Protein AF-0000000084378109 (afdb_homodimer)

Structure (mmCIF, N/CA/C/O backbone):
data_AF-0000000084378109-model_v1
#
loop_
_entity.id
_entity.type
_entity.pdbx_description
1 polymer 'HTH tetR-type domain-containing protein'
#
loop_
_atom_site.group_PDB
_atom_site.id
_atom_site.type_symbol
_atom_site.label_atom_id
_atom_site.label_alt_id
_atom_site.label_comp_id
_atom_site.label_asym_id
_atom_site.label_entity_id
_atom_site.label_seq_id
_atom_site.pdbx_PDB_ins_code
_atom_site.Cartn_x
_atom_site.Cartn_y
_atom_site.Cartn_z
_atom_site.occupancy
_atom_site.B_iso_or_equiv
_atom_site.auth_seq_id
_atom_site.auth_comp_id
_atom_site.auth_asym_id
_atom_site.auth_atom_id
_atom_site.pdbx_PDB_model_num
ATOM 1 N N . MET A 1 1 ? 48.031 8.062 12.242 1 33.53 1 MET A N 1
ATOM 2 C CA . MET A 1 1 ? 46.812 7.297 12.156 1 33.53 1 MET A CA 1
ATOM 3 C C . MET A 1 1 ? 45.594 8.227 12.078 1 33.53 1 MET A C 1
ATOM 5 O O . MET A 1 1 ? 45.094 8.688 13.109 1 33.53 1 MET A O 1
ATOM 9 N N . LEU A 1 2 ? 45.562 9.367 11.266 1 36.84 2 LEU A N 1
ATOM 10 C CA . LEU A 1 2 ? 44.844 10.625 11.242 1 36.84 2 LEU A CA 1
ATOM 11 C C . LEU A 1 2 ? 43.344 10.367 11.219 1 36.84 2 LEU A C 1
ATOM 13 O O . LEU A 1 2 ? 42.844 9.539 10.445 1 36.84 2 LEU A O 1
ATOM 17 N N . GLU A 1 3 ? 42.656 10.336 12.406 1 36 3 GLU A N 1
ATOM 18 C CA . GLU A 1 3 ? 41.188 10.273 12.602 1 36 3 GLU A CA 1
ATOM 19 C C . GLU A 1 3 ? 40.469 11.109 11.555 1 36 3 GLU A C 1
ATOM 21 O O . GLU A 1 3 ? 40.75 12.297 11.398 1 36 3 GLU A O 1
ATOM 26 N N . GLU A 1 4 ? 40.406 10.734 10.297 1 43.66 4 GLU A N 1
ATOM 27 C CA . GLU A 1 4 ? 39.656 11.492 9.312 1 43.66 4 GLU A CA 1
ATOM 28 C C . GLU A 1 4 ? 38.5 12.242 9.961 1 43.66 4 GLU A C 1
ATOM 30 O O . GLU A 1 4 ? 37.625 11.633 10.586 1 43.66 4 GLU A O 1
ATOM 35 N N . SER A 1 5 ? 38.656 13.328 10.617 1 43.03 5 SER A N 1
ATOM 36 C CA . SER A 1 5 ? 37.781 14.289 11.281 1 43.03 5 SER A CA 1
ATOM 37 C C . SER A 1 5 ? 36.406 14.328 10.633 1 43.03 5 SER A C 1
ATOM 39 O O . SER A 1 5 ? 36.312 14.5 9.414 1 43.03 5 SER A O 1
ATOM 41 N N . ALA A 1 6 ? 35.531 13.586 11.008 1 45.69 6 ALA A N 1
ATOM 42 C CA . ALA A 1 6 ? 34.125 13.703 10.609 1 45.69 6 ALA A CA 1
ATOM 43 C C . ALA A 1 6 ? 33.75 15.164 10.367 1 45.69 6 ALA A C 1
ATOM 45 O O . ALA A 1 6 ? 33.688 15.961 11.297 1 45.69 6 ALA A O 1
ATOM 46 N N . ARG A 1 7 ? 34.188 15.984 9.406 1 50.44 7 ARG A N 1
ATOM 47 C CA . ARG A 1 7 ? 33.656 17.328 9.18 1 50.44 7 ARG A CA 1
ATOM 48 C C . ARG A 1 7 ? 32.188 17.422 9.555 1 50.44 7 ARG A C 1
ATOM 50 O O . ARG A 1 7 ? 31.406 16.531 9.234 1 50.44 7 ARG A O 1
ATOM 57 N N . PRO A 1 8 ? 31.797 18.25 10.531 1 51.84 8 PRO A N 1
ATOM 58 C CA . PRO A 1 8 ? 30.406 18.422 10.977 1 51.84 8 PRO A CA 1
ATOM 59 C C . PRO A 1 8 ? 29.406 18.422 9.82 1 51.84 8 PRO A C 1
ATOM 61 O O . PRO A 1 8 ? 29.719 18.906 8.734 1 51.84 8 PRO A O 1
ATOM 64 N N . ALA A 1 9 ? 28.531 17.484 9.789 1 63.22 9 ALA A N 1
ATOM 65 C CA . ALA A 1 9 ? 27.5 17.516 8.75 1 63.22 9 ALA A CA 1
ATOM 66 C C . ALA A 1 9 ? 27.031 18.938 8.484 1 63.22 9 ALA A C 1
ATOM 68 O O . ALA A 1 9 ? 26.766 19.703 9.422 1 63.22 9 ALA A O 1
ATOM 69 N N . ASN A 1 10 ? 27.281 19.531 7.344 1 86.75 10 ASN A N 1
ATOM 70 C CA . ASN A 1 10 ? 26.781 20.859 7.016 1 86.75 10 ASN A CA 1
ATOM 71 C C . ASN A 1 10 ? 25.281 21 7.316 1 86.75 10 ASN A C 1
ATOM 73 O O . ASN A 1 10 ? 24.625 20 7.648 1 86.75 10 ASN A O 1
ATOM 77 N N . VAL A 1 11 ? 24.797 22.141 7.559 1 92.75 11 VAL A N 1
ATOM 78 C CA . VAL A 1 11 ? 23.438 22.516 7.953 1 92.75 11 VAL A CA 1
ATOM 79 C C . VAL A 1 11 ? 22.438 21.734 7.102 1 92.75 11 VAL A C 1
ATOM 81 O O . VAL A 1 11 ? 21.453 21.203 7.621 1 92.75 11 VAL A O 1
ATOM 84 N N . ARG A 1 12 ? 22.75 21.594 5.906 1 94.5 12 ARG A N 1
ATOM 85 C CA . ARG A 1 12 ? 21.844 20.891 4.992 1 94.5 12 ARG A CA 1
ATOM 86 C C . ARG A 1 12 ? 21.719 19.422 5.383 1 94.5 12 ARG A C 1
ATOM 88 O O . ARG A 1 12 ? 20.625 18.875 5.398 1 94.5 12 ARG A O 1
ATOM 95 N N . THR A 1 13 ? 22.812 18.812 5.703 1 94.81 13 THR A N 1
ATOM 96 C CA . THR A 1 13 ? 22.828 17.406 6.07 1 94.81 13 THR A CA 1
ATOM 97 C C . THR A 1 13 ? 22.094 17.172 7.387 1 94.81 13 THR A C 1
ATOM 99 O O . THR A 1 13 ? 21.344 16.203 7.527 1 94.81 13 THR A O 1
ATOM 102 N N . ARG A 1 14 ? 22.219 18.047 8.312 1 95.06 14 ARG A N 1
ATOM 103 C CA . ARG A 1 14 ? 21.547 17.938 9.602 1 95.06 14 ARG A CA 1
ATOM 104 C C . ARG A 1 14 ? 20.031 18.031 9.438 1 95.06 14 ARG A C 1
ATOM 106 O O . ARG A 1 14 ? 19.297 17.266 10.055 1 95.06 14 ARG A O 1
ATOM 113 N N . ILE A 1 15 ? 19.656 18.906 8.586 1 96.44 15 ILE A N 1
ATOM 114 C CA . ILE A 1 15 ? 18.234 19.078 8.32 1 96.44 15 ILE A CA 1
ATOM 115 C C . ILE A 1 15 ? 17.688 17.828 7.652 1 96.44 15 ILE A C 1
ATOM 117 O O . ILE A 1 15 ? 16.625 17.312 8.039 1 96.44 15 ILE A O 1
ATOM 121 N N . LEU A 1 16 ? 18.453 17.344 6.723 1 96.19 16 LEU A N 1
ATOM 122 C CA . LEU A 1 16 ? 18.016 16.156 6.004 1 96.19 16 LEU A CA 1
ATOM 123 C C . LEU A 1 16 ? 17.953 14.953 6.93 1 96.19 16 LEU A C 1
ATOM 125 O O . LEU A 1 16 ? 17.031 14.148 6.855 1 96.19 16 LEU A O 1
ATOM 129 N N . GLN A 1 17 ? 18.844 14.805 7.812 1 95.56 17 GLN A N 1
ATOM 130 C CA . GLN A 1 17 ? 18.875 13.695 8.75 1 95.56 17 GLN A CA 1
ATOM 131 C C . GLN A 1 17 ? 17.688 13.758 9.711 1 95.56 17 GLN A C 1
ATOM 133 O O . GLN A 1 17 ? 17.062 12.742 10.016 1 95.56 17 GLN A O 1
ATOM 138 N N . ALA A 1 18 ? 17.422 14.953 10.172 1 96.5 18 ALA A N 1
ATOM 139 C CA . ALA A 1 18 ? 16.25 15.156 11.039 1 96.5 18 ALA A CA 1
ATOM 140 C C . ALA A 1 18 ? 14.961 14.82 10.312 1 96.5 18 ALA A C 1
ATOM 142 O O . ALA A 1 18 ? 14.102 14.117 10.852 1 96.5 18 ALA A O 1
ATOM 143 N N . ALA A 1 19 ? 14.883 15.312 9.094 1 96.38 19 ALA A N 1
ATOM 144 C CA . ALA A 1 19 ? 13.711 15.023 8.266 1 96.38 19 ALA A CA 1
ATOM 145 C C . ALA A 1 19 ? 13.586 13.531 8 1 96.38 19 ALA A C 1
ATOM 147 O O . ALA A 1 19 ? 12.484 12.977 8.062 1 96.38 19 ALA A O 1
ATOM 148 N N . TYR A 1 20 ? 14.688 12.945 7.73 1 94.75 20 TYR A N 1
ATOM 149 C CA . TYR A 1 20 ? 14.695 11.516 7.449 1 94.75 20 TYR A CA 1
ATOM 150 C C . TYR A 1 20 ? 14.117 10.719 8.617 1 94.75 20 TYR A C 1
ATOM 152 O O . TYR A 1 20 ? 13.25 9.867 8.422 1 94.75 20 TYR A O 1
ATOM 160 N N . LYS A 1 21 ? 14.562 11.031 9.758 1 93.81 21 LYS A N 1
ATOM 161 C CA . LYS A 1 21 ? 14.078 10.367 10.961 1 93.81 21 LYS A CA 1
ATOM 162 C C . LYS A 1 21 ? 12.578 10.594 11.148 1 93.81 21 LYS A C 1
ATOM 164 O O . LYS A 1 21 ? 11.82 9.633 11.312 1 93.81 21 LYS A O 1
ATOM 169 N N . LEU A 1 22 ? 12.18 11.812 11.047 1 94.75 22 LEU A N 1
ATOM 170 C CA . LEU A 1 22 ? 10.789 12.18 11.32 1 94.75 22 LEU A CA 1
ATOM 171 C C . LEU A 1 22 ? 9.867 11.641 10.234 1 94.75 22 LEU A C 1
ATOM 173 O O . LEU A 1 22 ? 8.812 11.078 10.539 1 94.75 22 LEU A O 1
ATOM 177 N N . PHE A 1 23 ? 10.289 11.773 8.953 1 94.5 23 PHE A N 1
ATOM 178 C CA . PHE A 1 23 ? 9.484 11.289 7.836 1 94.5 23 PHE A CA 1
ATOM 179 C C . PHE A 1 23 ? 9.352 9.773 7.883 1 94.5 23 PHE A C 1
ATOM 181 O O . PHE A 1 23 ? 8.289 9.227 7.57 1 94.5 23 PHE A O 1
ATOM 188 N N . SER A 1 24 ? 10.352 9.109 8.281 1 90.38 24 SER A N 1
ATOM 189 C CA . SER A 1 24 ? 10.352 7.652 8.344 1 90.38 24 SER A CA 1
ATOM 190 C C . SER A 1 24 ? 9.422 7.152 9.445 1 90.38 24 SER A C 1
ATOM 192 O O . SER A 1 24 ? 8.727 6.148 9.273 1 90.38 24 SER A O 1
ATOM 194 N N . GLU A 1 25 ? 9.32 7.871 10.5 1 87.44 25 GLU A N 1
ATOM 195 C CA . GLU A 1 25 ? 8.586 7.422 11.68 1 87.44 25 GLU A CA 1
ATOM 196 C C . GLU A 1 25 ? 7.113 7.816 11.594 1 87.44 25 GLU A C 1
ATOM 198 O O . GLU A 1 25 ? 6.234 7.043 11.984 1 87.44 25 GLU A O 1
ATOM 203 N N . SER A 1 26 ? 6.887 9.023 11.008 1 87.5 26 SER A N 1
ATOM 204 C CA . SER A 1 26 ? 5.539 9.57 11.156 1 87.5 26 SER A CA 1
ATOM 205 C C . SER A 1 26 ? 4.895 9.828 9.797 1 87.5 26 SER A C 1
ATOM 207 O O . SER A 1 26 ? 3.688 10.055 9.711 1 87.5 26 SER A O 1
ATOM 209 N N . GLY A 1 27 ? 5.715 9.719 8.766 1 88.38 27 GLY A N 1
ATOM 210 C CA . GLY A 1 27 ? 5.195 10.078 7.453 1 88.38 27 GLY A CA 1
ATOM 211 C C . GLY A 1 27 ? 5.402 11.539 7.102 1 88.38 27 GLY A C 1
ATOM 212 O O . GLY A 1 27 ? 5.418 12.398 7.984 1 88.38 27 GLY A O 1
ATOM 213 N N . VAL A 1 28 ? 5.484 11.859 5.848 1 91.44 28 VAL A N 1
ATOM 214 C CA . VAL A 1 28 ? 5.781 13.203 5.359 1 91.44 28 VAL A CA 1
ATOM 215 C C . VAL A 1 28 ? 4.613 14.141 5.676 1 91.44 28 VAL A C 1
ATOM 217 O O . VAL A 1 28 ? 4.82 15.273 6.105 1 91.44 28 VAL A O 1
ATOM 220 N N . GLY A 1 29 ? 3.445 13.672 5.477 1 87.12 29 GLY A N 1
ATOM 221 C CA . GLY A 1 29 ? 2.264 14.492 5.68 1 87.12 29 GLY A CA 1
ATOM 222 C C . GLY A 1 29 ? 2.088 14.938 7.121 1 87.12 29 GLY A C 1
ATOM 223 O O . GLY A 1 29 ? 1.718 16.078 7.383 1 87.12 29 GLY A O 1
ATOM 224 N N . ALA A 1 30 ? 2.398 14.133 8.039 1 86.06 30 ALA A N 1
ATOM 225 C CA . ALA A 1 30 ? 2.141 14.367 9.453 1 86.06 30 ALA A CA 1
ATOM 226 C C . ALA A 1 30 ? 3.215 15.258 10.07 1 86.06 30 ALA A C 1
ATOM 228 O O . ALA A 1 30 ? 3.016 15.836 11.141 1 86.06 30 ALA A O 1
ATOM 229 N N . VAL A 1 31 ? 4.352 15.328 9.445 1 92.88 31 VAL A N 1
ATOM 230 C CA . VAL A 1 31 ? 5.477 16.078 10 1 92.88 31 VAL A CA 1
ATOM 231 C C . VAL A 1 31 ? 5.43 17.516 9.523 1 92.88 31 VAL A C 1
ATOM 233 O O . VAL A 1 31 ? 5.324 17.781 8.32 1 92.88 31 VAL A O 1
ATOM 236 N N . GLY A 1 32 ? 5.469 18.453 10.461 1 93.19 32 GLY A N 1
ATOM 237 C CA . GLY A 1 32 ? 5.512 19.859 10.125 1 93.19 32 GLY A CA 1
ATOM 238 C C . GLY A 1 32 ? 6.918 20.438 10.148 1 93.19 32 GLY A C 1
ATOM 239 O O . GLY A 1 32 ? 7.848 19.797 10.648 1 93.19 32 GLY A O 1
ATOM 240 N N . VAL A 1 33 ? 7.004 21.594 9.625 1 94.94 33 VAL A N 1
ATOM 241 C CA . VAL A 1 33 ? 8.289 22.281 9.531 1 94.94 33 VAL A CA 1
ATOM 242 C C . VAL A 1 33 ? 8.852 22.531 10.922 1 94.94 33 VAL A C 1
ATOM 244 O O . VAL A 1 33 ? 10.055 22.391 11.156 1 94.94 33 VAL A O 1
ATOM 247 N N . ASP A 1 34 ? 8.039 22.859 11.844 1 95.94 34 ASP A N 1
ATOM 248 C CA . ASP A 1 34 ? 8.484 23.156 13.203 1 95.94 34 ASP A CA 1
ATOM 249 C C . ASP A 1 34 ? 9.141 21.938 13.844 1 95.94 34 ASP A C 1
ATOM 251 O O . ASP A 1 34 ? 10.148 22.062 14.539 1 95.94 34 ASP A O 1
ATOM 255 N N . ALA A 1 35 ? 8.609 20.797 13.625 1 96.38 35 ALA A N 1
ATOM 256 C CA . ALA A 1 35 ? 9.18 19.578 14.164 1 96.38 35 ALA A CA 1
ATOM 257 C C . ALA A 1 35 ? 10.57 19.312 13.594 1 96.38 35 ALA A C 1
ATOM 259 O O . ALA A 1 35 ? 11.469 18.875 14.312 1 96.38 35 ALA A O 1
ATOM 260 N N . ILE A 1 36 ? 10.727 19.562 12.32 1 97.06 36 ILE A N 1
ATOM 261 C CA . ILE A 1 36 ? 12.008 19.344 11.648 1 97.06 36 ILE A CA 1
ATOM 262 C C . ILE A 1 36 ? 13.047 20.312 12.211 1 97.06 36 ILE A C 1
ATOM 264 O O . ILE A 1 36 ? 14.188 19.922 12.484 1 97.06 36 ILE A O 1
ATOM 268 N N . VAL A 1 37 ? 12.625 21.531 12.391 1 96.31 37 VAL A N 1
ATOM 269 C CA . VAL A 1 37 ? 13.5 22.547 12.945 1 96.31 37 VAL A CA 1
ATOM 270 C C . VAL A 1 37 ? 13.938 22.156 14.352 1 96.31 37 VAL A C 1
ATOM 272 O O . VAL A 1 37 ? 15.125 22.188 14.672 1 96.31 37 VAL A O 1
ATOM 275 N N . CYS A 1 38 ? 13.047 21.719 15.117 1 97 38 CYS A N 1
ATOM 276 C CA . CYS A 1 38 ? 13.328 21.312 16.484 1 97 38 CYS A CA 1
ATOM 277 C C . CYS A 1 38 ? 14.289 20.125 16.516 1 97 38 CYS A C 1
ATOM 279 O O . CYS A 1 38 ? 15.289 20.141 17.234 1 97 38 CYS A O 1
ATOM 281 N N . GLU A 1 39 ? 14.055 19.156 15.734 1 96.44 39 GLU A N 1
ATOM 282 C CA . GLU A 1 39 ? 14.859 17.938 15.695 1 96.44 39 GLU A CA 1
ATOM 283 C C . GLU A 1 39 ? 16.25 18.219 15.148 1 96.44 39 GLU A C 1
ATOM 285 O O . GLU A 1 39 ? 17.234 17.625 15.609 1 96.44 39 GLU A O 1
ATOM 290 N N . SER A 1 40 ? 16.344 19.078 14.211 1 96.12 40 SER A N 1
ATOM 291 C CA . SER A 1 40 ? 17.609 19.344 13.539 1 96.12 40 SER A CA 1
ATOM 292 C C . SER A 1 40 ? 18.5 20.25 14.375 1 96.12 40 SER A C 1
ATOM 294 O O . SER A 1 40 ? 19.719 20.297 14.18 1 96.12 40 SER A O 1
ATOM 296 N N . GLY A 1 41 ? 17.875 21.047 15.156 1 95.94 41 GLY A N 1
ATOM 297 C CA . GLY A 1 41 ? 18.609 22.062 15.914 1 95.94 41 GLY A CA 1
ATOM 298 C C . GLY A 1 41 ? 19.016 23.25 15.078 1 95.94 41 GLY A C 1
ATOM 299 O O . GLY A 1 41 ? 19.875 24.047 15.492 1 95.94 41 GLY A O 1
ATOM 300 N N . CYS A 1 42 ? 18.5 23.344 13.953 1 93.94 42 CYS A N 1
ATOM 301 C CA . CYS A 1 42 ? 18.812 24.438 13.055 1 93.94 42 CYS A CA 1
ATOM 302 C C . CYS A 1 42 ? 17.719 25.5 13.086 1 93.94 42 CYS A C 1
ATOM 304 O O . CYS A 1 42 ? 16.594 25.219 13.5 1 93.94 42 CYS A O 1
ATOM 306 N N . ALA A 1 43 ? 18.109 26.703 12.633 1 93.06 43 ALA A N 1
ATOM 307 C CA . ALA A 1 43 ? 17.125 27.781 12.523 1 93.06 43 ALA A CA 1
ATOM 308 C C . ALA A 1 43 ? 16.156 27.516 11.367 1 93.06 43 ALA A C 1
ATOM 310 O O . ALA A 1 43 ? 16.531 26.875 10.383 1 93.06 43 ALA A O 1
ATOM 311 N N . LYS A 1 44 ? 14.922 28.031 11.539 1 94.19 44 LYS A N 1
ATOM 312 C CA . LYS A 1 44 ? 13.922 27.922 10.484 1 94.19 44 LYS A CA 1
ATOM 313 C C . LYS A 1 44 ? 14.43 28.531 9.18 1 94.19 44 LYS A C 1
ATOM 315 O O . LYS A 1 44 ? 14.188 28 8.102 1 94.19 44 LYS A O 1
ATOM 320 N N . SER A 1 45 ? 15.18 29.609 9.312 1 94.19 45 SER A N 1
ATOM 321 C CA . SER A 1 45 ? 15.758 30.266 8.148 1 94.19 45 SER A CA 1
ATOM 322 C C . SER A 1 45 ? 16.75 29.375 7.438 1 94.19 45 SER A C 1
ATOM 324 O O . SER A 1 45 ? 16.844 29.375 6.207 1 94.19 45 SER A O 1
ATOM 326 N N . SER A 1 46 ? 17.438 28.609 8.188 1 93.62 46 SER A N 1
ATOM 327 C CA . SER A 1 46 ? 18.422 27.688 7.621 1 93.62 46 SER A CA 1
ATOM 328 C C . SER A 1 46 ? 17.734 26.609 6.789 1 93.62 46 SER A C 1
ATOM 330 O O . SER A 1 46 ? 18.234 26.203 5.738 1 93.62 46 SER A O 1
ATOM 332 N N . LEU A 1 47 ? 16.594 26.109 7.254 1 93.94 47 LEU A N 1
ATOM 333 C CA . LEU A 1 47 ? 15.828 25.125 6.5 1 93.94 47 LEU A CA 1
ATOM 334 C C . LEU A 1 47 ? 15.453 25.656 5.121 1 93.94 47 LEU A C 1
ATOM 336 O O . LEU A 1 47 ? 15.695 25 4.109 1 93.94 47 LEU A O 1
ATOM 340 N N . TYR A 1 48 ? 15.023 26.922 5.102 1 93.44 48 TYR A N 1
ATOM 341 C CA . TYR A 1 48 ? 14.5 27.484 3.859 1 93.44 48 TYR A CA 1
ATOM 342 C C . TYR A 1 48 ? 15.633 28 2.984 1 93.44 48 TYR A C 1
ATOM 344 O O . TYR A 1 48 ? 15.453 28.234 1.786 1 93.44 48 TYR A O 1
ATOM 352 N N . ASN A 1 49 ? 16.781 28.219 3.572 1 95 49 ASN A N 1
ATOM 353 C CA . ASN A 1 49 ? 17.984 28.516 2.789 1 95 49 ASN A CA 1
ATOM 354 C C . ASN A 1 49 ? 18.5 27.281 2.055 1 95 49 ASN A C 1
ATOM 356 O O . ASN A 1 49 ? 19.141 27.391 1.008 1 95 49 ASN A O 1
ATOM 360 N N . ASN A 1 50 ? 18.172 26.172 2.578 1 95.88 50 ASN A N 1
ATOM 361 C CA . ASN A 1 50 ? 18.719 24.922 2.037 1 95.88 50 ASN A CA 1
ATOM 362 C C . ASN A 1 50 ? 17.672 24.172 1.219 1 95.88 50 ASN A C 1
ATOM 364 O O . ASN A 1 50 ? 18.016 23.438 0.29 1 95.88 50 ASN A O 1
ATOM 368 N N . PHE A 1 51 ? 16.391 24.344 1.597 1 96.88 51 PHE A N 1
ATOM 369 C CA . PHE A 1 51 ? 15.281 23.703 0.896 1 96.88 51 PHE A CA 1
ATOM 370 C C . PHE A 1 51 ? 14.164 24.703 0.639 1 96.88 51 PHE A C 1
ATOM 372 O O . PHE A 1 51 ? 13.719 25.406 1.557 1 96.88 51 PHE A O 1
ATOM 379 N N . GLU A 1 52 ? 13.672 24.656 -0.564 1 95 52 GLU A N 1
ATOM 380 C CA . GLU A 1 52 ? 12.695 25.641 -0.997 1 95 52 GLU A CA 1
ATOM 381 C C . GLU A 1 52 ? 11.352 25.438 -0.298 1 95 52 GLU A C 1
ATOM 383 O O . GLU A 1 52 ? 10.594 26.391 -0.106 1 95 52 GLU A O 1
ATOM 388 N N . SER A 1 53 ? 11.102 24.203 -0.011 1 94.75 53 SER A N 1
ATOM 389 C CA . SER A 1 53 ? 9.828 23.844 0.602 1 94.75 53 SER A CA 1
ATOM 390 C C . SER A 1 53 ? 9.922 22.5 1.319 1 94.75 53 SER A C 1
ATOM 392 O O . SER A 1 53 ? 10.914 21.781 1.176 1 94.75 53 SER A O 1
ATOM 394 N N . LYS A 1 54 ? 8.961 22.188 2.066 1 94 54 LYS A N 1
ATOM 395 C CA . LYS A 1 54 ? 8.891 20.859 2.676 1 94 54 LYS A CA 1
ATOM 396 C C . LYS A 1 54 ? 8.859 19.766 1.613 1 94 54 LYS A C 1
ATOM 398 O O . LYS A 1 54 ? 9.422 18.688 1.809 1 94 54 LYS A O 1
ATOM 403 N N . GLU A 1 55 ? 8.203 20.062 0.521 1 94.88 55 GLU A N 1
ATOM 404 C CA . GLU A 1 55 ? 8.148 19.109 -0.578 1 94.88 55 GLU A CA 1
ATOM 405 C C . GLU A 1 55 ? 9.539 18.844 -1.145 1 94.88 55 GLU A C 1
ATOM 407 O O . GLU A 1 55 ? 9.883 17.688 -1.426 1 94.88 55 GLU A O 1
ATOM 412 N N . ASP A 1 56 ? 10.227 19.875 -1.267 1 96.75 56 ASP A N 1
ATOM 413 C CA . ASP A 1 56 ? 11.602 19.719 -1.724 1 96.75 56 ASP A CA 1
ATOM 414 C C . ASP A 1 56 ? 12.398 18.844 -0.759 1 96.75 56 ASP A C 1
ATOM 416 O O . ASP A 1 56 ? 13.203 18.016 -1.188 1 96.75 56 ASP A O 1
ATOM 420 N N . LEU A 1 57 ? 12.195 19.078 0.465 1 97 57 LEU A N 1
ATOM 421 C CA . LEU A 1 57 ? 12.844 18.281 1.496 1 97 57 LEU A CA 1
ATOM 422 C C . LEU A 1 57 ? 12.391 16.828 1.427 1 97 57 LEU A C 1
ATOM 424 O O . LEU A 1 57 ? 13.203 15.914 1.575 1 97 57 LEU A O 1
ATOM 428 N N . ALA A 1 58 ? 11.164 16.609 1.153 1 97.56 58 ALA A N 1
ATOM 429 C CA . ALA A 1 58 ? 10.625 15.258 1.006 1 97.56 58 ALA A CA 1
ATOM 430 C C . ALA A 1 58 ? 11.25 14.539 -0.19 1 97.56 58 ALA A C 1
ATOM 432 O O . ALA A 1 58 ? 11.539 13.344 -0.124 1 97.56 58 ALA A O 1
ATOM 433 N N . ILE A 1 59 ? 11.43 15.273 -1.25 1 98 59 ILE A N 1
ATOM 434 C CA . ILE A 1 59 ? 12.047 14.695 -2.441 1 98 59 ILE A CA 1
ATOM 435 C C . ILE A 1 59 ? 13.492 14.297 -2.135 1 98 59 ILE A C 1
ATOM 437 O O . ILE A 1 59 ? 13.938 13.219 -2.529 1 98 59 ILE A O 1
ATOM 441 N N . ALA A 1 60 ? 14.148 15.117 -1.394 1 97.38 60 ALA A N 1
ATOM 442 C CA . ALA A 1 60 ? 15.516 14.805 -0.976 1 97.38 60 ALA A CA 1
ATOM 443 C C . ALA A 1 60 ? 15.539 13.586 -0.06 1 97.38 60 ALA A C 1
ATOM 445 O O . ALA A 1 60 ? 16.438 12.734 -0.169 1 97.38 60 ALA A O 1
ATOM 446 N N . PHE A 1 61 ? 14.625 13.523 0.814 1 97 61 PHE A N 1
ATOM 447 C CA . PHE A 1 61 ? 14.445 12.375 1.694 1 97 61 PHE A CA 1
ATOM 448 C C . PHE A 1 61 ? 14.273 11.094 0.886 1 97 61 PHE A C 1
ATOM 450 O O . PHE A 1 61 ? 14.938 10.094 1.162 1 97 61 PHE A O 1
ATOM 457 N N . LEU A 1 62 ? 13.477 11.055 -0.139 1 97 62 LEU A N 1
ATOM 458 C CA . LEU A 1 62 ? 13.227 9.883 -0.967 1 97 62 LEU A CA 1
ATOM 459 C C . LEU A 1 62 ? 14.492 9.469 -1.716 1 97 62 LEU A C 1
ATOM 461 O O . LEU A 1 62 ? 14.766 8.273 -1.87 1 97 62 LEU A O 1
ATOM 465 N N . LYS A 1 63 ? 15.195 10.477 -2.176 1 95.88 63 LYS A N 1
ATOM 466 C CA . LYS A 1 63 ? 16.453 10.188 -2.861 1 95.88 63 LYS A CA 1
ATOM 467 C C . LYS A 1 63 ? 17.438 9.484 -1.934 1 95.88 63 LYS A C 1
ATOM 469 O O . LYS A 1 63 ? 18.094 8.508 -2.33 1 95.88 63 LYS A O 1
ATOM 474 N N . GLU A 1 64 ? 17.5 9.953 -0.718 1 93.06 64 GLU A N 1
ATOM 475 C CA . GLU A 1 64 ? 18.359 9.32 0.268 1 93.06 64 GLU A CA 1
ATOM 476 C C . GLU A 1 64 ? 17.906 7.902 0.588 1 93.06 64 GLU A C 1
ATOM 478 O O . GLU A 1 64 ? 18.719 6.992 0.726 1 93.06 64 GLU A O 1
ATOM 483 N N . ARG A 1 65 ? 16.656 7.762 0.697 1 91.25 65 ARG A N 1
ATOM 484 C CA . ARG A 1 65 ? 16.062 6.453 0.973 1 91.25 65 ARG A CA 1
ATOM 485 C C . ARG A 1 65 ? 16.438 5.453 -0.119 1 91.25 65 ARG A C 1
ATOM 487 O O . ARG A 1 65 ? 16.781 4.309 0.173 1 91.25 65 ARG A O 1
ATOM 494 N N . GLU A 1 66 ? 16.312 5.852 -1.327 1 91 66 GLU A N 1
ATOM 495 C CA . GLU A 1 66 ? 16.672 4.98 -2.441 1 91 66 GLU A CA 1
ATOM 496 C C . GLU A 1 66 ? 18.141 4.57 -2.375 1 91 66 GLU A C 1
ATOM 498 O O . GLU A 1 66 ? 18.469 3.406 -2.602 1 91 66 GLU A O 1
ATOM 503 N N . ALA A 1 67 ? 18.969 5.508 -2.088 1 87 67 ALA A N 1
ATOM 504 C CA . ALA A 1 67 ? 20.406 5.234 -2.006 1 87 67 ALA A CA 1
ATOM 505 C C . ALA A 1 67 ? 20.703 4.215 -0.912 1 87 67 ALA A C 1
ATOM 507 O O . ALA A 1 67 ? 21.484 3.283 -1.122 1 87 67 ALA A O 1
ATOM 508 N N . LEU A 1 68 ? 20.062 4.352 0.2 1 81.44 68 LEU A N 1
ATOM 509 C CA . LEU A 1 68 ? 20.281 3.453 1.329 1 81.44 68 LEU A CA 1
ATOM 510 C C . LEU A 1 68 ? 19.734 2.062 1.035 1 81.44 68 LEU A C 1
ATOM 512 O O . LEU A 1 68 ? 20.375 1.057 1.346 1 81.44 68 LEU A O 1
ATOM 516 N N . TRP A 1 69 ? 18.578 2.096 0.472 1 76.06 69 TRP A N 1
ATOM 517 C CA . TRP A 1 69 ? 17.938 0.826 0.123 1 76.06 69 TRP A CA 1
ATOM 518 C C . TRP A 1 69 ? 18.734 0.103 -0.959 1 76.06 69 TRP A C 1
ATOM 520 O O . TRP A 1 69 ? 19 -1.099 -0.852 1 76.06 69 TRP A O 1
ATOM 530 N N . THR A 1 70 ? 18.953 0.833 -2.016 1 68.5 70 THR A N 1
ATOM 531 C CA . THR A 1 70 ? 19.703 0.251 -3.115 1 68.5 70 THR A CA 1
ATOM 532 C C . THR A 1 70 ? 21.047 -0.292 -2.619 1 68.5 70 THR A C 1
ATOM 534 O O . THR A 1 70 ? 21.406 -1.43 -2.92 1 68.5 70 THR A O 1
ATOM 537 N N . ARG A 1 71 ? 21.719 0.478 -1.896 1 66.56 71 ARG A N 1
ATOM 538 C CA . ARG A 1 71 ? 23.031 0.074 -1.389 1 66.56 71 ARG A CA 1
ATOM 539 C C . ARG A 1 71 ? 22.906 -1.102 -0.425 1 66.56 71 ARG A C 1
ATOM 541 O O . ARG A 1 71 ? 23.625 -2.092 -0.549 1 66.56 71 ARG A O 1
ATOM 548 N N . ASN A 1 72 ? 22.031 -0.987 0.51 1 65.44 72 ASN A N 1
ATOM 549 C CA . ASN A 1 72 ? 21.938 -1.99 1.565 1 65.44 72 ASN A CA 1
ATOM 550 C C . ASN A 1 72 ? 21.188 -3.229 1.094 1 65.44 72 ASN A C 1
ATOM 552 O O . ASN A 1 72 ? 21.594 -4.355 1.375 1 65.44 72 ASN A O 1
ATOM 556 N N . TRP A 1 73 ? 20.109 -3.01 0.469 1 64.56 73 TRP A N 1
ATOM 557 C CA . TRP A 1 73 ? 19.219 -4.109 0.106 1 64.56 73 TRP A CA 1
ATOM 558 C C . TRP A 1 73 ? 19.781 -4.902 -1.067 1 64.56 73 TRP A C 1
ATOM 560 O O . TRP A 1 73 ? 19.953 -6.121 -0.979 1 64.56 73 TRP A O 1
ATOM 570 N N . LEU A 1 74 ? 20.062 -4.27 -2.121 1 61.34 74 LEU A N 1
ATOM 571 C CA . LEU A 1 74 ? 20.484 -4.961 -3.334 1 61.34 74 LEU A CA 1
ATOM 572 C C . LEU A 1 74 ? 21.922 -5.465 -3.201 1 61.34 74 LEU A C 1
ATOM 574 O O . LEU A 1 74 ? 22.188 -6.648 -3.398 1 61.34 74 LEU A O 1
ATOM 578 N N . GLU A 1 75 ? 22.75 -4.594 -2.857 1 59.44 75 GLU A N 1
ATOM 579 C CA . GLU A 1 75 ? 24.172 -4.945 -2.953 1 59.44 75 GLU A CA 1
ATOM 580 C C . GLU A 1 75 ? 24.594 -5.809 -1.772 1 59.44 75 GLU A C 1
ATOM 582 O O . GLU A 1 75 ? 25.297 -6.812 -1.954 1 59.44 75 GLU A O 1
ATOM 587 N N . ALA A 1 76 ? 24.016 -5.457 -0.708 1 62.31 76 ALA A N 1
ATOM 588 C CA . ALA A 1 76 ? 24.594 -6.117 0.465 1 62.31 76 ALA A CA 1
ATOM 589 C C . ALA A 1 76 ? 23.875 -7.43 0.756 1 62.31 76 ALA A C 1
ATOM 591 O O . ALA A 1 76 ? 24.453 -8.352 1.323 1 62.31 76 ALA A O 1
ATOM 592 N N . ASN A 1 77 ? 22.703 -7.566 0.225 1 68.56 77 ASN A N 1
ATOM 593 C CA . ASN A 1 77 ? 21.969 -8.75 0.651 1 68.56 77 ASN A CA 1
ATOM 594 C C . ASN A 1 77 ? 21.672 -9.68 -0.523 1 68.56 77 ASN A C 1
ATOM 596 O O . ASN A 1 77 ? 22.047 -10.852 -0.506 1 68.56 77 ASN A O 1
ATOM 600 N N . ILE A 1 78 ? 21.312 -9.148 -1.584 1 70.12 78 ILE A N 1
ATOM 601 C CA . ILE A 1 78 ? 20.828 -9.984 -2.676 1 70.12 78 ILE A CA 1
ATOM 602 C C . ILE A 1 78 ? 22.016 -10.523 -3.475 1 70.12 78 ILE A C 1
ATOM 604 O O . ILE A 1 78 ? 22.109 -11.727 -3.719 1 70.12 78 ILE A O 1
ATOM 608 N N . ARG A 1 79 ? 22.953 -9.695 -3.699 1 69.31 79 ARG A N 1
ATOM 609 C CA . ARG A 1 79 ? 24.078 -10.109 -4.527 1 69.31 79 ARG A CA 1
ATOM 610 C C . ARG A 1 79 ? 25.016 -11.031 -3.756 1 69.31 79 ARG A C 1
ATOM 612 O O . ARG A 1 79 ? 25.625 -11.938 -4.336 1 69.31 79 ARG A O 1
ATOM 619 N N . ARG A 1 80 ? 24.984 -10.875 -2.537 1 67.5 80 ARG A N 1
ATOM 620 C CA . ARG A 1 80 ? 25.891 -11.672 -1.719 1 67.5 80 ARG A CA 1
ATOM 621 C C . ARG A 1 80 ? 25.359 -13.086 -1.518 1 67.5 80 ARG A C 1
ATOM 623 O O . ARG A 1 80 ? 26.141 -14.039 -1.43 1 67.5 80 ARG A O 1
ATOM 630 N N . ASN A 1 81 ? 24.141 -13.164 -1.617 1 67.5 81 ASN A N 1
ATOM 631 C CA . ASN A 1 81 ? 23.562 -14.422 -1.149 1 67.5 81 ASN A CA 1
ATOM 632 C C . ASN A 1 81 ? 23.031 -15.258 -2.307 1 67.5 81 ASN A C 1
ATOM 634 O O . ASN A 1 81 ? 22.547 -16.375 -2.1 1 67.5 81 ASN A O 1
ATOM 638 N N . ALA A 1 82 ? 23.141 -14.68 -3.482 1 74.69 82 ALA A N 1
ATOM 639 C CA . ALA A 1 82 ? 22.484 -15.383 -4.582 1 74.69 82 ALA A CA 1
ATOM 640 C C . ALA A 1 82 ? 23.375 -15.414 -5.82 1 74.69 82 ALA A C 1
ATOM 642 O O . ALA A 1 82 ? 23.844 -14.375 -6.281 1 74.69 82 ALA A O 1
ATOM 643 N N . ALA A 1 83 ? 23.547 -16.609 -6.355 1 83.38 83 ALA A N 1
ATOM 644 C CA . ALA A 1 83 ? 24.5 -16.812 -7.445 1 83.38 83 ALA A CA 1
ATOM 645 C C . ALA A 1 83 ? 23.844 -16.562 -8.797 1 83.38 83 ALA A C 1
ATOM 647 O O . ALA A 1 83 ? 24.438 -15.961 -9.688 1 83.38 83 ALA A O 1
ATOM 648 N N . THR A 1 84 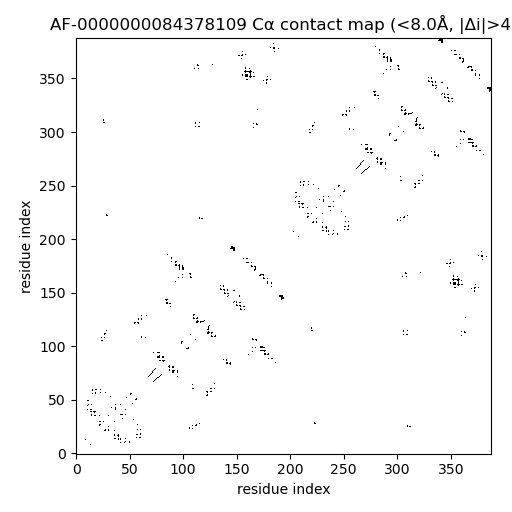? 22.625 -17.016 -8.898 1 92.56 84 THR A N 1
ATOM 649 C CA . THR A 1 84 ? 21.922 -16.844 -10.172 1 92.56 84 THR A CA 1
ATOM 650 C C . THR A 1 84 ? 20.875 -15.742 -10.07 1 92.56 84 THR A C 1
ATOM 652 O O . THR A 1 84 ? 20.531 -15.305 -8.977 1 92.56 84 THR A O 1
ATOM 655 N N . SER A 1 85 ? 20.438 -15.312 -11.203 1 94.38 85 SER A N 1
ATOM 656 C CA . SER A 1 85 ? 19.375 -14.32 -11.242 1 94.38 85 SER A CA 1
ATOM 657 C C . SER A 1 85 ? 18.109 -14.844 -10.578 1 94.38 85 SER A C 1
ATOM 659 O O . SER A 1 85 ? 17.406 -14.094 -9.898 1 94.38 85 SER A O 1
ATOM 661 N N . GLU A 1 86 ? 17.875 -16.109 -10.688 1 95.56 86 GLU A N 1
ATOM 662 C CA . GLU A 1 86 ? 16.719 -16.734 -10.047 1 95.56 86 GLU A CA 1
ATOM 663 C C . GLU A 1 86 ? 16.859 -16.719 -8.523 1 95.56 86 GLU A C 1
ATOM 665 O O . GLU A 1 86 ? 15.914 -16.391 -7.809 1 95.56 86 GLU A O 1
ATOM 670 N N . ASP A 1 87 ? 18.047 -17.016 -8.078 1 94.5 87 ASP A N 1
ATOM 671 C CA . ASP A 1 87 ? 18.328 -17 -6.648 1 94.5 87 ASP A CA 1
ATOM 672 C C . ASP A 1 87 ? 18.172 -15.586 -6.082 1 94.5 87 ASP A C 1
ATOM 674 O O . ASP A 1 87 ? 17.688 -15.414 -4.961 1 94.5 87 ASP A O 1
ATOM 678 N N . ARG A 1 88 ? 18.578 -14.664 -6.84 1 93.56 88 ARG A N 1
ATOM 679 C CA . ARG A 1 88 ? 18.484 -13.273 -6.398 1 93.56 88 ARG A CA 1
ATOM 680 C C . ARG A 1 88 ? 17.031 -12.828 -6.289 1 93.56 88 ARG A C 1
ATOM 682 O O . ARG A 1 88 ? 16.672 -12.102 -5.363 1 93.56 88 ARG A O 1
ATOM 689 N N . LEU A 1 89 ? 16.219 -13.258 -7.219 1 95.69 89 LEU A N 1
ATOM 690 C CA . LEU A 1 89 ? 14.797 -12.953 -7.164 1 95.69 89 LEU A CA 1
ATOM 691 C C . LEU A 1 89 ? 14.172 -13.492 -5.883 1 95.69 89 LEU A C 1
ATOM 693 O O . LEU A 1 89 ? 13.484 -12.758 -5.164 1 95.69 89 LEU A O 1
ATOM 697 N N . ILE A 1 90 ? 14.523 -14.703 -5.547 1 96.06 90 ILE A N 1
ATOM 698 C CA . ILE A 1 90 ? 13.945 -15.344 -4.371 1 96.06 90 ILE A CA 1
ATOM 699 C C . ILE A 1 90 ? 14.523 -14.711 -3.105 1 96.06 90 ILE A C 1
ATOM 701 O O . ILE A 1 90 ? 13.797 -14.508 -2.127 1 96.06 90 ILE A O 1
ATOM 705 N N . ALA A 1 91 ? 15.773 -14.336 -3.113 1 93.81 91 ALA A N 1
ATOM 706 C CA . ALA A 1 91 ? 16.469 -13.781 -1.957 1 93.81 91 ALA A CA 1
ATOM 707 C C . ALA A 1 91 ? 15.828 -12.461 -1.52 1 93.81 91 ALA A C 1
ATOM 709 O O . ALA A 1 91 ? 15.961 -12.055 -0.363 1 93.81 91 ALA A O 1
ATOM 710 N N . MET A 1 92 ? 15.156 -11.773 -2.42 1 93.38 92 MET A N 1
ATOM 711 C CA . MET A 1 92 ? 14.445 -10.547 -2.074 1 93.38 92 MET A CA 1
ATOM 712 C C . MET A 1 92 ? 13.484 -10.789 -0.917 1 93.38 92 MET A C 1
ATOM 714 O O . MET A 1 92 ? 13.367 -9.953 -0.019 1 93.38 92 MET A O 1
ATOM 718 N N . PHE A 1 93 ? 12.859 -11.906 -0.902 1 95.62 93 PHE A N 1
ATOM 719 C CA . PHE A 1 93 ? 11.852 -12.188 0.116 1 95.62 93 PHE A CA 1
ATOM 720 C C . PHE A 1 93 ? 12.508 -12.586 1.431 1 95.62 93 PHE A C 1
ATOM 722 O O . PHE A 1 93 ? 11.938 -12.391 2.504 1 95.62 93 PHE A O 1
ATOM 729 N N . ASP A 1 94 ? 13.711 -13.141 1.364 1 93.75 94 ASP A N 1
ATOM 730 C CA . ASP A 1 94 ? 14.469 -13.398 2.586 1 93.75 94 ASP A CA 1
ATOM 731 C C . ASP A 1 94 ? 14.875 -12.086 3.268 1 93.75 94 ASP A C 1
ATOM 733 O O . ASP A 1 94 ? 14.805 -11.977 4.492 1 93.75 94 ASP A O 1
ATOM 737 N N . VAL A 1 95 ? 15.273 -11.195 2.441 1 91.5 95 VAL A N 1
ATOM 738 C CA . VAL A 1 95 ? 15.641 -9.883 2.949 1 91.5 95 VAL A CA 1
ATOM 739 C C . VAL A 1 95 ? 14.414 -9.203 3.564 1 91.5 95 VAL A C 1
ATOM 741 O O . VAL A 1 95 ? 14.5 -8.609 4.645 1 91.5 95 VAL A O 1
ATOM 744 N N . LEU A 1 96 ? 13.312 -9.312 2.928 1 94.31 96 LEU A N 1
ATOM 745 C CA . LEU A 1 96 ? 12.07 -8.742 3.447 1 94.31 96 LEU A CA 1
ATOM 746 C C . LEU A 1 96 ? 11.703 -9.383 4.781 1 94.31 96 LEU A C 1
ATOM 748 O O . LEU A 1 96 ? 11.273 -8.695 5.707 1 94.31 96 LEU A O 1
ATOM 752 N N . ASP A 1 97 ? 11.852 -10.68 4.832 1 95.75 97 ASP A N 1
ATOM 753 C CA . ASP A 1 97 ? 11.516 -11.391 6.062 1 95.75 97 ASP A CA 1
ATOM 754 C C . ASP A 1 97 ? 12.328 -10.859 7.242 1 95.75 97 ASP A C 1
ATOM 756 O O . ASP A 1 97 ? 11.773 -10.578 8.305 1 95.75 97 ASP A O 1
ATOM 760 N N . THR A 1 98 ? 13.594 -10.688 7.02 1 92.69 98 THR A N 1
ATOM 761 C CA . THR A 1 98 ? 14.469 -10.141 8.047 1 92.69 98 THR A CA 1
ATOM 762 C C . THR A 1 98 ? 14.055 -8.719 8.406 1 92.69 98 THR A C 1
ATOM 764 O O . THR A 1 98 ? 14 -8.359 9.578 1 92.69 98 THR A O 1
ATOM 767 N N . TRP A 1 99 ? 13.742 -7.941 7.43 1 91.19 99 TRP A N 1
ATOM 768 C CA . TRP A 1 99 ? 13.352 -6.551 7.617 1 91.19 99 TRP A CA 1
ATOM 769 C C . TRP A 1 99 ? 12.031 -6.453 8.383 1 91.19 99 TRP A C 1
ATOM 771 O O . TRP A 1 99 ? 11.906 -5.648 9.305 1 91.19 99 TRP A O 1
ATOM 781 N N . PHE A 1 100 ? 11.078 -7.301 8.031 1 95.69 100 PHE A N 1
ATOM 782 C CA . PHE A 1 100 ? 9.758 -7.25 8.656 1 95.69 100 PHE A CA 1
ATOM 78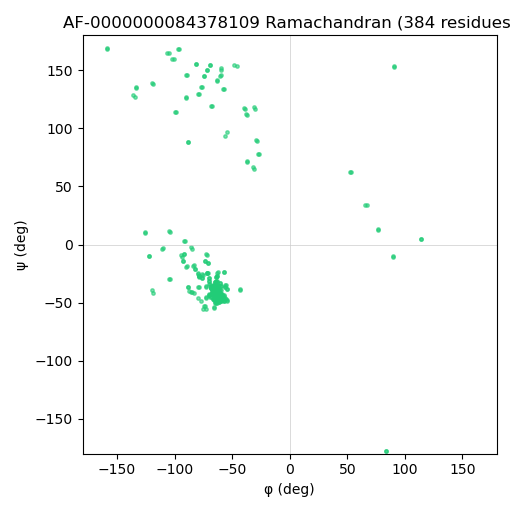3 C C . PHE A 1 100 ? 9.852 -7.578 10.141 1 95.69 100 PHE A C 1
ATOM 785 O O . PHE A 1 100 ? 9.039 -7.102 10.938 1 95.69 100 PHE A O 1
ATOM 792 N N . ARG A 1 101 ? 10.773 -8.305 10.508 1 95.56 101 ARG A N 1
ATOM 793 C CA . ARG A 1 101 ? 10.922 -8.758 11.883 1 95.56 101 ARG A CA 1
ATOM 794 C C . ARG A 1 101 ? 11.797 -7.805 12.688 1 95.56 101 ARG A C 1
ATOM 796 O O . ARG A 1 101 ? 11.891 -7.918 13.906 1 95.56 101 ARG A O 1
ATOM 803 N N . SER A 1 102 ? 12.383 -6.879 12.055 1 92.06 102 SER A N 1
ATOM 804 C CA . SER A 1 102 ? 13.273 -5.93 12.711 1 92.06 102 SER A CA 1
ATOM 805 C C . SER A 1 102 ? 12.492 -4.812 13.398 1 92.06 102 SER A C 1
ATOM 807 O O . SER A 1 102 ? 11.398 -4.449 12.953 1 92.06 102 SER A O 1
ATOM 809 N N . ALA A 1 103 ? 13.039 -4.191 14.398 1 88.06 103 ALA A N 1
ATOM 810 C CA . ALA A 1 103 ? 12.445 -3.055 15.094 1 88.06 103 ALA A CA 1
ATOM 811 C C . ALA A 1 103 ? 12.461 -1.803 14.227 1 88.06 103 ALA A C 1
ATOM 813 O O . ALA A 1 103 ? 11.758 -0.831 14.508 1 88.06 103 ALA A O 1
ATOM 814 N N . SER A 1 104 ? 13.25 -1.837 13.188 1 83.75 104 SER A N 1
ATOM 815 C CA . SER A 1 104 ? 13.438 -0.67 12.336 1 83.75 104 SER A CA 1
ATOM 816 C C . SER A 1 104 ? 12.43 -0.657 11.188 1 83.75 104 SER A C 1
ATOM 818 O O . SER A 1 104 ? 12.461 0.234 10.336 1 83.75 104 SER A O 1
ATOM 820 N N . PHE A 1 105 ? 11.523 -1.672 11.219 1 90.06 105 PHE A N 1
ATOM 821 C CA . PHE A 1 105 ? 10.547 -1.699 10.141 1 90.06 105 PHE A CA 1
ATOM 822 C C . PHE A 1 105 ? 9.578 -0.527 10.258 1 90.06 105 PHE A C 1
ATOM 824 O O . PHE A 1 105 ? 8.844 -0.416 11.242 1 90.06 105 PHE A O 1
ATOM 831 N N . GLU A 1 106 ? 9.586 0.296 9.219 1 87.56 106 GLU A N 1
ATOM 832 C CA . GLU A 1 106 ? 8.719 1.471 9.227 1 87.56 106 GLU A CA 1
ATOM 833 C C . GLU A 1 106 ? 7.828 1.509 7.984 1 87.56 106 GLU A C 1
ATOM 835 O O . GLU A 1 106 ? 7.176 2.52 7.715 1 87.56 106 GLU A O 1
ATOM 840 N N . GLY A 1 107 ? 7.812 0.4 7.207 1 91.19 107 GLY A N 1
ATOM 841 C CA . GLY A 1 107 ? 7.078 0.42 5.957 1 91.19 107 GLY A CA 1
ATOM 842 C C . GLY A 1 107 ? 7.871 1.014 4.805 1 91.19 107 GLY A C 1
ATOM 843 O O . GLY A 1 107 ? 9.039 1.359 4.969 1 91.19 107 GLY A O 1
ATOM 844 N N . CYS A 1 108 ? 7.254 1.097 3.691 1 93 108 CYS A N 1
ATOM 845 C CA . CYS A 1 108 ? 7.93 1.607 2.504 1 93 108 CYS A CA 1
ATOM 846 C C . CYS A 1 108 ? 7.578 3.07 2.264 1 93 108 CYS A C 1
ATOM 848 O O . CYS A 1 108 ? 6.453 3.387 1.863 1 93 108 CYS A O 1
ATOM 850 N N . SER A 1 109 ? 8.547 3.955 2.379 1 93.88 109 SER A N 1
ATOM 851 C CA . SER A 1 109 ? 8.32 5.391 2.254 1 93.88 109 SER A CA 1
ATOM 852 C C . SER A 1 109 ? 7.859 5.758 0.847 1 93.88 109 SER A C 1
ATOM 854 O O . SER A 1 109 ? 7.098 6.707 0.665 1 93.88 109 SER A O 1
ATOM 856 N N . PHE A 1 110 ? 8.312 5.031 -0.163 1 96.06 110 PHE A N 1
ATOM 857 C CA . PHE A 1 110 ? 7.906 5.328 -1.53 1 96.06 110 PHE A CA 1
ATOM 858 C C . PHE A 1 110 ? 6.414 5.086 -1.713 1 96.06 110 PHE A C 1
ATOM 860 O O . PHE A 1 110 ? 5.711 5.914 -2.297 1 96.06 110 PHE A O 1
ATOM 867 N N . ILE A 1 111 ? 5.914 3.953 -1.156 1 96.69 111 ILE A N 1
ATOM 868 C CA . ILE A 1 111 ? 4.488 3.645 -1.213 1 96.69 111 ILE A CA 1
ATOM 869 C C . ILE A 1 111 ? 3.705 4.68 -0.41 1 96.69 111 ILE A C 1
ATOM 871 O O . ILE A 1 111 ? 2.73 5.25 -0.905 1 96.69 111 ILE A O 1
ATOM 875 N N . ASN A 1 112 ? 4.168 4.957 0.827 1 94.62 112 ASN A N 1
ATOM 876 C CA . ASN A 1 112 ? 3.465 5.863 1.73 1 94.62 112 ASN A CA 1
ATOM 877 C C . ASN A 1 112 ? 3.324 7.258 1.132 1 94.62 112 ASN A C 1
ATOM 879 O O . ASN A 1 112 ? 2.23 7.824 1.112 1 94.62 112 ASN A O 1
ATOM 883 N N . VAL A 1 113 ? 4.445 7.777 0.633 1 94.88 113 VAL A N 1
ATOM 884 C CA . VAL A 1 113 ? 4.445 9.125 0.077 1 94.88 113 VAL A CA 1
ATOM 885 C C . VAL A 1 113 ? 3.58 9.172 -1.181 1 94.88 113 VAL A C 1
ATOM 887 O O . VAL A 1 113 ? 2.797 10.102 -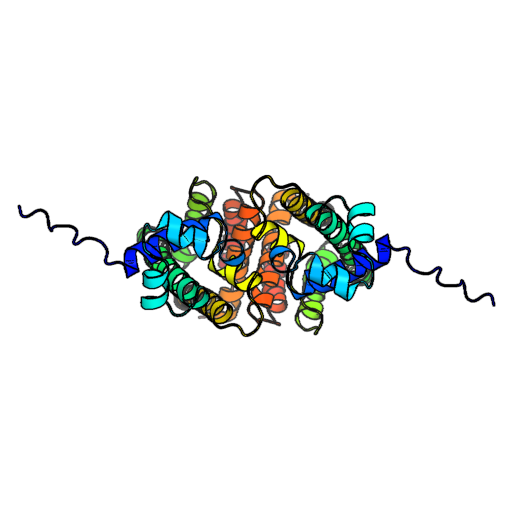1.372 1 94.88 113 VAL A O 1
ATOM 890 N N . MET A 1 114 ? 3.703 8.156 -2.018 1 95.31 114 MET A N 1
ATOM 891 C CA . MET A 1 114 ? 2.906 8.109 -3.242 1 95.31 114 MET A CA 1
ATOM 892 C C . MET A 1 114 ? 1.416 8.141 -2.924 1 95.31 114 MET A C 1
ATOM 894 O O . MET A 1 114 ? 0.663 8.914 -3.516 1 95.31 114 MET A O 1
ATOM 898 N N . LEU A 1 115 ? 0.982 7.391 -1.954 1 93.62 115 LEU A N 1
ATOM 899 C CA . LEU A 1 115 ? -0.436 7.23 -1.653 1 93.62 115 LEU A CA 1
ATOM 900 C C . LEU A 1 115 ? -0.981 8.469 -0.941 1 93.62 115 LEU A C 1
ATOM 902 O O . LEU A 1 115 ? -2.158 8.805 -1.086 1 93.62 115 LEU A O 1
ATOM 906 N N . GLU A 1 116 ? -0.195 9.172 -0.214 1 91.12 116 GLU A N 1
ATOM 907 C CA . GLU A 1 116 ? -0.701 10.297 0.565 1 91.12 116 GLU A CA 1
ATOM 908 C C . GLU A 1 116 ? -0.587 11.602 -0.215 1 91.12 116 GLU A C 1
ATOM 910 O O . GLU A 1 116 ? -1.143 12.625 0.191 1 91.12 116 GLU A O 1
ATOM 915 N N . SER A 1 117 ? 0.183 11.594 -1.314 1 92.5 117 SER A N 1
ATOM 916 C CA . SER A 1 117 ? 0.465 12.82 -2.043 1 92.5 117 SER A CA 1
ATOM 917 C C . SER A 1 117 ? -0.582 13.078 -3.123 1 92.5 117 SER A C 1
ATOM 919 O O . SER A 1 117 ? -1.074 12.141 -3.752 1 92.5 117 SER A O 1
ATOM 921 N N . PRO A 1 118 ? -0.873 14.398 -3.35 1 89.5 118 PRO A N 1
ATOM 922 C CA . PRO A 1 118 ? -1.818 14.719 -4.422 1 89.5 118 PRO A CA 1
ATOM 923 C C . PRO A 1 118 ? -1.344 14.234 -5.789 1 89.5 118 PRO A C 1
ATOM 925 O O . PRO A 1 118 ? -0.145 14.266 -6.078 1 89.5 118 PRO A O 1
ATOM 928 N N . LYS A 1 119 ? -2.348 13.828 -6.574 1 89 119 LYS A N 1
ATOM 929 C CA . LYS A 1 119 ? -2.031 13.453 -7.949 1 89 119 LYS A CA 1
ATOM 930 C C . LYS A 1 119 ? -1.355 14.602 -8.695 1 89 119 LYS A C 1
ATOM 932 O O . LYS A 1 119 ? -1.768 15.758 -8.57 1 89 119 LYS A O 1
ATOM 937 N N . GLY A 1 120 ? -0.283 14.266 -9.391 1 91.5 120 GLY A N 1
ATOM 938 C CA . GLY A 1 120 ? 0.393 15.266 -10.203 1 91.5 120 GLY A CA 1
ATOM 939 C C . GLY A 1 120 ? 1.476 16.016 -9.445 1 91.5 120 GLY A C 1
ATOM 940 O O . GLY A 1 120 ? 2.25 16.766 -10.047 1 91.5 120 GLY A O 1
ATOM 941 N N . SER A 1 121 ? 1.57 15.859 -8.117 1 94.56 121 SER A N 1
ATOM 942 C CA . SER A 1 121 ? 2.59 16.562 -7.344 1 94.56 121 SER A CA 1
ATOM 943 C C . SER A 1 121 ? 3.984 16.031 -7.656 1 94.56 121 SER A C 1
ATOM 945 O O . SER A 1 121 ? 4.137 14.867 -8.062 1 94.56 121 SER A O 1
ATOM 947 N N . ALA A 1 122 ? 4.934 16.922 -7.438 1 96.81 122 ALA A N 1
ATOM 948 C CA . ALA A 1 122 ? 6.324 16.547 -7.699 1 96.81 122 ALA A CA 1
ATOM 949 C C . ALA A 1 122 ? 6.785 15.445 -6.754 1 96.81 122 ALA A C 1
ATOM 951 O O . ALA A 1 122 ? 7.539 14.555 -7.152 1 96.81 122 ALA A O 1
ATOM 952 N N . VAL A 1 123 ? 6.371 15.492 -5.543 1 96.81 123 VAL A N 1
ATOM 953 C CA . VAL A 1 123 ? 6.793 14.508 -4.555 1 96.81 123 VAL A CA 1
ATOM 954 C C . VAL A 1 123 ? 6.188 13.148 -4.898 1 96.81 123 VAL A C 1
ATOM 956 O O . VAL A 1 123 ? 6.848 12.117 -4.754 1 96.81 123 VAL A O 1
ATOM 959 N N . ARG A 1 124 ? 4.98 13.078 -5.371 1 96.31 124 ARG A N 1
ATOM 960 C CA . ARG A 1 124 ? 4.375 11.836 -5.832 1 96.31 124 ARG A CA 1
ATOM 961 C C . ARG A 1 124 ? 5.141 11.258 -7.02 1 96.31 124 ARG A C 1
ATOM 963 O O . ARG A 1 124 ? 5.402 10.055 -7.074 1 96.31 124 ARG A O 1
ATOM 970 N N . GLN A 1 125 ? 5.457 12.125 -7.902 1 97.44 125 GLN A N 1
ATOM 971 C CA . GLN A 1 125 ? 6.207 11.688 -9.078 1 97.44 125 GLN A CA 1
ATOM 972 C C . GLN A 1 125 ? 7.566 11.125 -8.68 1 97.44 125 GLN A C 1
ATOM 974 O O . GLN A 1 125 ? 8.008 10.109 -9.227 1 97.44 125 GLN A O 1
ATOM 979 N N . ALA A 1 126 ? 8.18 11.773 -7.746 1 97.38 126 ALA A N 1
ATOM 980 C CA . ALA A 1 126 ? 9.469 11.273 -7.258 1 97.38 126 ALA A CA 1
ATOM 981 C C . ALA A 1 126 ? 9.32 9.883 -6.652 1 97.38 126 ALA A C 1
ATOM 983 O O . ALA A 1 126 ? 10.102 8.977 -6.961 1 97.38 126 ALA A O 1
ATOM 984 N N . ALA A 1 127 ? 8.359 9.711 -5.816 1 97.19 127 ALA A N 1
ATOM 985 C CA . ALA A 1 127 ? 8.109 8.414 -5.199 1 97.19 127 ALA A CA 1
ATOM 986 C C . ALA A 1 127 ? 7.832 7.344 -6.258 1 97.19 127 ALA A C 1
ATOM 988 O O . ALA A 1 127 ? 8.398 6.25 -6.207 1 97.19 127 ALA A O 1
ATOM 989 N N . THR A 1 128 ? 7 7.68 -7.246 1 97.56 128 THR A N 1
ATOM 990 C CA . THR A 1 128 ? 6.637 6.758 -8.32 1 97.56 128 THR A CA 1
ATOM 991 C C . THR A 1 128 ? 7.859 6.383 -9.148 1 97.56 128 THR A C 1
ATOM 993 O O . THR A 1 128 ? 8.016 5.227 -9.547 1 97.56 128 THR A O 1
ATOM 996 N N . ASN A 1 129 ? 8.703 7.352 -9.375 1 96.81 129 ASN A N 1
ATOM 997 C CA . ASN A 1 129 ? 9.93 7.09 -10.133 1 96.81 129 ASN A CA 1
ATOM 998 C C . ASN A 1 129 ? 10.836 6.102 -9.406 1 96.81 129 ASN A C 1
ATOM 1000 O O . ASN A 1 129 ? 11.43 5.223 -10.031 1 96.81 129 ASN A O 1
ATOM 1004 N N . HIS A 1 130 ? 10.914 6.246 -8.117 1 95.56 130 HIS A N 1
ATOM 1005 C CA . HIS A 1 130 ? 11.75 5.328 -7.348 1 95.56 130 HIS A CA 1
ATOM 1006 C C . HIS A 1 130 ? 11.164 3.922 -7.34 1 95.56 130 HIS A C 1
ATOM 1008 O O . HIS A 1 130 ? 11.898 2.938 -7.41 1 95.56 130 HIS A O 1
ATOM 1014 N N . LEU A 1 131 ? 9.891 3.793 -7.289 1 96.31 131 LEU A N 1
ATOM 1015 C CA . LEU A 1 131 ? 9.227 2.494 -7.398 1 96.31 131 LEU A CA 1
ATOM 1016 C C . LEU A 1 131 ? 9.461 1.879 -8.773 1 96.31 131 LEU A C 1
ATOM 1018 O O . LEU A 1 131 ? 9.711 0.677 -8.883 1 96.31 131 LEU A O 1
ATOM 1022 N N . ALA A 1 132 ? 9.43 2.74 -9.781 1 96.12 132 ALA A N 1
ATOM 1023 C CA . ALA A 1 132 ? 9.688 2.281 -11.148 1 96.12 132 ALA A CA 1
ATOM 1024 C C . ALA A 1 132 ? 11.117 1.772 -11.297 1 96.12 132 ALA A C 1
ATOM 1026 O O . ALA A 1 132 ? 11.359 0.785 -11.992 1 96.12 132 ALA A O 1
ATOM 1027 N N . ASN A 1 133 ? 12.016 2.436 -10.633 1 93.69 133 ASN A N 1
ATOM 1028 C CA . ASN A 1 133 ? 13.406 1.993 -10.656 1 93.69 133 ASN A CA 1
ATOM 1029 C C . ASN A 1 133 ? 13.562 0.614 -10.023 1 93.69 133 ASN A C 1
ATOM 1031 O O . ASN A 1 133 ? 14.305 -0.228 -10.539 1 93.69 133 ASN A O 1
ATOM 1035 N N . ALA A 1 134 ? 12.898 0.414 -8.922 1 92.94 134 ALA A N 1
ATOM 1036 C CA . ALA A 1 134 ? 12.93 -0.892 -8.266 1 92.94 134 ALA A CA 1
ATOM 1037 C C . ALA A 1 134 ? 12.359 -1.977 -9.172 1 92.94 134 ALA A C 1
ATOM 1039 O O . ALA A 1 134 ? 12.93 -3.066 -9.281 1 92.94 134 ALA A O 1
ATOM 1040 N N . ARG A 1 135 ? 11.312 -1.68 -9.852 1 95.5 135 ARG A N 1
ATOM 1041 C CA . ARG A 1 135 ? 10.688 -2.635 -10.758 1 95.5 135 ARG A CA 1
ATOM 1042 C C . ARG A 1 135 ? 11.609 -2.955 -11.93 1 95.5 135 ARG A C 1
ATOM 1044 O O . ARG A 1 135 ? 11.641 -4.09 -12.406 1 95.5 135 ARG A O 1
ATOM 1051 N N . GLN A 1 136 ? 12.305 -1.945 -12.383 1 94.56 136 GLN A N 1
ATOM 1052 C CA . GLN A 1 136 ? 13.234 -2.15 -13.484 1 94.56 136 GLN A CA 1
ATOM 1053 C C . GLN A 1 136 ? 14.359 -3.102 -13.086 1 94.56 136 GLN A C 1
ATOM 1055 O O . GLN A 1 136 ? 14.828 -3.893 -13.906 1 94.56 136 GLN A O 1
ATOM 1060 N N . MET A 1 137 ? 14.758 -3.031 -11.883 1 91.5 137 MET A N 1
ATOM 1061 C CA . MET A 1 137 ? 15.773 -3.963 -11.391 1 91.5 137 MET A CA 1
ATOM 1062 C C . MET A 1 137 ? 15.25 -5.395 -11.422 1 91.5 137 MET A C 1
ATOM 1064 O O . MET A 1 137 ? 15.984 -6.316 -11.805 1 91.5 137 MET A O 1
ATOM 1068 N N . ILE A 1 138 ? 14.078 -5.574 -11.062 1 95.25 138 ILE A N 1
ATOM 1069 C CA . ILE A 1 138 ? 13.445 -6.891 -11.109 1 95.25 138 ILE A CA 1
ATOM 1070 C C . ILE A 1 138 ? 13.352 -7.363 -12.555 1 95.25 138 ILE A C 1
ATOM 1072 O O . ILE A 1 138 ? 13.641 -8.523 -12.859 1 95.25 138 ILE A O 1
ATOM 1076 N N . ALA A 1 139 ? 12.961 -6.469 -13.43 1 97.19 139 ALA A N 1
ATOM 1077 C CA . ALA A 1 139 ? 12.852 -6.805 -14.852 1 97.19 139 ALA A CA 1
ATOM 1078 C C . ALA A 1 139 ? 14.195 -7.246 -15.414 1 97.19 139 ALA A C 1
ATOM 1080 O O . ALA A 1 139 ? 14.266 -8.172 -16.219 1 97.19 139 ALA A O 1
ATOM 1081 N N . ASP A 1 140 ? 15.219 -6.594 -14.984 1 94.88 140 ASP A N 1
ATOM 1082 C CA . ASP A 1 140 ? 16.562 -6.949 -15.438 1 94.88 140 ASP A CA 1
ATOM 1083 C C . ASP A 1 140 ? 16.938 -8.359 -14.984 1 94.88 140 ASP A C 1
ATOM 1085 O O . ASP A 1 140 ? 17.516 -9.125 -15.758 1 94.88 140 ASP A O 1
ATOM 1089 N N . LEU A 1 141 ? 16.641 -8.68 -13.75 1 94.31 141 LEU A N 1
ATOM 1090 C CA . LEU A 1 141 ? 16.891 -10.031 -13.258 1 94.31 141 LEU A CA 1
ATOM 1091 C C . LEU A 1 141 ? 16.047 -11.047 -14.023 1 94.31 141 LEU A C 1
ATOM 1093 O O . LEU A 1 141 ? 16.531 -12.141 -14.336 1 94.31 141 LEU A O 1
ATOM 1097 N N . ALA A 1 142 ? 14.82 -10.688 -14.344 1 97.75 142 ALA A N 1
ATOM 1098 C CA . ALA A 1 142 ? 13.938 -11.57 -15.109 1 97.75 142 ALA A CA 1
ATOM 1099 C C . ALA A 1 142 ? 14.5 -11.828 -16.5 1 97.75 142 ALA A C 1
ATOM 1101 O O . ALA A 1 142 ? 14.453 -12.961 -17 1 97.75 142 ALA A O 1
ATOM 1102 N N . ARG A 1 143 ? 15.016 -10.773 -17.109 1 97.62 143 ARG A N 1
ATOM 1103 C CA . ARG A 1 143 ? 15.641 -10.914 -18.422 1 97.62 143 ARG A CA 1
ATOM 1104 C C . ARG A 1 143 ? 16.859 -11.828 -18.359 1 97.62 143 ARG A C 1
ATOM 1106 O O . ARG A 1 143 ? 17.031 -12.695 -19.219 1 97.62 143 ARG A O 1
ATOM 1113 N N . GLN A 1 144 ? 17.656 -11.672 -17.375 1 95.44 144 GLN A N 1
ATOM 1114 C CA . GLN A 1 144 ? 18.844 -12.508 -17.172 1 95.44 144 GLN A CA 1
ATOM 1115 C C . GLN A 1 144 ? 18.453 -13.961 -16.938 1 95.44 144 GLN A C 1
ATOM 1117 O O . GLN A 1 144 ? 19.172 -14.875 -17.359 1 95.44 144 GLN A O 1
ATOM 1122 N N . ALA A 1 145 ? 17.328 -14.125 -16.328 1 96.44 145 ALA A N 1
ATOM 1123 C CA . ALA A 1 145 ? 16.844 -15.477 -16.047 1 96.44 145 ALA A CA 1
ATOM 1124 C C . ALA A 1 145 ? 16.078 -16.031 -17.234 1 96.44 145 ALA A C 1
ATOM 1126 O O . ALA A 1 145 ? 15.516 -17.141 -17.156 1 96.44 145 ALA A O 1
ATOM 1127 N N . ARG A 1 146 ? 15.906 -15.266 -18.297 1 97.56 146 ARG A N 1
ATOM 1128 C CA . ARG A 1 146 ? 15.281 -15.641 -19.562 1 97.56 146 ARG A CA 1
ATOM 1129 C C . ARG A 1 146 ? 13.805 -15.945 -19.375 1 97.56 146 ARG A C 1
ATOM 1131 O O . ARG A 1 146 ? 13.266 -16.875 -20 1 97.56 146 ARG A O 1
ATOM 1138 N N . LEU A 1 147 ? 13.227 -15.227 -18.484 1 98.25 147 LEU A N 1
ATOM 1139 C CA . LEU A 1 147 ? 11.789 -15.359 -18.297 1 98.25 147 LEU A CA 1
ATOM 1140 C C . LEU A 1 147 ? 11.023 -14.641 -19.406 1 98.25 147 LEU A C 1
ATOM 1142 O O . LEU A 1 147 ? 11.406 -13.547 -19.812 1 98.25 147 LEU A O 1
ATOM 1146 N N . VAL A 1 148 ? 10.008 -15.297 -19.922 1 98.12 148 VAL A N 1
ATOM 1147 C CA . VAL A 1 148 ? 9.195 -14.695 -20.969 1 98.12 148 VAL A CA 1
ATOM 1148 C C . VAL A 1 148 ? 8.492 -13.453 -20.422 1 98.12 148 VAL A C 1
ATOM 1150 O O . VAL A 1 148 ? 8 -13.461 -19.297 1 98.12 148 VAL A O 1
ATOM 1153 N N . ASP A 1 149 ? 8.375 -12.438 -21.156 1 97.88 149 ASP A N 1
ATOM 1154 C CA . ASP A 1 149 ? 7.699 -11.195 -20.797 1 97.88 149 ASP A CA 1
ATOM 1155 C C . ASP A 1 149 ? 8.219 -10.641 -19.484 1 97.88 149 ASP A C 1
ATOM 1157 O O . ASP A 1 149 ? 7.461 -10.5 -18.516 1 97.88 149 ASP A O 1
ATOM 1161 N N . PRO A 1 150 ? 9.523 -10.305 -19.453 1 98.12 150 PRO A N 1
ATOM 1162 C CA . PRO A 1 150 ? 10.141 -9.852 -18.203 1 98.12 150 PRO A CA 1
ATOM 1163 C C . PRO A 1 150 ? 9.43 -8.633 -17.609 1 98.12 150 PRO A C 1
ATOM 1165 O O . PRO A 1 150 ? 9.422 -8.461 -16.391 1 98.12 150 PRO A O 1
ATOM 1168 N N . ASP A 1 151 ? 8.727 -7.863 -18.422 1 97.88 151 ASP A N 1
ATOM 1169 C CA . ASP A 1 151 ? 8.008 -6.703 -17.906 1 97.88 151 ASP A CA 1
ATOM 1170 C C . ASP A 1 151 ? 6.777 -7.129 -17.109 1 97.88 151 ASP A C 1
ATOM 1172 O O . ASP A 1 151 ? 6.535 -6.629 -16.016 1 97.88 151 ASP A O 1
ATOM 1176 N N . SER A 1 152 ? 6.051 -8.047 -17.656 1 98.06 152 SER A N 1
ATOM 1177 C CA . SER A 1 152 ? 4.898 -8.57 -16.938 1 98.06 152 SER A CA 1
ATOM 1178 C C . SER A 1 152 ? 5.328 -9.305 -15.664 1 98.06 152 SER A C 1
ATOM 1180 O O . SER A 1 152 ? 4.711 -9.141 -14.609 1 98.06 152 SER A O 1
ATOM 1182 N N . PHE A 1 153 ? 6.391 -10.008 -15.812 1 98.62 153 PHE A N 1
ATOM 1183 C CA . PHE A 1 153 ? 6.922 -10.703 -14.641 1 98.62 153 PHE A CA 1
ATOM 1184 C C . PHE A 1 153 ? 7.281 -9.711 -13.539 1 98.62 153 PHE A C 1
ATOM 1186 O O . PHE A 1 153 ? 6.934 -9.914 -12.375 1 98.62 153 PHE A O 1
ATOM 1193 N N . SER A 1 154 ? 7.98 -8.641 -13.93 1 98.44 154 SER A N 1
ATOM 1194 C CA . SER A 1 154 ? 8.445 -7.668 -12.945 1 98.44 154 SER A CA 1
ATOM 1195 C C . SER A 1 154 ? 7.27 -6.961 -12.281 1 98.44 154 SER A C 1
ATOM 1197 O O . SER A 1 154 ? 7.34 -6.609 -11.102 1 98.44 154 SER A O 1
ATOM 1199 N N . GLN A 1 155 ? 6.137 -6.75 -13.023 1 98.56 155 GLN A N 1
ATOM 1200 C CA . GLN A 1 155 ? 4.934 -6.176 -12.43 1 98.56 155 GLN A CA 1
ATOM 1201 C C . GLN A 1 155 ? 4.367 -7.082 -11.344 1 98.56 155 GLN A C 1
ATOM 1203 O O . GLN A 1 155 ? 4.105 -6.633 -10.227 1 98.56 155 GLN A O 1
ATOM 1208 N N . VAL A 1 156 ? 4.281 -8.312 -11.648 1 98.75 156 VAL A N 1
ATOM 1209 C CA . VAL A 1 156 ? 3.711 -9.297 -10.727 1 98.75 156 VAL A CA 1
ATOM 1210 C C . VAL A 1 156 ? 4.609 -9.43 -9.5 1 98.75 156 VAL A C 1
ATOM 1212 O O . VAL A 1 156 ? 4.129 -9.406 -8.367 1 98.75 156 VAL A O 1
ATOM 1215 N N . TRP A 1 157 ? 5.898 -9.57 -9.758 1 98.69 157 TRP A N 1
ATOM 1216 C CA . TRP A 1 157 ? 6.867 -9.742 -8.68 1 98.69 157 TRP A CA 1
ATOM 1217 C C . TRP A 1 157 ? 6.852 -8.539 -7.734 1 98.69 157 TRP A C 1
ATOM 1219 O O . TRP A 1 157 ? 6.859 -8.711 -6.512 1 98.69 157 TRP A O 1
ATOM 1229 N N . HIS A 1 158 ? 6.848 -7.402 -8.305 1 98.06 158 HIS A N 1
ATOM 1230 C CA . HIS A 1 158 ? 6.812 -6.18 -7.508 1 98.06 158 HIS A CA 1
ATOM 1231 C C . HIS A 1 158 ? 5.5 -6.059 -6.742 1 98.06 158 H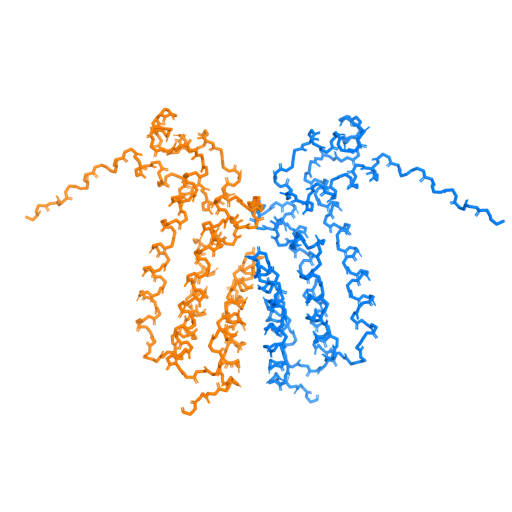IS A C 1
ATOM 1233 O O . HIS A 1 158 ? 5.477 -5.555 -5.617 1 98.06 158 HIS A O 1
ATOM 1239 N N . MET A 1 159 ? 4.348 -6.516 -7.32 1 98.62 159 MET A N 1
ATOM 1240 C CA . MET A 1 159 ? 3.074 -6.523 -6.609 1 98.62 159 MET A CA 1
ATOM 1241 C C . MET A 1 159 ? 3.152 -7.395 -5.363 1 98.62 159 MET A C 1
ATOM 1243 O O . MET A 1 159 ? 2.631 -7.027 -4.309 1 98.62 159 MET A O 1
ATOM 1247 N N . LEU A 1 160 ? 3.771 -8.5 -5.527 1 98.56 160 LEU A N 1
ATOM 1248 C CA . LEU A 1 160 ? 3.928 -9.391 -4.387 1 98.56 160 LEU A CA 1
ATOM 1249 C C . LEU A 1 160 ? 4.773 -8.742 -3.295 1 98.56 160 LEU A C 1
ATOM 1251 O O . LEU A 1 160 ? 4.438 -8.828 -2.109 1 98.56 160 LEU A O 1
ATOM 1255 N N . ILE A 1 161 ? 5.812 -8.07 -3.709 1 97.56 161 ILE A N 1
ATOM 1256 C CA . ILE A 1 161 ? 6.672 -7.367 -2.768 1 97.56 161 ILE A CA 1
ATOM 1257 C C . ILE A 1 161 ? 5.883 -6.254 -2.082 1 97.56 161 ILE A C 1
ATOM 1259 O O . ILE A 1 161 ? 5.848 -6.18 -0.851 1 97.56 161 ILE A O 1
ATOM 1263 N N . LYS A 1 162 ? 5.203 -5.43 -2.861 1 98.12 162 LYS A N 1
ATOM 1264 C CA . LYS A 1 162 ? 4.414 -4.332 -2.303 1 98.12 162 LYS A CA 1
ATOM 1265 C C . LYS A 1 162 ? 3.334 -4.859 -1.361 1 98.12 162 LYS A C 1
ATOM 1267 O O . LYS A 1 162 ? 3.148 -4.328 -0.264 1 98.12 162 LYS A O 1
ATOM 1272 N N . GLY A 1 163 ? 2.668 -5.906 -1.833 1 98.69 163 GLY A N 1
ATOM 1273 C CA . GLY A 1 163 ? 1.634 -6.488 -0.994 1 98.69 163 GLY A CA 1
ATOM 1274 C C . GLY A 1 163 ? 2.168 -7.043 0.313 1 98.69 163 GLY A C 1
ATOM 1275 O O . GLY A 1 163 ? 1.51 -6.938 1.352 1 98.69 163 GLY A O 1
ATOM 1276 N N . SER A 1 164 ? 3.318 -7.652 0.279 1 98.56 164 SER A N 1
ATOM 1277 C CA . SER A 1 164 ? 3.904 -8.188 1.502 1 98.56 164 SER A CA 1
ATOM 1278 C C . SER A 1 164 ? 4.32 -7.074 2.453 1 98.56 164 SER A C 1
ATOM 1280 O O . SER A 1 164 ? 4.207 -7.215 3.672 1 98.56 164 SER A O 1
ATOM 1282 N N . ILE A 1 165 ? 4.793 -5.969 1.938 1 97.5 165 ILE A N 1
ATOM 1283 C CA . ILE A 1 165 ? 5.168 -4.824 2.756 1 97.5 165 ILE A CA 1
ATOM 1284 C C . ILE A 1 165 ? 3.93 -4.246 3.439 1 97.5 165 ILE A C 1
ATOM 1286 O O . ILE A 1 165 ? 3.947 -3.975 4.641 1 97.5 165 ILE A O 1
ATOM 1290 N N . VAL A 1 166 ? 2.867 -4.09 2.676 1 98.19 166 VAL A N 1
ATOM 1291 C CA . VAL A 1 166 ? 1.619 -3.584 3.236 1 98.19 166 VAL A CA 1
ATOM 1292 C C . VAL A 1 166 ? 1.103 -4.547 4.301 1 98.19 166 VAL A C 1
ATOM 1294 O O . VAL A 1 166 ? 0.659 -4.121 5.371 1 98.19 166 VAL A O 1
ATOM 1297 N N . SER A 1 167 ? 1.188 -5.855 4.02 1 98.44 167 SER A N 1
ATOM 1298 C CA . SER A 1 167 ? 0.759 -6.859 4.988 1 98.44 167 SER A CA 1
ATOM 1299 C C . SER A 1 167 ? 1.584 -6.781 6.27 1 98.44 167 SER A C 1
ATOM 1301 O O . SER A 1 167 ? 1.045 -6.918 7.371 1 98.44 167 SER A O 1
ATOM 1303 N N . ALA A 1 168 ? 2.852 -6.578 6.121 1 97.5 168 ALA A N 1
ATOM 1304 C CA . ALA A 1 168 ? 3.699 -6.398 7.297 1 97.5 168 ALA A CA 1
ATOM 1305 C C . ALA A 1 168 ? 3.275 -5.168 8.094 1 97.5 168 ALA A C 1
ATOM 1307 O O . ALA A 1 168 ? 3.326 -5.176 9.328 1 97.5 168 ALA A O 1
ATOM 1308 N N . GLY A 1 169 ? 2.855 -4.168 7.414 1 95.88 169 GLY A N 1
ATOM 1309 C CA . GLY A 1 169 ? 2.352 -2.967 8.062 1 95.88 169 GLY A CA 1
ATOM 1310 C C . GLY A 1 169 ? 1.101 -3.215 8.883 1 95.88 169 GLY A C 1
ATOM 1311 O O . GLY A 1 169 ? 0.813 -2.473 9.828 1 95.88 169 GLY A O 1
ATOM 1312 N N . GLU A 1 170 ? 0.333 -4.238 8.492 1 96.69 170 GLU A N 1
ATOM 1313 C CA . GLU A 1 170 ? -0.85 -4.633 9.25 1 96.69 170 GLU A CA 1
ATOM 1314 C C . GLU A 1 170 ? -0.465 -5.344 10.547 1 96.69 170 GLU A C 1
ATOM 1316 O O . GLU A 1 170 ? -1.318 -5.602 11.398 1 96.69 170 GLU A O 1
ATOM 1321 N N . GLY A 1 171 ? 0.772 -5.734 10.625 1 95.31 171 GLY A N 1
ATOM 1322 C CA . GLY A 1 171 ? 1.239 -6.477 11.789 1 95.31 171 GLY A CA 1
ATOM 1323 C C . GLY A 1 171 ? 1.638 -7.902 11.461 1 95.31 171 GLY A C 1
ATOM 1324 O O . GLY A 1 171 ? 1.936 -8.695 12.359 1 95.31 171 GLY A O 1
ATOM 1325 N N . ASN A 1 172 ? 1.612 -8.258 10.195 1 97.38 172 ASN A N 1
ATOM 1326 C CA . ASN A 1 172 ? 1.997 -9.602 9.773 1 97.38 172 ASN A CA 1
ATOM 1327 C C . ASN A 1 172 ? 3.496 -9.695 9.5 1 97.38 172 ASN A C 1
ATOM 1329 O O . ASN A 1 172 ? 3.928 -9.625 8.352 1 97.38 172 ASN A O 1
ATOM 1333 N N . SER A 1 173 ? 4.277 -9.992 10.516 1 97.19 173 SER A N 1
ATOM 1334 C CA . SER A 1 173 ? 5.73 -10.016 10.391 1 97.19 173 SER A CA 1
ATOM 1335 C C . SER A 1 173 ? 6.199 -11.219 9.578 1 97.19 173 SER A C 1
ATOM 1337 O O . SER A 1 173 ? 7.359 -11.289 9.172 1 97.19 173 SER A O 1
ATOM 1339 N N . SER A 1 174 ? 5.266 -12.164 9.273 1 97.81 174 SER A N 1
ATOM 1340 C CA . SER A 1 174 ? 5.633 -13.359 8.516 1 97.81 174 SER A CA 1
ATOM 1341 C C . SER A 1 174 ? 5.164 -13.258 7.066 1 97.81 174 SER A C 1
ATOM 1343 O O . SER A 1 174 ? 5.176 -14.25 6.332 1 97.81 174 SER A O 1
ATOM 1345 N N . ALA A 1 175 ? 4.734 -12.086 6.668 1 98.5 175 ALA A N 1
ATOM 1346 C CA . ALA A 1 175 ? 4.172 -11.891 5.336 1 98.5 175 ALA A CA 1
ATOM 1347 C C . ALA A 1 175 ? 5.145 -12.352 4.254 1 98.5 175 ALA A C 1
ATOM 1349 O O . ALA A 1 175 ? 4.734 -12.906 3.234 1 98.5 175 ALA A O 1
ATOM 1350 N N . ALA A 1 176 ? 6.438 -12.156 4.512 1 98.12 176 ALA A N 1
ATOM 1351 C CA . ALA A 1 176 ? 7.441 -12.461 3.496 1 98.12 176 ALA A CA 1
ATOM 1352 C C . ALA A 1 176 ? 7.586 -13.969 3.311 1 98.12 176 ALA A C 1
ATOM 1354 O O . ALA A 1 176 ? 7.996 -14.438 2.244 1 98.12 176 ALA A O 1
ATOM 1355 N N . VAL A 1 177 ? 7.238 -14.758 4.32 1 98.5 177 VAL A N 1
ATOM 1356 C CA . VAL A 1 177 ? 7.297 -16.203 4.219 1 98.5 177 VAL A CA 1
ATOM 1357 C C . VAL A 1 177 ? 6.262 -16.703 3.213 1 98.5 177 VAL A C 1
ATOM 1359 O O . VAL A 1 177 ? 6.582 -17.484 2.309 1 98.5 177 VAL A O 1
ATOM 1362 N N . ASP A 1 178 ? 5.047 -16.203 3.316 1 98.62 178 ASP A N 1
ATOM 1363 C CA . ASP A 1 178 ? 3.986 -16.547 2.375 1 98.62 178 ASP A CA 1
ATOM 1364 C C . ASP A 1 178 ? 4.289 -16.016 0.979 1 98.62 178 ASP A C 1
ATOM 1366 O O . ASP A 1 178 ? 4.047 -16.688 -0.02 1 98.62 178 ASP A O 1
ATOM 1370 N N . ALA A 1 179 ? 4.809 -14.797 0.933 1 98.69 179 ALA A N 1
ATOM 1371 C CA . ALA A 1 179 ? 5.164 -14.219 -0.359 1 98.69 179 ALA A CA 1
ATOM 1372 C C . ALA A 1 179 ? 6.238 -15.047 -1.055 1 98.69 179 ALA A C 1
ATOM 1374 O O . ALA A 1 179 ? 6.195 -15.242 -2.273 1 98.69 179 ALA A O 1
ATOM 1375 N N . ARG A 1 180 ? 7.199 -15.5 -0.265 1 98.25 1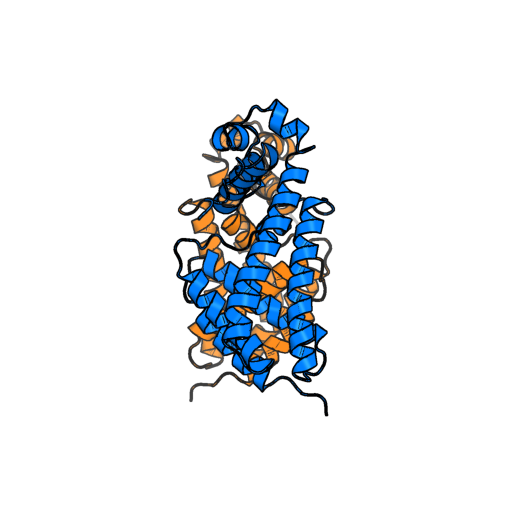80 ARG A N 1
ATOM 1376 C CA . ARG A 1 180 ? 8.266 -16.328 -0.821 1 98.25 180 ARG A CA 1
ATOM 1377 C C . ARG A 1 180 ? 7.711 -17.609 -1.415 1 98.25 180 ARG A C 1
ATOM 1379 O O . ARG A 1 180 ? 8.164 -18.062 -2.471 1 98.25 180 ARG A O 1
ATOM 1386 N N . ARG A 1 181 ? 6.809 -18.203 -0.706 1 97.81 181 ARG A N 1
ATOM 1387 C CA . ARG A 1 181 ? 6.164 -19.406 -1.208 1 97.81 181 ARG A CA 1
ATOM 1388 C C . ARG A 1 181 ? 5.504 -19.156 -2.559 1 97.81 181 ARG A C 1
ATOM 1390 O O . ARG A 1 181 ? 5.703 -19.922 -3.506 1 97.81 181 ARG A O 1
ATOM 1397 N N . ALA A 1 182 ? 4.754 -18.125 -2.678 1 98.5 182 ALA A N 1
ATOM 1398 C CA . ALA A 1 182 ? 4.09 -17.75 -3.924 1 98.5 182 ALA A CA 1
ATOM 1399 C C . ALA A 1 182 ? 5.109 -17.422 -5.012 1 98.5 182 ALA A C 1
ATOM 1401 O O . ALA A 1 182 ? 4.945 -17.828 -6.164 1 98.5 182 ALA A O 1
ATOM 1402 N N . ALA A 1 183 ? 6.137 -16.688 -4.609 1 98.56 183 ALA A N 1
ATOM 1403 C CA . ALA A 1 183 ? 7.188 -16.297 -5.547 1 98.56 183 ALA A CA 1
ATOM 1404 C C . ALA A 1 183 ? 7.859 -17.531 -6.148 1 98.56 183 ALA A C 1
ATOM 1406 O O . ALA A 1 183 ? 8.125 -17.578 -7.352 1 98.56 183 ALA A O 1
ATOM 1407 N N . THR A 1 184 ? 8.117 -18.484 -5.336 1 98.31 184 THR A N 1
ATOM 1408 C CA . THR A 1 184 ? 8.734 -19.719 -5.801 1 98.31 184 THR A CA 1
ATOM 1409 C C . THR A 1 184 ? 7.848 -20.422 -6.82 1 98.31 184 THR A C 1
ATOM 1411 O O . THR A 1 184 ? 8.328 -20.875 -7.863 1 98.31 184 THR A O 1
ATOM 1414 N N . MET A 1 185 ? 6.535 -20.469 -6.57 1 98.06 185 MET A N 1
ATOM 1415 C CA . MET A 1 185 ? 5.594 -21.078 -7.5 1 98.06 185 MET A CA 1
ATOM 1416 C C . MET A 1 185 ? 5.555 -20.312 -8.82 1 98.06 185 MET A C 1
ATOM 1418 O O . MET A 1 185 ? 5.566 -20.922 -9.891 1 98.06 185 MET A O 1
ATOM 1422 N N . LEU A 1 186 ? 5.582 -19.031 -8.75 1 98.5 186 LEU A N 1
ATOM 1423 C CA . LEU A 1 186 ? 5.508 -18.203 -9.945 1 98.5 186 LEU A CA 1
ATOM 1424 C C . LEU A 1 186 ? 6.781 -18.328 -10.773 1 98.5 186 LEU A C 1
ATOM 1426 O O . LEU A 1 186 ? 6.719 -18.484 -12 1 98.5 186 LEU A O 1
ATOM 1430 N N . LEU A 1 187 ? 7.887 -18.266 -10.047 1 98.31 187 LEU A N 1
ATOM 1431 C CA . LEU A 1 187 ? 9.164 -18.359 -10.75 1 98.31 187 LEU A CA 1
ATOM 1432 C C . LEU A 1 187 ? 9.281 -19.703 -11.461 1 98.31 187 LEU A C 1
ATOM 1434 O O . LEU A 1 187 ? 9.695 -19.766 -12.625 1 98.31 187 LEU A O 1
ATOM 1438 N N . ASN A 1 188 ? 8.883 -20.766 -10.797 1 97.19 188 ASN A N 1
ATOM 1439 C CA . ASN A 1 188 ? 8.984 -22.109 -11.359 1 97.19 188 ASN A CA 1
ATOM 1440 C C . ASN A 1 188 ? 7.992 -22.312 -12.5 1 97.19 188 ASN A C 1
ATOM 1442 O O . ASN A 1 188 ? 8.25 -23.094 -13.422 1 97.19 188 ASN A O 1
ATOM 1446 N N . GLY A 1 189 ? 6.891 -21.594 -12.406 1 96.69 189 GLY A N 1
ATOM 1447 C CA . GLY A 1 189 ? 5.836 -21.797 -13.391 1 96.69 189 GLY A CA 1
ATOM 1448 C C . GLY A 1 189 ? 5.922 -20.844 -14.562 1 96.69 189 GLY A C 1
ATOM 1449 O O . GLY A 1 189 ? 5.227 -21.016 -15.562 1 96.69 189 GLY A O 1
ATOM 1450 N N . TRP A 1 190 ? 6.781 -19.828 -14.461 1 97.38 190 TRP A N 1
ATOM 1451 C CA . TRP A 1 190 ? 6.855 -18.812 -15.508 1 97.38 190 TRP A CA 1
ATOM 1452 C C . TRP A 1 190 ? 7.656 -19.328 -16.703 1 97.38 190 TRP A C 1
ATOM 1454 O O . TRP A 1 190 ? 8.758 -19.875 -16.531 1 97.38 190 TRP A O 1
ATOM 1464 N N . ALA A 1 191 ? 7.125 -19.203 -17.859 1 94.38 191 ALA A N 1
ATOM 1465 C CA . ALA A 1 191 ? 7.773 -19.719 -19.078 1 94.38 191 ALA A CA 1
ATOM 1466 C C . ALA A 1 191 ? 9.133 -19.062 -19.281 1 94.38 191 ALA A C 1
ATOM 1468 O O . ALA A 1 191 ? 9.344 -17.922 -18.875 1 94.38 191 ALA A O 1
ATOM 1469 N N . ARG A 1 192 ? 10.055 -19.797 -19.938 1 95.56 192 ARG A N 1
ATOM 1470 C CA . ARG A 1 192 ? 11.391 -19.297 -20.25 1 95.56 192 ARG A CA 1
ATOM 1471 C C . ARG A 1 192 ? 11.625 -19.281 -21.75 1 95.56 192 ARG A C 1
ATOM 1473 O O . ARG A 1 192 ? 11.133 -20.141 -22.484 1 95.56 192 ARG A O 1
ATOM 1480 N N . SER A 1 193 ? 12.227 -18.25 -22.047 1 91.94 193 SER A N 1
ATOM 1481 C CA . SER A 1 193 ? 12.586 -18.156 -23.453 1 91.94 193 SER A CA 1
ATOM 1482 C C . SER A 1 193 ? 13.758 -19.078 -23.781 1 91.94 193 SER A C 1
ATOM 1484 O O . SER A 1 193 ? 14.602 -19.359 -22.922 1 91.94 193 SER A O 1
ATOM 1486 N N . ALA A 1 194 ? 13.711 -19.656 -25.062 1 81.19 194 ALA A N 1
ATOM 1487 C CA . ALA A 1 194 ? 14.758 -20.547 -25.578 1 81.19 194 ALA A CA 1
ATOM 1488 C C . ALA A 1 194 ? 16.062 -19.781 -25.781 1 81.19 194 ALA A C 1
ATOM 1490 O O . ALA A 1 194 ? 16.062 -18.594 -26.125 1 81.19 194 ALA A O 1
ATOM 1491 N N . MET B 1 1 ? -49 5.746 -6 1 32.66 1 MET B N 1
ATOM 1492 C CA . MET B 1 1 ? -47.625 5.441 -6.344 1 32.66 1 MET B CA 1
ATOM 1493 C C . MET B 1 1 ? -46.656 6.254 -5.484 1 32.66 1 MET B C 1
ATOM 1495 O O . MET B 1 1 ? -46.344 7.395 -5.816 1 32.66 1 MET B O 1
ATOM 1499 N N . LEU B 1 2 ? -46.844 6.414 -4.105 1 36.03 2 LEU B N 1
ATOM 1500 C CA . LEU B 1 2 ? -46.375 7.371 -3.111 1 36.03 2 LEU B CA 1
ATOM 1501 C C . LEU B 1 2 ? -44.844 7.461 -3.127 1 36.03 2 LEU B C 1
ATOM 1503 O O . LEU B 1 2 ? -44.156 6.438 -3.199 1 36.03 2 LEU B O 1
ATOM 1507 N N . GLU B 1 3 ? -44.25 8.469 -3.836 1 35.84 3 GLU B N 1
ATOM 1508 C CA . GLU B 1 3 ? -42.812 8.836 -3.854 1 35.84 3 GLU B CA 1
ATOM 1509 C C . GLU B 1 3 ? -42.188 8.664 -2.475 1 35.84 3 GLU B C 1
ATOM 1511 O O . GLU B 1 3 ? -42.688 9.227 -1.491 1 35.84 3 GLU B O 1
ATOM 1516 N N . GLU B 1 4 ? -41.969 7.48 -1.955 1 42.84 4 GLU B N 1
ATOM 1517 C CA . GLU B 1 4 ? -41.281 7.324 -0.671 1 42.84 4 GLU B CA 1
ATOM 1518 C C . GLU B 1 4 ? -40.344 8.5 -0.392 1 42.84 4 GLU B C 1
ATOM 1520 O O . GLU B 1 4 ? -39.406 8.766 -1.162 1 42.84 4 GLU B O 1
ATOM 1525 N N . SER B 1 5 ? -40.75 9.648 0.015 1 42.91 5 SER B N 1
ATOM 1526 C CA . SER B 1 5 ? -40.125 10.914 0.412 1 42.91 5 SER B CA 1
ATOM 1527 C C . SER B 1 5 ? -38.75 10.695 0.999 1 42.91 5 SER B C 1
ATOM 1529 O O . SER B 1 5 ? -38.562 9.906 1.928 1 42.91 5 SER B O 1
ATOM 1531 N N . ALA B 1 6 ? -37.719 10.695 0.274 1 45.09 6 ALA B N 1
ATOM 1532 C CA . ALA B 1 6 ? -36.344 10.719 0.746 1 45.09 6 ALA B CA 1
ATOM 1533 C C . ALA B 1 6 ? -36.219 11.484 2.059 1 45.09 6 ALA B C 1
ATOM 1535 O O . ALA B 1 6 ? -36.406 12.711 2.088 1 45.09 6 ALA B O 1
ATOM 1536 N N . ARG B 1 7 ? -36.75 11.156 3.229 1 49.59 7 ARG B N 1
ATOM 1537 C CA . ARG B 1 7 ? -36.469 11.891 4.453 1 49.59 7 ARG B CA 1
ATOM 1538 C C . ARG B 1 7 ? -35.062 12.492 4.426 1 49.59 7 ARG B C 1
ATOM 1540 O O . ARG B 1 7 ? -34.125 11.836 4.004 1 49.59 7 ARG B O 1
ATOM 1547 N N . PRO B 1 8 ? -34.906 13.828 4.457 1 51.5 8 PRO B N 1
ATOM 1548 C CA . PRO B 1 8 ? -33.625 14.516 4.426 1 51.5 8 PRO B CA 1
ATOM 1549 C C . PRO B 1 8 ? -32.562 13.805 5.242 1 51.5 8 PRO B C 1
ATOM 1551 O O . PRO B 1 8 ? -32.844 13.211 6.281 1 51.5 8 PRO B O 1
ATOM 1554 N N . ALA B 1 9 ? -31.531 13.352 4.621 1 62.97 9 ALA B N 1
ATOM 1555 C CA . ALA B 1 9 ? -30.438 12.75 5.391 1 62.97 9 ALA B CA 1
ATOM 1556 C C . ALA B 1 9 ? -30.219 13.5 6.699 1 62.97 9 ALA B C 1
ATOM 1558 O O . ALA B 1 9 ? -30.172 14.734 6.715 1 62.97 9 ALA B O 1
ATOM 1559 N N . ASN B 1 10 ? -30.5 12.945 7.859 1 86.56 10 ASN B N 1
ATOM 1560 C CA . ASN B 1 10 ? -30.203 13.594 9.133 1 86.56 10 ASN B CA 1
ATOM 1561 C C . ASN B 1 10 ? -28.797 14.172 9.164 1 86.56 10 ASN B C 1
ATOM 1563 O O . ASN B 1 10 ? -28 13.938 8.25 1 86.56 10 ASN B O 1
ATOM 1567 N N . VAL B 1 11 ? -28.547 15.164 9.93 1 92.75 11 VAL B N 1
ATOM 1568 C CA . VAL B 1 11 ? -27.312 15.93 10.07 1 92.75 11 VAL B CA 1
ATOM 1569 C C . VAL B 1 11 ? -26.125 14.984 10.102 1 92.75 11 VAL B C 1
ATOM 1571 O O . VAL B 1 11 ? -25.109 15.227 9.445 1 92.75 11 VAL B O 1
ATOM 1574 N N . ARG B 1 12 ? -26.297 13.922 10.727 1 94.44 12 ARG B N 1
ATOM 1575 C CA . ARG B 1 12 ? -25.219 12.945 10.844 1 94.44 12 ARG B CA 1
ATOM 1576 C C . ARG B 1 12 ? -24.859 12.359 9.477 1 94.44 12 ARG B C 1
ATOM 1578 O O . ARG B 1 12 ? -23.688 12.227 9.141 1 94.44 12 ARG B O 1
ATOM 1585 N N . THR B 1 13 ? -25.844 12.031 8.703 1 94.75 13 THR B N 1
ATOM 1586 C CA . THR B 1 13 ? -25.641 11.445 7.387 1 94.75 13 THR B CA 1
ATOM 1587 C C . THR B 1 13 ? -24.984 12.445 6.441 1 94.75 13 THR B C 1
ATOM 1589 O O . THR B 1 13 ? -24.094 12.086 5.668 1 94.75 13 THR B O 1
ATOM 1592 N N . ARG B 1 14 ? -25.375 13.672 6.52 1 95 14 ARG B N 1
ATOM 1593 C CA . ARG B 1 14 ? -24.797 14.703 5.668 1 95 14 ARG B CA 1
ATOM 1594 C C . ARG B 1 14 ? -23.312 14.906 5.973 1 95 14 ARG B C 1
ATOM 1596 O O . ARG B 1 14 ? -22.5 15.031 5.059 1 95 14 ARG B O 1
ATOM 1603 N N . ILE B 1 15 ? -23.031 14.867 7.219 1 96.38 15 ILE B N 1
ATOM 1604 C CA . ILE B 1 15 ? -21.641 15.023 7.641 1 96.38 15 ILE B CA 1
ATOM 1605 C C . ILE B 1 15 ? -20.812 13.836 7.156 1 96.38 15 ILE B C 1
ATOM 1607 O O . ILE B 1 15 ? -19.719 14.008 6.605 1 96.38 15 ILE B O 1
ATOM 1611 N N . LEU B 1 16 ? -21.406 12.695 7.312 1 96.12 16 LEU B N 1
ATOM 1612 C CA . LEU B 1 16 ? -20.703 11.484 6.898 1 96.12 16 LEU B CA 1
ATOM 1613 C C . LEU B 1 16 ? -20.516 11.461 5.387 1 96.12 16 LEU B C 1
ATOM 1615 O O . LEU B 1 16 ? -19.438 11.078 4.902 1 96.12 16 LEU B O 1
ATOM 1619 N N . GLN B 1 17 ? -21.438 11.891 4.637 1 95.5 17 GLN B N 1
ATOM 1620 C CA . GLN B 1 17 ? -21.344 11.922 3.182 1 95.5 17 GLN B CA 1
ATOM 1621 C C . GLN B 1 17 ? -20.266 12.914 2.723 1 95.5 17 GLN B C 1
ATOM 1623 O O . GLN B 1 17 ? -19.5 12.625 1.8 1 95.5 17 GLN B O 1
ATOM 1628 N N . ALA B 1 18 ? -20.25 14.047 3.369 1 96.44 18 ALA B N 1
ATOM 1629 C CA . ALA B 1 18 ? -19.219 15.039 3.068 1 96.44 18 ALA B CA 1
ATOM 1630 C C . ALA B 1 18 ? -17.828 14.5 3.385 1 96.44 18 ALA B C 1
ATOM 1632 O O . ALA B 1 18 ? -16.906 14.633 2.578 1 96.44 18 ALA B O 1
ATOM 1633 N N . ALA B 1 19 ? -17.75 13.883 4.543 1 96.31 19 ALA B N 1
ATOM 1634 C CA . ALA B 1 19 ? -16.484 13.281 4.949 1 96.31 19 ALA B CA 1
ATOM 1635 C C . ALA B 1 19 ? -16.062 12.172 3.986 1 96.31 19 ALA B C 1
ATOM 1637 O O . ALA B 1 19 ? -14.891 12.078 3.615 1 96.31 19 ALA B O 1
ATOM 1638 N N . TYR B 1 20 ? -17.016 11.422 3.607 1 94.69 20 TYR B N 1
ATOM 1639 C CA . TYR B 1 20 ? -16.734 10.32 2.688 1 94.69 20 TYR B CA 1
ATOM 1640 C C . TYR B 1 20 ? -16.125 10.836 1.391 1 94.69 20 TYR B C 1
ATOM 1642 O O . TYR B 1 20 ? -15.109 10.312 0.931 1 94.69 20 TYR B O 1
ATOM 1650 N N . LYS B 1 21 ? -16.719 11.82 0.871 1 93.75 21 LYS B N 1
ATOM 1651 C CA . LYS B 1 21 ? -16.234 12.414 -0.366 1 93.75 21 LYS B CA 1
ATOM 1652 C C . LYS B 1 21 ? -14.812 12.961 -0.186 1 93.75 21 LYS B C 1
ATOM 1654 O O . LYS B 1 21 ? -13.914 12.625 -0.955 1 93.75 21 LYS B O 1
ATOM 1659 N N . LEU B 1 22 ? -14.625 13.711 0.853 1 94.75 22 LEU B N 1
ATOM 1660 C CA . LEU B 1 22 ? -13.359 14.391 1.079 1 94.75 22 LEU B CA 1
ATOM 1661 C C . LEU B 1 22 ? -12.258 13.398 1.434 1 94.75 22 LEU B C 1
ATOM 1663 O O . LEU B 1 22 ? -11.148 13.469 0.901 1 94.75 22 LEU B O 1
ATOM 1667 N N . PHE B 1 23 ? -12.602 12.406 2.312 1 94.44 23 PHE B N 1
ATOM 1668 C CA . PHE B 1 23 ? -11.633 11.406 2.721 1 94.44 23 PHE B CA 1
ATOM 1669 C C . PHE B 1 23 ? -11.234 10.523 1.54 1 94.44 23 PHE B C 1
ATOM 1671 O O . PHE B 1 23 ? -10.07 10.141 1.41 1 94.44 23 PHE B O 1
ATOM 1678 N N . SER B 1 24 ? -12.125 10.25 0.695 1 90.25 24 SER B N 1
ATOM 1679 C CA . SER B 1 24 ? -11.867 9.398 -0.461 1 90.25 24 SER B CA 1
ATOM 1680 C C . SER B 1 24 ? -10.961 10.094 -1.469 1 90.25 24 SER B C 1
ATOM 1682 O O . SER B 1 24 ? -10.086 9.461 -2.066 1 90.25 24 SER B O 1
ATOM 1684 N N . GLU B 1 25 ? -11.078 11.367 -1.586 1 87.38 25 GLU B N 1
ATOM 1685 C CA . GLU B 1 25 ? -10.375 12.125 -2.617 1 87.38 25 GLU B CA 1
ATOM 1686 C C . GLU B 1 25 ? -8.992 12.562 -2.135 1 87.38 25 GLU B C 1
ATOM 1688 O O . GLU B 1 25 ? -8.031 12.531 -2.898 1 87.38 25 GLU B O 1
ATOM 1693 N N . SER B 1 26 ? -8.938 12.898 -0.811 1 87.44 26 SER B N 1
ATOM 1694 C CA . SER B 1 26 ? -7.727 13.586 -0.375 1 87.44 26 SER B CA 1
ATOM 1695 C C . SER B 1 26 ? -7.031 12.82 0.745 1 87.44 26 SER B C 1
ATOM 1697 O O . SER B 1 26 ? -5.883 13.109 1.081 1 87.44 26 SER B O 1
ATOM 1699 N N . GLY B 1 27 ? -7.73 11.812 1.253 1 88.19 27 GLY B N 1
ATOM 1700 C CA . GLY B 1 27 ? -7.176 11.117 2.404 1 88.19 27 GLY B CA 1
ATOM 1701 C C . GLY B 1 27 ? -7.617 11.711 3.729 1 88.19 27 GLY B C 1
ATOM 1702 O O . GLY B 1 27 ? -7.867 12.914 3.824 1 88.19 27 GLY B O 1
ATOM 1703 N N . VAL B 1 28 ? -7.641 10.938 4.77 1 91.44 28 VAL B N 1
ATOM 1704 C CA . VAL B 1 28 ? -8.125 11.344 6.086 1 91.44 28 VAL B CA 1
ATOM 1705 C C . VAL B 1 28 ? -7.176 12.367 6.699 1 91.44 28 VAL B C 1
ATOM 1707 O O . VAL B 1 28 ? -7.617 13.359 7.281 1 91.44 28 VAL B O 1
ATOM 1710 N N . GLY B 1 29 ? -5.93 12.133 6.574 1 87.06 29 GLY B N 1
ATOM 1711 C CA . GLY B 1 29 ? -4.934 13.008 7.172 1 87.06 29 GLY B CA 1
ATOM 1712 C C . GLY B 1 29 ? -4.957 14.414 6.605 1 87.06 29 GLY B C 1
ATOM 1713 O O . GLY B 1 29 ? -4.812 15.391 7.348 1 87.06 29 GLY B O 1
ATOM 1714 N N . ALA B 1 30 ? -5.203 14.562 5.383 1 86.06 30 ALA B N 1
ATOM 1715 C CA . ALA B 1 30 ? -5.109 15.844 4.676 1 86.06 30 ALA B CA 1
ATOM 1716 C C . ALA B 1 30 ? -6.371 16.672 4.879 1 86.06 30 ALA B C 1
ATOM 1718 O O . ALA B 1 30 ? -6.363 17.891 4.66 1 86.06 30 ALA B O 1
ATOM 1719 N N . VAL B 1 31 ? -7.441 16.047 5.234 1 92.94 31 VAL B N 1
ATOM 1720 C CA . VAL B 1 31 ? -8.719 16.734 5.355 1 92.94 31 VAL B CA 1
ATOM 1721 C C . VAL B 1 31 ? -8.898 17.266 6.777 1 92.94 31 VAL B C 1
ATOM 1723 O O . VAL B 1 31 ? -8.742 16.516 7.746 1 92.94 31 VAL B O 1
ATOM 1726 N N . GLY B 1 32 ? -9.172 18.547 6.883 1 93.19 32 GLY B N 1
ATOM 1727 C CA . GLY B 1 32 ? -9.438 19.156 8.18 1 93.19 32 GLY B CA 1
ATOM 1728 C C . GLY B 1 32 ? -10.922 19.266 8.484 1 93.19 32 GLY B C 1
ATOM 1729 O O . GLY B 1 32 ? -11.758 19.094 7.602 1 93.19 32 GLY B O 1
ATOM 1730 N N . VAL B 1 33 ? -11.172 19.578 9.703 1 94.94 33 VAL B N 1
ATOM 1731 C CA . VAL B 1 33 ? -12.547 19.688 10.188 1 94.94 33 VAL B CA 1
ATOM 1732 C C . VAL B 1 33 ? -13.258 20.828 9.445 1 94.94 33 VAL B C 1
ATOM 1734 O O . VAL B 1 33 ? -14.43 20.688 9.086 1 94.94 33 VAL B O 1
ATOM 1737 N N . ASP B 1 34 ? -12.594 21.875 9.172 1 95.94 34 ASP B N 1
ATOM 1738 C CA . ASP B 1 34 ? -13.195 23.016 8.5 1 95.94 34 ASP B CA 1
ATOM 1739 C C . ASP B 1 34 ? -13.68 22.641 7.098 1 95.94 34 ASP B C 1
ATOM 1741 O O . ASP B 1 34 ? -14.75 23.078 6.664 1 95.94 34 ASP B O 1
ATOM 1745 N N . ALA B 1 35 ? -12.953 21.875 6.414 1 96.44 35 ALA B N 1
ATOM 1746 C CA . ALA B 1 35 ? -13.336 21.422 5.078 1 96.44 35 ALA B CA 1
ATOM 1747 C C . ALA B 1 35 ? -14.609 20.578 5.129 1 96.44 35 ALA B C 1
ATOM 1749 O O . ALA B 1 35 ? -15.469 20.688 4.258 1 96.44 35 ALA B O 1
ATOM 1750 N N . ILE B 1 36 ? -14.703 19.734 6.125 1 97.12 36 ILE B N 1
ATOM 1751 C CA . ILE B 1 36 ? -15.867 18.859 6.277 1 97.12 36 ILE B CA 1
ATOM 1752 C C . ILE B 1 36 ? -17.109 19.688 6.57 1 97.12 36 ILE B C 1
ATOM 1754 O O . ILE B 1 36 ? -18.172 19.453 5.996 1 97.12 36 ILE B O 1
ATOM 1758 N N . VAL B 1 37 ? -16.922 20.656 7.422 1 96.31 37 VAL B N 1
ATOM 1759 C CA . VAL B 1 37 ? -18 21.562 7.781 1 96.31 37 VAL B CA 1
ATOM 1760 C C . VAL B 1 37 ? -18.484 22.312 6.547 1 96.31 37 VAL B C 1
ATOM 1762 O O . VAL B 1 37 ? -19.688 22.375 6.266 1 96.31 37 VAL B O 1
ATOM 1765 N N . CYS B 1 38 ? -17.578 22.781 5.805 1 97.06 38 CYS B N 1
ATOM 1766 C CA . CYS B 1 38 ? -17.906 23.547 4.594 1 97.06 38 CYS B CA 1
ATOM 1767 C C . CYS B 1 38 ? -18.625 22.656 3.584 1 97.06 38 CYS B C 1
ATOM 1769 O O . CYS B 1 38 ? -19.672 23.047 3.061 1 97.06 38 CYS B O 1
ATOM 1771 N N . GLU B 1 39 ? -18.172 21.516 3.357 1 96.44 39 GLU B N 1
ATOM 1772 C CA . GLU B 1 39 ? -18.734 20.594 2.375 1 96.44 39 GLU B CA 1
ATOM 1773 C C . GLU B 1 39 ? -20.109 20.094 2.814 1 96.44 39 GLU B C 1
ATOM 1775 O O . GLU B 1 39 ? -21 19.906 1.986 1 96.44 39 GLU B O 1
ATOM 1780 N N . SER B 1 40 ? -20.281 19.875 4.059 1 96.12 40 SER B N 1
ATOM 1781 C CA . SER B 1 40 ? -21.516 19.297 4.578 1 96.12 40 SER B CA 1
ATOM 1782 C C . SER B 1 40 ? -22.625 20.344 4.68 1 96.12 40 SER B C 1
ATOM 1784 O O . SER B 1 40 ? -23.797 20 4.738 1 96.12 40 SER B O 1
ATOM 1786 N N . GLY B 1 41 ? -22.219 21.547 4.84 1 95.94 41 GLY B N 1
ATOM 1787 C CA . GLY B 1 41 ? -23.172 22.625 5.066 1 95.94 41 GLY B CA 1
ATOM 1788 C C . GLY B 1 41 ? -23.719 22.641 6.484 1 95.94 41 GLY B C 1
ATOM 1789 O O . GLY B 1 41 ? -24.734 23.281 6.754 1 95.94 41 GLY B O 1
ATOM 1790 N N . CYS B 1 42 ? -23.109 21.938 7.312 1 93.88 42 CYS B N 1
ATOM 1791 C CA . CYS B 1 42 ? -23.547 21.859 8.703 1 93.88 42 CYS B CA 1
ATOM 1792 C C . CYS B 1 42 ? -22.656 22.734 9.594 1 93.88 42 CYS B C 1
ATOM 1794 O O . CYS B 1 42 ? -21.531 23.078 9.211 1 93.88 42 CYS B O 1
ATOM 1796 N N . ALA B 1 43 ? -23.219 23.062 10.758 1 93.06 43 ALA B N 1
ATOM 1797 C CA . ALA B 1 43 ? -22.438 23.812 11.734 1 93.06 43 ALA B CA 1
ATOM 1798 C C . ALA B 1 43 ? -21.359 22.938 12.359 1 93.06 43 ALA B C 1
ATOM 1800 O O . ALA B 1 43 ? -21.516 21.719 12.469 1 93.06 43 ALA B O 1
ATOM 1801 N N . LYS B 1 44 ? -20.234 23.594 12.75 1 94.25 44 LYS B N 1
ATOM 1802 C CA . LYS B 1 44 ? -19.141 22.891 13.43 1 94.25 44 LYS B CA 1
ATOM 1803 C C . LYS B 1 44 ? -19.656 22.188 14.68 1 94.25 44 LYS B C 1
ATOM 1805 O O . LYS B 1 44 ? -19.234 21.078 14.984 1 94.25 44 LYS B O 1
ATOM 1810 N N . SER B 1 45 ? -20.594 22.828 15.352 1 94.12 45 SER B N 1
ATOM 1811 C CA . SER B 1 45 ? -21.172 22.234 16.547 1 94.12 45 SER B CA 1
ATOM 1812 C C . SER B 1 45 ? -21.938 20.969 16.219 1 94.12 45 SER B C 1
ATOM 1814 O O . SER B 1 45 ? -21.922 20 17 1 94.12 45 SER B O 1
ATOM 1816 N N . SER B 1 46 ? -22.547 20.953 15.109 1 93.69 46 SER B N 1
ATOM 1817 C CA . SER B 1 46 ? -23.281 19.766 14.672 1 93.69 46 SER B CA 1
ATOM 1818 C C . SER B 1 46 ? -22.344 18.594 14.43 1 93.69 46 SER B C 1
ATOM 1820 O O . SER B 1 46 ? -22.688 17.438 14.742 1 93.69 46 SER B O 1
ATOM 1822 N N . LEU B 1 47 ? -21.188 18.844 13.859 1 94.06 47 LEU B N 1
ATOM 1823 C CA . LEU B 1 47 ? -20.203 17.797 13.641 1 94.06 47 LEU B CA 1
ATOM 1824 C C . LEU B 1 47 ? -19.828 17.125 14.961 1 94.06 47 LEU B C 1
ATOM 1826 O O . LEU B 1 47 ? -19.859 15.898 15.078 1 94.06 47 LEU B O 1
ATOM 1830 N N . TYR B 1 48 ? -19.609 17.969 15.984 1 93.44 48 TYR B N 1
ATOM 1831 C CA . TYR B 1 48 ? -19.109 17.438 17.25 1 93.44 48 TYR B CA 1
ATOM 1832 C C . TYR B 1 48 ? -20.234 16.891 18.109 1 93.44 48 TYR B C 1
ATOM 1834 O O . TYR B 1 48 ? -20 16.141 19.062 1 93.44 48 TYR B O 1
ATOM 1842 N N . ASN B 1 49 ? -21.453 17.281 17.797 1 95 49 ASN B N 1
ATOM 1843 C CA . ASN B 1 49 ? -22.609 16.656 18.422 1 95 49 ASN B CA 1
ATOM 1844 C C . ASN B 1 49 ? -22.828 15.234 17.891 1 95 49 ASN B C 1
ATOM 1846 O O . ASN B 1 49 ? -23.406 14.391 18.594 1 95 49 ASN B O 1
ATOM 1850 N N . ASN B 1 50 ? -22.359 15.008 16.734 1 95.88 50 ASN B N 1
ATOM 1851 C CA . ASN B 1 50 ? -22.625 13.727 16.078 1 95.88 50 ASN B CA 1
ATOM 1852 C C . ASN B 1 50 ? -21.406 12.82 16.109 1 95.88 50 ASN B C 1
ATOM 1854 O O . ASN B 1 50 ? -21.531 11.594 16.109 1 95.88 50 ASN B O 1
ATOM 1858 N N . PHE B 1 51 ? -20.219 13.438 16.109 1 96.88 51 PHE B N 1
ATOM 1859 C CA . PHE B 1 51 ? -18.953 12.711 16.172 1 96.88 51 PHE B CA 1
ATOM 1860 C C . PHE B 1 51 ? -18.016 13.328 17.188 1 96.88 51 PHE B C 1
ATOM 1862 O O . PHE B 1 51 ? -17.781 14.539 17.172 1 96.88 51 PHE B O 1
ATOM 1869 N N . GLU B 1 52 ? -17.422 12.469 17.953 1 95 52 GLU B N 1
ATOM 1870 C CA . GLU B 1 52 ? -16.594 12.922 19.078 1 95 52 GLU B CA 1
ATOM 1871 C C . GLU B 1 52 ? -15.305 13.57 18.594 1 95 52 GLU B C 1
ATOM 1873 O O . GLU B 1 52 ? -14.75 14.438 19.266 1 95 52 GLU B O 1
ATOM 1878 N N . SER B 1 53 ? -14.859 13.07 17.484 1 94.75 53 SER B N 1
ATOM 1879 C CA . SER B 1 53 ? -13.594 13.539 16.922 1 94.75 53 SER B CA 1
ATOM 1880 C C . SER B 1 53 ? -13.508 13.25 15.43 1 94.75 53 SER B C 1
ATOM 1882 O O . SER B 1 53 ? -14.344 12.523 14.883 1 94.75 53 SER B O 1
ATOM 1884 N N . LYS B 1 54 ? -12.578 13.805 14.797 1 94.12 54 LYS B N 1
ATOM 1885 C CA . LYS B 1 54 ? -12.328 13.469 13.398 1 94.12 54 LYS B CA 1
ATOM 1886 C C . LYS B 1 54 ? -12.016 11.977 13.242 1 94.12 54 LYS B C 1
ATOM 1888 O O . LYS B 1 54 ? -12.391 11.367 12.242 1 94.12 54 LYS B O 1
ATOM 1893 N N . GLU B 1 55 ? -11.328 11.438 14.219 1 94.88 55 GLU B N 1
ATOM 1894 C CA . GLU B 1 55 ? -11.008 10.016 14.188 1 94.88 55 GLU B CA 1
ATOM 1895 C C . GLU B 1 55 ? -12.273 9.164 14.219 1 94.88 55 GLU B C 1
ATOM 1897 O O . GLU B 1 55 ? -12.391 8.18 13.492 1 94.88 55 GLU B O 1
ATOM 1902 N N . ASP B 1 56 ? -13.125 9.594 15.039 1 96.75 56 ASP B N 1
ATOM 1903 C CA . ASP B 1 56 ? -14.406 8.898 15.094 1 96.75 56 ASP B CA 1
ATOM 1904 C C . ASP B 1 56 ? -15.117 8.961 13.742 1 96.75 56 ASP B C 1
ATOM 1906 O O . ASP B 1 56 ? -15.719 7.973 13.305 1 96.75 56 ASP B O 1
ATOM 1910 N N . LEU B 1 57 ? -15.062 10.078 13.164 1 97 57 LEU B N 1
ATOM 1911 C CA . LEU B 1 57 ? -15.648 10.258 11.844 1 97 57 LEU B CA 1
ATOM 1912 C C . LEU B 1 57 ? -14.938 9.391 10.812 1 97 57 LEU B C 1
ATOM 1914 O O . LEU B 1 57 ? -15.578 8.797 9.945 1 97 57 LEU B O 1
ATOM 1918 N N . ALA B 1 58 ? -13.68 9.258 10.914 1 97.56 58 ALA B N 1
ATOM 1919 C CA . ALA B 1 58 ? -12.891 8.414 10.023 1 97.56 58 ALA B CA 1
ATOM 1920 C C . ALA B 1 58 ? -13.273 6.941 10.18 1 97.56 58 ALA B C 1
ATOM 1922 O O . ALA B 1 58 ? -13.352 6.203 9.195 1 97.56 58 ALA B O 1
ATOM 1923 N N . ILE B 1 59 ? -13.492 6.555 11.398 1 97.94 59 ILE B N 1
ATOM 1924 C CA . ILE B 1 59 ? -13.891 5.176 11.656 1 97.94 59 ILE B CA 1
ATOM 1925 C C . ILE B 1 59 ? -15.266 4.91 11.039 1 97.94 59 ILE B C 1
ATOM 1927 O O . ILE B 1 59 ? -15.477 3.861 10.43 1 97.94 59 ILE B O 1
ATOM 1931 N N . ALA B 1 60 ? -16.125 5.863 11.133 1 97.31 60 ALA B N 1
ATOM 1932 C CA . ALA B 1 60 ? -17.438 5.75 10.516 1 97.31 60 ALA B CA 1
ATOM 1933 C C . ALA B 1 60 ? -17.312 5.695 8.992 1 97.31 60 ALA B C 1
ATOM 1935 O O . ALA B 1 60 ? -18.031 4.93 8.336 1 97.31 60 ALA B O 1
ATOM 1936 N N . PHE B 1 61 ? -16.484 6.488 8.469 1 97 61 PHE B N 1
ATOM 1937 C CA . PHE B 1 61 ? -16.172 6.484 7.047 1 97 61 PHE B CA 1
ATOM 1938 C C . PHE B 1 61 ? -15.711 5.105 6.594 1 97 61 PHE B C 1
ATOM 1940 O O . PHE B 1 61 ? -16.203 4.578 5.59 1 97 61 PHE B O 1
ATOM 1947 N N . LEU B 1 62 ? -14.828 4.445 7.289 1 96.88 62 LEU B N 1
ATOM 1948 C CA . LEU B 1 62 ? -14.312 3.127 6.938 1 96.88 62 LEU B CA 1
ATOM 1949 C C . LEU B 1 62 ? -15.414 2.076 6.988 1 96.88 62 LEU B C 1
ATOM 1951 O O . LEU B 1 62 ? -15.461 1.173 6.148 1 96.88 62 LEU B O 1
ATOM 1955 N N . LYS B 1 63 ? -16.25 2.219 7.98 1 95.75 63 LYS B N 1
ATOM 1956 C CA . LYS B 1 63 ? -17.375 1.295 8.086 1 95.75 63 LYS B CA 1
ATOM 1957 C C . LYS B 1 63 ? -18.297 1.399 6.871 1 95.75 63 LYS B C 1
ATOM 1959 O O . LYS B 1 63 ? -18.719 0.383 6.32 1 95.75 63 LYS B O 1
ATOM 1964 N N . GLU B 1 64 ? -18.531 2.609 6.457 1 92.88 64 GLU B N 1
ATOM 1965 C CA . GLU B 1 64 ? -19.344 2.824 5.27 1 92.88 64 GLU B CA 1
ATOM 1966 C C . GLU B 1 64 ? -18.672 2.277 4.02 1 92.88 64 GLU B C 1
ATOM 1968 O O . GLU B 1 64 ? -19.328 1.675 3.162 1 92.88 64 GLU B O 1
ATOM 1973 N N . ARG B 1 65 ? -17.422 2.494 3.961 1 91 65 ARG B N 1
ATOM 1974 C CA . ARG B 1 65 ? -16.641 1.999 2.832 1 91 65 ARG B CA 1
ATOM 1975 C C . ARG B 1 65 ? -16.734 0.48 2.73 1 91 65 ARG B C 1
ATOM 1977 O O . ARG B 1 65 ? -16.891 -0.066 1.637 1 91 65 ARG B O 1
ATOM 1984 N N . GLU B 1 66 ? -16.594 -0.181 3.812 1 90.69 66 GLU B N 1
ATOM 1985 C CA . GLU B 1 66 ? -16.688 -1.637 3.826 1 90.69 66 GLU B CA 1
ATOM 1986 C C . GLU B 1 66 ? -18.062 -2.096 3.34 1 90.69 66 GLU B C 1
ATOM 1988 O O . GLU B 1 66 ? -18.172 -3.047 2.562 1 90.69 66 GLU B O 1
ATOM 1993 N N . ALA B 1 67 ? -19.062 -1.443 3.805 1 86.75 67 ALA B N 1
ATOM 1994 C CA . ALA B 1 67 ? -20.422 -1.802 3.418 1 86.75 67 ALA B CA 1
ATOM 1995 C C . ALA B 1 67 ? -20.625 -1.649 1.913 1 86.75 67 ALA B C 1
ATOM 1997 O O . ALA B 1 67 ? -21.203 -2.523 1.267 1 86.75 67 ALA B O 1
ATOM 1998 N N . LEU B 1 68 ? -20.125 -0.608 1.363 1 81.06 68 LEU B N 1
ATOM 1999 C CA . LEU B 1 68 ? -20.266 -0.336 -0.062 1 81.06 68 LEU B CA 1
ATOM 2000 C C . LEU B 1 68 ? -19.453 -1.32 -0.893 1 81.06 68 LEU B C 1
ATOM 2002 O O . LEU B 1 68 ? -19.922 -1.815 -1.918 1 81.06 68 LEU B O 1
ATOM 2006 N N . TRP B 1 69 ? -18.266 -1.522 -0.412 1 75.69 69 TRP B N 1
ATOM 2007 C CA . TRP B 1 69 ? -17.391 -2.459 -1.108 1 75.69 69 TRP B CA 1
ATOM 2008 C C . TRP B 1 69 ? -17.953 -3.879 -1.035 1 75.69 69 TRP B C 1
ATOM 2010 O O . TRP B 1 69 ? -18 -4.586 -2.045 1 75.69 69 TRP B O 1
ATOM 2020 N N . THR B 1 70 ? -18.188 -4.258 0.187 1 68.12 70 THR B N 1
ATOM 2021 C CA . THR B 1 70 ? -18.719 -5.598 0.381 1 68.12 70 THR B CA 1
ATOM 2022 C C . THR B 1 70 ? -19.984 -5.801 -0.451 1 68.12 70 THR B C 1
ATOM 2024 O O . THR B 1 70 ? -20.125 -6.805 -1.15 1 68.12 70 THR B O 1
ATOM 2027 N N . ARG B 1 71 ? -20.844 -4.895 -0.37 1 65.62 71 ARG B N 1
ATOM 2028 C CA . ARG B 1 71 ? -22.109 -4.992 -1.103 1 65.62 71 ARG B CA 1
ATOM 2029 C C . ARG B 1 71 ? -21.859 -4.969 -2.607 1 65.62 71 ARG B C 1
ATOM 2031 O O . ARG B 1 71 ? -22.406 -5.797 -3.342 1 65.62 71 ARG B O 1
ATOM 2038 N N . ASN B 1 72 ? -21.125 -4.027 -3.047 1 64.31 72 ASN B N 1
ATOM 2039 C CA . ASN B 1 72 ? -20.938 -3.836 -4.484 1 64.31 72 ASN B CA 1
ATOM 2040 C C . ASN B 1 72 ? -19.953 -4.844 -5.062 1 64.31 72 ASN B C 1
ATOM 2042 O O . ASN B 1 72 ? -20.188 -5.422 -6.121 1 64.31 72 ASN B O 1
ATOM 2046 N N . TRP B 1 73 ? -18.859 -4.973 -4.422 1 63.84 73 TRP B N 1
ATOM 2047 C CA . TRP B 1 73 ? -17.766 -5.789 -4.961 1 63.84 73 TRP B CA 1
ATOM 2048 C C . TRP B 1 73 ? -18.094 -7.273 -4.859 1 63.84 73 TRP B C 1
ATOM 2050 O O . TRP B 1 73 ? -18.078 -7.988 -5.863 1 63.84 73 TRP B O 1
ATOM 2060 N N . LEU B 1 74 ? -18.391 -7.742 -3.729 1 60.72 74 LEU B N 1
ATOM 2061 C CA . LEU B 1 74 ? -18.594 -9.172 -3.518 1 60.72 74 LEU B CA 1
ATOM 2062 C C . LEU B 1 74 ? -19.906 -9.633 -4.113 1 60.72 74 LEU B C 1
ATOM 2064 O O . LEU B 1 74 ? -19.953 -10.57 -4.91 1 60.72 74 LEU B O 1
ATOM 2068 N N . GLU B 1 75 ? -20.922 -8.969 -3.75 1 58.47 75 GLU B N 1
ATOM 2069 C CA . GLU B 1 75 ? -22.234 -9.508 -4.082 1 58.47 75 GLU B CA 1
ATOM 2070 C C . GLU B 1 75 ? -22.609 -9.219 -5.535 1 58.47 75 GLU B C 1
ATOM 2072 O O . GLU B 1 75 ? -23.078 -10.102 -6.25 1 58.47 75 GLU B O 1
ATOM 2077 N N . ALA B 1 76 ? -22.188 -8.07 -5.891 1 61.66 76 ALA B N 1
ATOM 2078 C CA . ALA B 1 76 ? -22.734 -7.688 -7.195 1 61.66 76 ALA B CA 1
ATOM 2079 C C . ALA B 1 76 ? -21.828 -8.172 -8.328 1 61.66 76 ALA B C 1
ATOM 2081 O O . ALA B 1 76 ? -22.297 -8.438 -9.43 1 61.66 76 ALA B O 1
ATOM 2082 N N . ASN B 1 77 ? -20.609 -8.469 -7.988 1 67.06 77 ASN B N 1
ATOM 2083 C CA . ASN B 1 77 ? -19.719 -8.758 -9.117 1 67.06 77 ASN B CA 1
ATOM 2084 C C . ASN B 1 77 ? -19.156 -10.172 -9.047 1 67.06 77 ASN B C 1
ATOM 2086 O O . ASN B 1 77 ? -19.312 -10.953 -9.992 1 67.06 77 ASN B O 1
ATOM 2090 N N . ILE B 1 78 ? -18.844 -10.586 -7.914 1 70 78 ILE B N 1
ATOM 2091 C CA . ILE B 1 78 ? -18.141 -11.867 -7.816 1 70 78 ILE B CA 1
ATOM 2092 C C . ILE B 1 78 ? -19.141 -13.008 -7.809 1 70 78 ILE B C 1
ATOM 2094 O O . ILE B 1 78 ? -19 -13.969 -8.57 1 70 78 ILE B O 1
ATOM 2098 N N . ARG B 1 79 ? -20.203 -12.828 -7.125 1 68.5 79 ARG B N 1
ATOM 2099 C CA . ARG B 1 79 ? -21.172 -13.914 -7.012 1 68.5 79 ARG B CA 1
ATOM 2100 C C . ARG B 1 79 ? -21.984 -14.062 -8.297 1 68.5 79 ARG B C 1
ATOM 2102 O O . ARG B 1 79 ? -22.375 -15.172 -8.664 1 68.5 79 ARG B O 1
ATOM 2109 N N . ARG B 1 80 ? -22.062 -13.039 -8.945 1 67.12 80 ARG B N 1
ATOM 2110 C CA . ARG B 1 80 ? -22.875 -13.07 -10.156 1 67.12 80 ARG B CA 1
ATOM 2111 C C . ARG B 1 80 ? -22.109 -13.703 -11.312 1 67.12 80 ARG B C 1
ATOM 2113 O O . ARG B 1 80 ? -22.703 -14.367 -12.164 1 67.12 80 ARG B O 1
ATOM 2120 N N . ASN B 1 81 ? -20.906 -13.625 -11.203 1 66.5 81 ASN B N 1
ATOM 2121 C CA . ASN B 1 81 ? -20.156 -13.945 -12.414 1 66.5 81 ASN B CA 1
ATOM 2122 C C . ASN B 1 81 ? -19.375 -15.25 -12.258 1 66.5 81 ASN B C 1
ATOM 2124 O O . ASN B 1 81 ? -18.719 -15.703 -13.203 1 66.5 81 ASN B O 1
ATOM 2128 N N . ALA B 1 82 ? -19.469 -15.789 -11.055 1 73.81 82 ALA B N 1
ATOM 2129 C CA . ALA B 1 82 ? -18.609 -16.938 -10.836 1 73.81 82 ALA B CA 1
ATOM 2130 C C . ALA B 1 82 ? -19.359 -18.078 -10.156 1 73.81 82 ALA B C 1
ATOM 2132 O O . ALA B 1 82 ? -19.969 -17.875 -9.102 1 73.81 82 ALA B O 1
ATOM 2133 N N . ALA B 1 83 ? -19.281 -19.234 -10.766 1 83.12 83 ALA B N 1
ATOM 2134 C CA . ALA B 1 83 ? -20.078 -20.391 -10.32 1 83.12 83 ALA B CA 1
ATOM 2135 C C . ALA B 1 83 ? -19.359 -21.141 -9.203 1 83.12 83 ALA B C 1
ATOM 2137 O O . ALA B 1 83 ? -20 -21.547 -8.219 1 83.12 83 ALA B O 1
ATOM 2138 N N . THR B 1 84 ? -18.094 -21.266 -9.367 1 92.38 84 THR B N 1
ATOM 2139 C CA . THR B 1 84 ? -17.344 -22.016 -8.375 1 92.38 84 THR B CA 1
ATOM 2140 C C . THR B 1 84 ? -16.516 -21.078 -7.5 1 92.38 84 THR B C 1
ATOM 2142 O O . THR B 1 84 ? -16.344 -19.891 -7.832 1 92.38 84 THR B O 1
ATOM 2145 N N . SER B 1 85 ? -16.078 -21.594 -6.426 1 94.12 85 SER B N 1
ATOM 2146 C CA . SER B 1 85 ? -15.203 -20.812 -5.543 1 94.12 85 SER B CA 1
ATOM 2147 C C . SER B 1 85 ? -13.922 -20.406 -6.258 1 94.12 85 SER B C 1
ATOM 2149 O O . SER B 1 85 ? -13.422 -19.297 -6.062 1 94.12 85 SER B O 1
ATOM 2151 N N . GLU B 1 86 ? -13.453 -21.234 -7.137 1 95.38 86 GLU B N 1
ATOM 2152 C CA . GLU B 1 86 ? -12.266 -20.906 -7.922 1 95.38 86 GLU B CA 1
ATOM 2153 C C . GLU B 1 86 ? -12.539 -19.766 -8.891 1 95.38 86 GLU B C 1
ATOM 2155 O O . GLU B 1 86 ? -11.719 -18.844 -9.023 1 95.38 86 GLU B O 1
ATOM 2160 N N . ASP B 1 87 ? -13.688 -19.828 -9.508 1 94.31 87 ASP B N 1
ATOM 2161 C CA . ASP B 1 87 ? -14.078 -18.766 -10.43 1 94.31 87 ASP B CA 1
ATOM 2162 C C . ASP B 1 87 ? -14.219 -17.422 -9.695 1 94.31 87 ASP B C 1
ATOM 2164 O O . ASP B 1 87 ? -13.875 -16.375 -10.242 1 94.31 87 ASP B O 1
ATOM 2168 N N . ARG B 1 88 ? -14.719 -17.5 -8.547 1 93.31 88 ARG B N 1
ATOM 2169 C CA . ARG B 1 88 ? -14.914 -16.297 -7.754 1 93.31 88 ARG B CA 1
ATOM 2170 C C . ARG B 1 88 ? -13.578 -15.68 -7.359 1 93.31 88 ARG B C 1
ATOM 2172 O O . ARG B 1 88 ? -13.43 -14.453 -7.367 1 93.31 88 ARG B O 1
ATOM 2179 N N . LEU B 1 89 ? -12.633 -16.516 -7.027 1 95.56 89 LEU B N 1
ATOM 2180 C CA . LEU B 1 89 ? -11.297 -16.031 -6.707 1 95.56 89 LEU B CA 1
ATOM 2181 C C . LEU B 1 89 ? -10.695 -15.273 -7.887 1 95.56 89 LEU B C 1
ATOM 2183 O O . LEU B 1 89 ? -10.203 -14.148 -7.723 1 95.56 89 LEU B O 1
ATOM 2187 N N . ILE B 1 90 ? -10.852 -15.82 -9.055 1 95.88 90 ILE B N 1
ATOM 2188 C CA . ILE B 1 90 ? -10.273 -15.219 -10.25 1 95.88 90 ILE B CA 1
ATOM 2189 C C . ILE B 1 90 ? -11.047 -13.961 -10.617 1 95.88 90 ILE B C 1
ATOM 2191 O O . ILE B 1 90 ? -10.461 -12.953 -11.023 1 95.88 90 ILE B O 1
ATOM 2195 N N . ALA B 1 91 ? -12.344 -13.953 -10.438 1 93.5 91 ALA B N 1
ATOM 2196 C CA . ALA B 1 91 ? -13.219 -12.844 -10.805 1 93.5 91 ALA B CA 1
ATOM 2197 C C . ALA B 1 91 ? -12.867 -11.586 -10.023 1 93.5 91 ALA B C 1
ATOM 2199 O O . ALA B 1 91 ? -13.172 -10.469 -10.461 1 93.5 91 ALA B O 1
ATOM 2200 N N . MET B 1 92 ? -12.25 -11.719 -8.875 1 93.19 92 MET B N 1
ATOM 2201 C CA . MET B 1 92 ? -11.805 -10.57 -8.094 1 93.19 92 MET B CA 1
ATOM 2202 C C . MET B 1 92 ? -10.914 -9.664 -8.93 1 93.19 92 MET B C 1
ATOM 2204 O O . MET B 1 92 ? -11.023 -8.438 -8.852 1 93.19 92 MET B O 1
ATOM 2208 N N . PHE B 1 93 ? -10.102 -10.234 -9.742 1 95.5 93 PHE B N 1
ATOM 2209 C CA . PHE B 1 93 ? -9.148 -9.453 -10.531 1 95.5 93 PHE B CA 1
ATOM 2210 C C . PHE B 1 93 ? -9.836 -8.812 -11.727 1 95.5 93 PHE B C 1
ATOM 2212 O O . PHE B 1 93 ? -9.398 -7.77 -12.211 1 95.5 93 PHE B O 1
ATOM 2219 N N . ASP B 1 94 ? -10.914 -9.414 -12.203 1 93.5 94 ASP B N 1
ATOM 2220 C CA . ASP B 1 94 ? -11.711 -8.773 -13.242 1 93.5 94 ASP B CA 1
ATOM 2221 C C . ASP B 1 94 ? -12.398 -7.52 -12.711 1 93.5 94 ASP B C 1
ATOM 2223 O O . ASP B 1 94 ? -12.453 -6.496 -13.398 1 93.5 94 ASP B O 1
ATOM 2227 N N . VAL B 1 95 ? -12.875 -7.668 -11.539 1 91.25 95 VAL B N 1
ATOM 2228 C CA . VAL B 1 95 ? -13.508 -6.531 -10.875 1 91.25 95 VAL B CA 1
ATOM 2229 C C . VAL B 1 95 ? -12.477 -5.426 -10.656 1 91.25 95 VAL B C 1
ATOM 2231 O O . VAL B 1 95 ? -12.766 -4.25 -10.891 1 91.25 95 VAL B O 1
ATOM 2234 N N . LEU B 1 96 ? -11.336 -5.789 -10.234 1 94.12 96 LEU B N 1
ATOM 2235 C CA . LEU B 1 96 ? -10.266 -4.816 -10.031 1 94.12 96 LEU B CA 1
ATOM 2236 C C . LEU B 1 96 ? -9.898 -4.129 -11.336 1 94.12 96 LEU B C 1
ATOM 2238 O O . LEU B 1 96 ? -9.68 -2.916 -11.367 1 94.12 96 LEU B O 1
ATOM 2242 N N . ASP B 1 97 ? -9.82 -4.91 -12.375 1 95.62 97 ASP B N 1
ATOM 2243 C CA . ASP B 1 97 ? -9.469 -4.348 -13.68 1 95.62 97 ASP B CA 1
ATOM 2244 C C . ASP B 1 97 ? -10.461 -3.26 -14.086 1 95.62 97 ASP B C 1
ATOM 2246 O O . ASP B 1 97 ? -10.055 -2.172 -14.508 1 95.62 97 ASP B O 1
ATOM 2250 N N . THR B 1 98 ? -11.711 -3.551 -13.914 1 92.56 98 THR B N 1
ATOM 2251 C CA . THR B 1 98 ? -12.758 -2.578 -14.227 1 92.56 98 THR B CA 1
ATOM 2252 C C . THR B 1 98 ? -12.633 -1.351 -13.328 1 92.56 98 THR B C 1
ATOM 2254 O O . THR B 1 98 ? -12.742 -0.217 -13.797 1 92.56 98 THR B O 1
ATOM 2257 N N . TRP B 1 99 ? -12.367 -1.568 -12.094 1 91 99 TRP B N 1
ATOM 2258 C CA . TRP B 1 99 ? -12.242 -0.495 -11.117 1 91 99 TRP B CA 1
ATOM 2259 C C . TRP B 1 99 ? -11.031 0.383 -11.422 1 91 99 TRP B C 1
ATOM 2261 O O . TRP B 1 99 ? -11.125 1.612 -11.375 1 91 99 TRP B O 1
ATOM 2271 N N . PHE B 1 100 ? -9.922 -0.239 -11.758 1 95.56 100 PHE B N 1
ATOM 2272 C CA . PHE B 1 100 ? -8.688 0.503 -12.008 1 95.56 100 PHE B CA 1
ATOM 2273 C C . PHE B 1 100 ? -8.844 1.423 -13.211 1 95.56 100 PHE B C 1
ATOM 2275 O O . PHE B 1 100 ? -8.195 2.469 -13.289 1 95.56 100 PHE B O 1
ATOM 2282 N N . ARG B 1 101 ? -9.648 1.09 -14.078 1 95.5 101 ARG B N 1
ATOM 2283 C CA . ARG B 1 101 ? -9.828 1.842 -15.32 1 95.5 101 ARG B CA 1
ATOM 2284 C C . ARG B 1 101 ? -10.922 2.891 -15.172 1 95.5 101 ARG B C 1
ATOM 2286 O O . ARG B 1 101 ? -11.102 3.74 -16.047 1 95.5 101 ARG B O 1
ATOM 2293 N N . SER B 1 102 ? -11.609 2.875 -14.109 1 92 102 SER B N 1
ATOM 2294 C CA . SER B 1 102 ? -12.703 3.805 -13.883 1 92 102 SER B CA 1
ATOM 2295 C C . SER B 1 102 ? -12.195 5.16 -13.398 1 92 102 SER B C 1
ATOM 2297 O O . SER B 1 102 ? -11.148 5.238 -12.75 1 92 102 SER B O 1
ATOM 2299 N N . ALA B 1 103 ? -12.93 6.211 -13.617 1 87.94 103 ALA B N 1
ATOM 2300 C CA . ALA B 1 103 ? -12.609 7.559 -13.156 1 87.94 103 ALA B CA 1
ATOM 2301 C C . ALA B 1 103 ? -12.766 7.668 -11.641 1 87.94 103 ALA B C 1
ATOM 2303 O O . ALA B 1 103 ? -12.273 8.617 -11.023 1 87.94 103 ALA B O 1
ATOM 2304 N N . SER B 1 104 ? -13.438 6.715 -11.062 1 83.62 104 SER B N 1
ATOM 2305 C CA . SER B 1 104 ? -13.75 6.754 -9.641 1 83.62 104 SER B CA 1
ATOM 2306 C C . SER B 1 104 ? -12.68 6.059 -8.812 1 83.62 104 SER B C 1
ATOM 2308 O O . SER B 1 104 ? -12.797 5.957 -7.59 1 83.62 104 SER B O 1
ATOM 2310 N N . PHE B 1 105 ? -11.617 5.598 -9.531 1 90 105 PHE B N 1
ATOM 2311 C CA . PHE B 1 105 ? -10.562 4.93 -8.781 1 90 105 PHE B CA 1
ATOM 2312 C C . PHE B 1 105 ? -9.828 5.914 -7.875 1 90 105 PHE B C 1
ATOM 2314 O O . PHE B 1 105 ? -9.219 6.871 -8.352 1 90 105 PHE B O 1
ATOM 2321 N N . GLU B 1 106 ? -9.891 5.629 -6.586 1 87.5 106 GLU B N 1
ATOM 2322 C CA . GLU B 1 106 ? -9.25 6.516 -5.621 1 87.5 106 GLU B CA 1
ATOM 2323 C C . GLU B 1 106 ? -8.281 5.75 -4.723 1 87.5 106 GLU B C 1
ATOM 2325 O O . GLU B 1 106 ? -7.797 6.285 -3.723 1 87.5 106 GLU B O 1
ATOM 2330 N N . GLY B 1 107 ? -8 4.477 -5.082 1 91 107 GLY B N 1
ATOM 2331 C CA . GLY B 1 107 ? -7.176 3.66 -4.203 1 91 107 GLY B CA 1
ATOM 2332 C C . GLY B 1 107 ? -7.961 3.008 -3.082 1 91 107 GLY B C 1
ATOM 2333 O O . GLY B 1 107 ? -9.188 3.145 -3.012 1 91 107 GLY B O 1
ATOM 2334 N N . CYS B 1 108 ? -7.281 2.314 -2.252 1 92.94 108 CYS B N 1
ATOM 2335 C CA . CYS B 1 108 ? -7.934 1.604 -1.159 1 92.94 108 CYS B CA 1
ATOM 2336 C C . CYS B 1 108 ? -7.828 2.391 0.142 1 92.94 108 CYS B C 1
ATOM 2338 O O . CYS B 1 108 ? -6.75 2.48 0.732 1 92.94 108 CYS B O 1
ATOM 2340 N N . SER B 1 109 ? -8.945 2.855 0.658 1 93.81 109 SER B N 1
ATOM 2341 C CA . SER B 1 109 ? -8.969 3.686 1.857 1 93.81 109 SER B CA 1
ATOM 2342 C C . SER B 1 109 ? -8.469 2.916 3.072 1 93.81 109 SER B C 1
ATOM 2344 O O . SER B 1 109 ? -7.871 3.5 3.98 1 93.81 109 SER B O 1
ATOM 2346 N N . PHE B 1 110 ? -8.695 1.615 3.113 1 96 110 PHE B N 1
ATOM 2347 C CA . PHE B 1 110 ? -8.234 0.825 4.25 1 96 110 PHE B CA 1
ATOM 2348 C C . PHE B 1 110 ? -6.715 0.8 4.309 1 96 110 PHE B C 1
ATOM 2350 O O . PHE B 1 110 ? -6.125 0.993 5.371 1 96 110 PHE B O 1
ATOM 2357 N N . ILE B 1 111 ? -6.066 0.614 3.131 1 96.62 111 ILE B N 1
ATOM 2358 C CA . ILE B 1 111 ? -4.609 0.633 3.053 1 96.62 111 ILE B CA 1
ATOM 2359 C C . ILE B 1 111 ? -4.094 2.027 3.4 1 96.62 111 ILE B C 1
ATOM 2361 O O . ILE B 1 111 ? -3.201 2.176 4.238 1 96.62 111 ILE B O 1
ATOM 2365 N N . ASN B 1 112 ? -4.703 3.066 2.787 1 94.5 112 ASN B N 1
ATOM 2366 C CA . ASN B 1 112 ? -4.25 4.441 2.963 1 94.5 112 ASN B CA 1
ATOM 2367 C C . ASN B 1 112 ? -4.309 4.871 4.426 1 94.5 112 ASN B C 1
ATOM 2369 O O . ASN B 1 112 ? -3.334 5.395 4.965 1 94.5 112 ASN B O 1
ATOM 2373 N N . VAL B 1 113 ? -5.461 4.609 5.043 1 94.81 113 VAL B N 1
ATOM 2374 C CA . VAL B 1 113 ? -5.652 5.016 6.43 1 94.81 113 VAL B CA 1
ATOM 2375 C C . VAL B 1 113 ? -4.711 4.23 7.336 1 94.81 113 VAL B C 1
ATOM 2377 O O . VAL B 1 113 ? -4.09 4.793 8.242 1 94.81 113 VAL B O 1
ATOM 2380 N N . MET B 1 114 ? -4.574 2.943 7.09 1 95.19 114 MET B N 1
ATOM 2381 C CA . MET B 1 114 ? -3.688 2.115 7.902 1 95.19 114 MET B CA 1
ATOM 2382 C C . MET B 1 114 ? -2.256 2.637 7.848 1 95.19 114 MET B C 1
ATOM 2384 O O . MET B 1 114 ? -1.605 2.789 8.883 1 95.19 114 MET B O 1
ATOM 2388 N N . LEU B 1 115 ? -1.788 2.996 6.691 1 93.56 115 LEU B N 1
ATOM 2389 C CA . LEU B 1 115 ? -0.392 3.377 6.504 1 93.56 115 LEU B CA 1
ATOM 2390 C C . LEU B 1 115 ? -0.134 4.781 7.043 1 93.56 115 LEU B C 1
ATOM 2392 O O . LEU B 1 115 ? 0.973 5.082 7.492 1 93.56 115 LEU B O 1
ATOM 2396 N N . GLU B 1 116 ? -1.089 5.633 7.051 1 91.06 116 GLU B N 1
ATOM 2397 C CA . GLU B 1 116 ? -0.854 7.016 7.461 1 91.06 116 GLU B CA 1
ATOM 2398 C C . GLU B 1 116 ? -1.134 7.203 8.953 1 91.06 116 GLU B C 1
ATOM 2400 O O . GLU B 1 116 ? -0.802 8.242 9.523 1 91.06 116 GLU B O 1
ATOM 2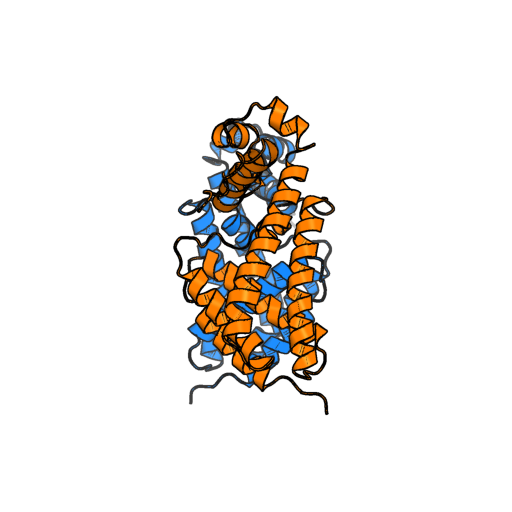405 N N . SER B 1 117 ? -1.809 6.227 9.57 1 92.5 117 SER B N 1
ATOM 2406 C CA . SER B 1 117 ? -2.244 6.379 10.953 1 92.5 117 SER B CA 1
ATOM 2407 C C . SER B 1 117 ? -1.174 5.891 11.93 1 92.5 117 SER B C 1
ATOM 2409 O O . SER B 1 117 ? -0.477 4.91 11.656 1 92.5 117 SER B O 1
ATOM 2411 N N . PRO B 1 118 ? -1.102 6.586 13.109 1 89.44 118 PRO B N 1
ATOM 2412 C CA . PRO B 1 118 ? -0.141 6.129 14.117 1 89.44 118 PRO B CA 1
ATOM 2413 C C . PRO B 1 118 ? -0.406 4.695 14.57 1 89.44 118 PRO B C 1
ATOM 2415 O O . PRO B 1 118 ? -1.563 4.281 14.688 1 89.44 118 PRO B O 1
ATOM 2418 N N . LYS B 1 119 ? 0.712 4.027 14.852 1 89.06 119 LYS B N 1
ATOM 2419 C CA . LYS B 1 119 ? 0.584 2.686 15.406 1 89.06 119 LYS B CA 1
ATOM 2420 C C . LYS B 1 119 ? -0.219 2.705 16.703 1 89.06 119 LYS B C 1
ATOM 2422 O O . LYS B 1 119 ? -0.029 3.588 17.547 1 89.06 119 LYS B O 1
ATOM 2427 N N . GLY B 1 120 ? -1.146 1.776 16.797 1 91.5 120 GLY B N 1
ATOM 2428 C CA . GLY B 1 120 ? -1.916 1.652 18.031 1 91.5 120 GLY B CA 1
ATOM 2429 C C . GLY B 1 120 ? -3.172 2.502 18.031 1 91.5 120 GLY B C 1
ATOM 2430 O O . GLY B 1 120 ? -4.012 2.377 18.922 1 91.5 120 GLY B O 1
ATOM 2431 N N . SER B 1 121 ? -3.346 3.402 17.062 1 94.62 121 SER B N 1
ATOM 2432 C CA . SER B 1 121 ? -4.535 4.25 17.016 1 94.62 121 SER B CA 1
ATOM 2433 C C . SER B 1 121 ? -5.781 3.434 16.688 1 94.62 121 SER B C 1
ATOM 2435 O O . SER B 1 121 ? -5.691 2.381 16.047 1 94.62 121 SER B O 1
ATOM 2437 N N . ALA B 1 122 ? -6.895 3.99 17.156 1 96.81 122 ALA B N 1
ATOM 2438 C CA . ALA B 1 122 ? -8.172 3.316 16.922 1 96.81 122 ALA B CA 1
ATOM 2439 C C . ALA B 1 122 ? -8.508 3.273 15.43 1 96.81 122 ALA B C 1
ATOM 2441 O O . ALA B 1 122 ? -9.055 2.285 14.945 1 96.81 122 ALA B O 1
ATOM 2442 N N . VAL B 1 123 ? -8.203 4.305 14.734 1 96.81 123 VAL B N 1
ATOM 2443 C CA . VAL B 1 123 ? -8.523 4.375 13.312 1 96.81 123 VAL B CA 1
ATOM 2444 C C . VAL B 1 123 ? -7.664 3.377 12.539 1 96.81 123 VAL B C 1
ATOM 2446 O O . VAL B 1 123 ? -8.141 2.73 11.602 1 96.81 123 VAL B O 1
ATOM 2449 N N . ARG B 1 124 ? -6.43 3.189 12.891 1 96.31 124 ARG B N 1
ATOM 2450 C CA . ARG B 1 124 ? -5.578 2.174 12.281 1 96.31 124 ARG B CA 1
ATOM 2451 C C . ARG B 1 124 ? -6.129 0.774 12.539 1 96.31 124 ARG B C 1
ATOM 2453 O O . ARG B 1 124 ? -6.164 -0.058 11.625 1 96.31 124 ARG B O 1
ATOM 2460 N N . GLN B 1 125 ? -6.52 0.578 13.734 1 97.44 125 GLN B N 1
ATOM 2461 C CA . GLN B 1 125 ? -7.078 -0.723 14.086 1 97.44 125 GLN B CA 1
ATOM 2462 C C . GLN B 1 125 ? -8.344 -1.012 13.281 1 97.44 125 GLN B C 1
ATOM 2464 O O . GLN B 1 125 ? -8.547 -2.135 12.82 1 97.44 125 GLN B O 1
ATOM 2469 N N . ALA B 1 126 ? -9.141 -0.009 13.133 1 97.31 126 ALA B N 1
ATOM 2470 C CA . ALA B 1 126 ? -10.352 -0.17 12.336 1 97.31 126 ALA B CA 1
ATOM 2471 C C . ALA B 1 126 ? -10.016 -0.543 10.891 1 97.31 126 ALA B C 1
ATOM 2473 O O . ALA B 1 126 ? -10.594 -1.478 10.336 1 97.31 126 ALA B O 1
ATOM 2474 N N . ALA B 1 127 ? -9.109 0.166 10.305 1 97.06 127 ALA B N 1
ATOM 2475 C CA . ALA B 1 127 ? -8.688 -0.121 8.938 1 97.06 127 ALA B CA 1
ATOM 2476 C C . ALA B 1 127 ? -8.133 -1.54 8.82 1 97.06 127 ALA B C 1
ATOM 2478 O O . ALA B 1 127 ? -8.5 -2.279 7.902 1 97.06 127 ALA B O 1
ATOM 2479 N N . THR B 1 128 ? -7.305 -1.944 9.781 1 97.5 128 THR B N 1
ATOM 2480 C CA . THR B 1 128 ? -6.691 -3.27 9.797 1 97.5 128 THR B CA 1
ATOM 2481 C C . THR B 1 128 ? -7.758 -4.355 9.938 1 97.5 128 THR B C 1
ATOM 2483 O O . THR B 1 128 ? -7.676 -5.398 9.289 1 97.5 128 THR B O 1
ATOM 2486 N N . ASN B 1 129 ? -8.734 -4.074 10.75 1 96.75 129 ASN B N 1
ATOM 2487 C CA . ASN B 1 129 ? -9.82 -5.031 10.922 1 96.75 129 ASN B CA 1
ATOM 2488 C C . ASN B 1 129 ? -10.594 -5.246 9.625 1 96.75 129 ASN B C 1
ATOM 2490 O O . ASN B 1 129 ? -10.969 -6.375 9.305 1 96.75 129 ASN B O 1
ATOM 2494 N N . HIS B 1 130 ? -10.805 -4.188 8.914 1 95.44 130 HIS B N 1
ATOM 2495 C CA . HIS B 1 130 ? -11.523 -4.312 7.656 1 95.44 130 HIS B CA 1
ATOM 2496 C C . HIS B 1 130 ? -10.695 -5.074 6.625 1 95.44 130 HIS B C 1
ATOM 2498 O O . HIS B 1 130 ? -11.242 -5.867 5.852 1 95.44 130 HIS B O 1
ATOM 2504 N N . LEU B 1 131 ? -9.43 -4.891 6.59 1 96.12 131 LEU B N 1
ATOM 2505 C CA . LEU B 1 131 ? -8.547 -5.656 5.723 1 96.12 131 LEU B CA 1
ATOM 2506 C C . LEU B 1 131 ? -8.547 -7.133 6.109 1 96.12 131 LEU B C 1
ATOM 2508 O O . LEU B 1 131 ? -8.57 -8.008 5.242 1 96.12 131 LEU B O 1
ATOM 2512 N N . ALA B 1 132 ? -8.594 -7.375 7.414 1 96.06 132 ALA B N 1
ATOM 2513 C CA . ALA B 1 132 ? -8.648 -8.75 7.91 1 96.06 132 ALA B CA 1
ATOM 2514 C C . ALA B 1 132 ? -9.945 -9.43 7.492 1 96.06 132 ALA B C 1
ATOM 2516 O O . ALA B 1 132 ? -9.953 -10.617 7.16 1 96.06 132 ALA B O 1
ATOM 2517 N N . ASN B 1 133 ? -10.992 -8.672 7.5 1 93.5 133 ASN B N 1
ATOM 2518 C CA . ASN B 1 133 ? -12.281 -9.211 7.059 1 93.5 133 ASN B CA 1
ATOM 2519 C C . ASN B 1 133 ? -12.242 -9.609 5.586 1 93.5 133 ASN B C 1
ATOM 2521 O O . ASN B 1 133 ? -12.773 -10.656 5.207 1 93.5 133 ASN B O 1
ATOM 2525 N N . ALA B 1 134 ? -11.648 -8.766 4.785 1 92.75 134 ALA B N 1
ATOM 2526 C CA . ALA B 1 134 ? -11.508 -9.078 3.367 1 92.75 134 ALA B CA 1
ATOM 2527 C C . ALA B 1 134 ? -10.68 -10.344 3.164 1 92.75 134 ALA B C 1
ATOM 2529 O O . ALA B 1 134 ? -11.039 -11.203 2.352 1 92.75 134 ALA B O 1
ATOM 2530 N N . ARG B 1 135 ? -9.656 -10.492 3.912 1 95.38 135 ARG B N 1
ATOM 2531 C CA . ARG B 1 135 ? -8.797 -11.664 3.812 1 95.38 135 ARG B CA 1
ATOM 2532 C C . ARG B 1 135 ? -9.539 -12.93 4.242 1 95.38 135 ARG B C 1
ATOM 2534 O O . ARG B 1 135 ? -9.336 -14 3.672 1 95.38 135 ARG B O 1
ATOM 2541 N N . GLN B 1 136 ? -10.359 -12.766 5.238 1 94.44 136 GLN B N 1
ATOM 2542 C CA . GLN B 1 136 ? -11.148 -13.906 5.711 1 94.44 136 GLN B CA 1
ATOM 2543 C C . GLN B 1 136 ? -12.117 -14.391 4.637 1 94.44 136 GLN B C 1
ATOM 2545 O O . GLN B 1 136 ? -12.367 -15.586 4.512 1 94.44 136 GLN B O 1
ATOM 2550 N N . MET B 1 137 ? -12.625 -13.492 3.893 1 91.19 137 MET B N 1
ATOM 2551 C CA . MET B 1 137 ? -13.492 -13.883 2.787 1 91.19 137 MET B CA 1
ATOM 2552 C C . MET B 1 137 ? -12.727 -14.695 1.75 1 91.19 137 MET B C 1
ATOM 2554 O O . MET B 1 137 ? -13.25 -15.688 1.229 1 91.19 137 MET B O 1
ATOM 2558 N N . ILE B 1 138 ? -11.578 -14.32 1.478 1 95.06 138 ILE B N 1
ATOM 2559 C CA . ILE B 1 138 ? -10.719 -15.055 0.555 1 95.06 138 ILE B CA 1
ATOM 2560 C C . ILE B 1 138 ? -10.422 -16.438 1.123 1 95.06 138 ILE B C 1
ATOM 2562 O O . ILE B 1 138 ? -10.469 -17.438 0.401 1 95.06 138 ILE B O 1
ATOM 2566 N N . ALA B 1 139 ? -10.125 -16.484 2.396 1 97.12 139 ALA B N 1
ATOM 2567 C CA . ALA B 1 139 ? -9.836 -17.766 3.053 1 97.12 139 ALA B CA 1
ATOM 2568 C C . ALA B 1 139 ? -11.031 -18.703 2.961 1 97.12 139 ALA B C 1
ATOM 2570 O O . ALA B 1 139 ? -10.867 -19.922 2.76 1 97.12 139 ALA B O 1
ATOM 2571 N N . ASP B 1 140 ? -12.188 -18.156 3.105 1 94.62 140 ASP B N 1
ATOM 2572 C CA . ASP B 1 140 ? -13.398 -18.953 3.012 1 94.62 140 ASP B CA 1
ATOM 2573 C C . ASP B 1 140 ? -13.562 -19.547 1.613 1 94.62 140 ASP B C 1
ATOM 2575 O O . ASP B 1 140 ? -13.922 -20.719 1.467 1 94.62 140 ASP B O 1
ATOM 2579 N N . LEU B 1 141 ? -13.312 -18.75 0.61 1 94.12 141 LEU B N 1
ATOM 2580 C CA . LEU B 1 141 ? -13.367 -19.25 -0.757 1 94.12 141 LEU B CA 1
ATOM 2581 C C . LEU B 1 141 ? -12.297 -20.312 -0.985 1 94.12 141 LEU B C 1
ATOM 2583 O O . LEU B 1 141 ? -12.547 -21.312 -1.662 1 94.12 141 LEU B O 1
ATOM 2587 N N . ALA B 1 142 ? -11.117 -20.125 -0.398 1 97.62 142 ALA B N 1
ATOM 2588 C CA . ALA B 1 142 ? -10.039 -21.094 -0.516 1 97.62 142 ALA B CA 1
ATOM 2589 C C . ALA B 1 142 ? -10.422 -22.438 0.127 1 97.62 142 ALA B C 1
ATOM 2591 O O . ALA B 1 142 ? -10.133 -23.5 -0.416 1 97.62 142 ALA B O 1
ATOM 2592 N N . ARG B 1 143 ? -11.062 -22.328 1.282 1 97.56 143 ARG B N 1
ATOM 2593 C CA . ARG B 1 143 ? -11.547 -23.531 1.959 1 97.56 143 ARG B CA 1
ATOM 2594 C C . ARG B 1 143 ? -12.578 -24.266 1.111 1 97.56 143 ARG B C 1
ATOM 2596 O O . ARG B 1 143 ? -12.531 -25.484 0.981 1 97.56 143 ARG B O 1
ATOM 2603 N N . GLN B 1 144 ? -13.477 -23.547 0.532 1 95.31 144 GLN B N 1
ATOM 2604 C CA . GLN B 1 144 ? -14.5 -24.125 -0.326 1 95.31 144 GLN B CA 1
ATOM 2605 C C . GLN B 1 144 ? -13.883 -24.781 -1.559 1 95.31 144 GLN B C 1
ATOM 2607 O O . GLN B 1 144 ? -14.383 -25.797 -2.047 1 95.31 144 GLN B O 1
ATOM 2612 N N . ALA B 1 145 ? -12.805 -24.219 -1.979 1 96.38 145 ALA B N 1
ATOM 2613 C CA . ALA B 1 145 ? -12.117 -24.75 -3.148 1 96.38 145 ALA B CA 1
ATOM 2614 C C . ALA B 1 145 ? -11.164 -25.891 -2.756 1 96.38 145 ALA B C 1
ATOM 2616 O O . ALA B 1 145 ? -10.43 -26.406 -3.596 1 96.38 145 ALA B O 1
ATOM 2617 N N . ARG B 1 146 ? -11.047 -26.172 -1.471 1 97.56 146 ARG B N 1
ATOM 2618 C CA . ARG B 1 146 ? -10.266 -27.266 -0.904 1 97.56 146 ARG B CA 1
ATOM 2619 C C . ARG B 1 146 ? -8.773 -27.047 -1.133 1 97.56 146 ARG B C 1
ATOM 2621 O O . ARG B 1 146 ? -8.039 -28 -1.401 1 97.56 146 ARG B O 1
ATOM 2628 N N . LEU B 1 147 ? -8.414 -25.828 -1.102 1 98.25 147 LEU B N 1
ATOM 2629 C CA . LEU B 1 147 ? -6.996 -25.516 -1.208 1 98.25 147 LEU B CA 1
ATOM 2630 C C . LEU B 1 147 ? -6.277 -25.781 0.109 1 98.25 147 LEU B C 1
ATOM 2632 O O . LEU B 1 147 ? -6.805 -25.484 1.183 1 98.25 147 LEU B O 1
ATOM 2636 N N . VAL B 1 148 ? -5.125 -26.406 0.022 1 98.12 148 VAL B N 1
ATOM 2637 C CA . VAL B 1 148 ? -4.344 -26.688 1.222 1 98.12 148 VAL B CA 1
ATOM 2638 C C . VAL B 1 148 ? -3.912 -25.375 1.881 1 98.12 148 VAL B C 1
ATOM 2640 O O . VAL B 1 148 ? -3.527 -24.422 1.196 1 98.12 148 VAL B O 1
ATOM 2643 N N . ASP B 1 149 ? -3.924 -25.297 3.139 1 97.94 149 ASP B N 1
ATOM 2644 C CA . ASP B 1 149 ? -3.506 -24.141 3.922 1 97.94 149 ASP B CA 1
ATOM 2645 C C . ASP B 1 149 ? -4.223 -22.875 3.455 1 97.94 149 ASP B C 1
ATOM 2647 O O . ASP B 1 149 ? -3.582 -21.906 3.016 1 97.94 149 ASP B O 1
ATOM 2651 N N . PRO B 1 150 ? -5.57 -22.875 3.594 1 98.12 150 PRO B N 1
ATOM 2652 C CA . PRO B 1 150 ? -6.355 -21.734 3.092 1 98.12 150 PRO B CA 1
ATOM 2653 C C . PRO B 1 150 ? -5.922 -20.406 3.699 1 98.12 150 PRO B C 1
ATOM 2655 O O . PRO B 1 150 ? -6.051 -19.359 3.059 1 98.12 150 PRO B O 1
ATOM 2658 N N . ASP B 1 151 ? -5.305 -20.422 4.867 1 97.88 151 ASP B N 1
ATOM 2659 C CA . ASP B 1 151 ? -4.848 -19.188 5.484 1 97.88 151 ASP B CA 1
ATOM 2660 C C . ASP B 1 151 ? -3.633 -18.625 4.758 1 97.88 151 ASP B C 1
ATOM 2662 O O . ASP B 1 151 ? -3.582 -17.422 4.453 1 97.88 151 ASP B O 1
ATOM 2666 N N . SER B 1 152 ? -2.699 -19.484 4.469 1 98.06 152 SER B N 1
ATOM 2667 C CA . SER B 1 152 ? -1.539 -19.047 3.701 1 98.06 152 SER B CA 1
ATOM 2668 C C . SER B 1 152 ? -1.94 -18.609 2.297 1 98.06 152 SER B C 1
ATOM 2670 O O . SER B 1 152 ? -1.45 -17.594 1.795 1 98.06 152 SER B O 1
ATOM 2672 N N . PHE B 1 153 ? -2.852 -19.344 1.759 1 98.62 153 PHE B N 1
ATOM 2673 C CA . PHE B 1 153 ? -3.352 -18.969 0.439 1 98.62 153 PHE B CA 1
ATOM 2674 C C . PHE B 1 153 ? -3.971 -17.578 0.466 1 98.62 153 PHE B C 1
ATOM 2676 O O . PHE B 1 153 ? -3.691 -16.75 -0.405 1 98.62 153 PHE B O 1
ATOM 2683 N N . SER B 1 154 ? -4.809 -17.344 1.474 1 98.38 154 SER B N 1
ATOM 2684 C CA . SER B 1 154 ? -5.516 -16.062 1.554 1 98.38 154 SER B CA 1
ATOM 2685 C C . SER B 1 154 ? -4.547 -14.906 1.768 1 98.38 154 SER B C 1
ATOM 2687 O O . SER B 1 154 ? -4.777 -13.805 1.279 1 98.38 154 SER B O 1
ATOM 2689 N N . GLN B 1 155 ? -3.412 -15.148 2.492 1 98.5 155 GLN B N 1
ATOM 2690 C CA . GLN B 1 155 ? -2.385 -14.125 2.656 1 98.5 155 GLN B CA 1
ATOM 2691 C C . GLN B 1 155 ? -1.759 -13.758 1.316 1 98.5 155 GLN B C 1
ATOM 2693 O O . GLN B 1 155 ? -1.675 -12.578 0.97 1 98.5 155 GLN B O 1
ATOM 2698 N N . VAL B 1 156 ? -1.422 -14.734 0.571 1 98.75 156 VAL B N 1
ATOM 2699 C CA . VAL B 1 156 ? -0.768 -14.531 -0.718 1 98.75 156 VAL B CA 1
ATOM 2700 C C . VAL B 1 156 ? -1.727 -13.836 -1.683 1 98.75 156 VAL B C 1
ATOM 2702 O O . VAL B 1 156 ? -1.353 -12.875 -2.35 1 98.75 156 VAL B O 1
ATOM 2705 N N . TRP B 1 157 ? -2.945 -14.344 -1.72 1 98.69 157 TRP B N 1
ATOM 2706 C CA . TRP B 1 157 ? -3.957 -13.797 -2.619 1 98.69 157 TRP B CA 1
ATOM 2707 C C . TRP B 1 157 ? -4.234 -12.328 -2.307 1 98.69 157 TRP B C 1
ATOM 2709 O O . TRP B 1 157 ? -4.32 -11.5 -3.215 1 98.69 157 TRP B O 1
ATOM 2719 N N . HIS B 1 158 ? -4.387 -12.062 -1.074 1 98 158 HIS B N 1
ATOM 2720 C CA . HIS B 1 158 ? -4.637 -10.695 -0.644 1 98 158 HIS B CA 1
ATOM 2721 C C . HIS B 1 158 ? -3.434 -9.797 -0.924 1 98 158 HIS B C 1
ATOM 2723 O O . HIS B 1 158 ? -3.594 -8.625 -1.256 1 98 158 HIS B O 1
ATOM 2729 N N . MET B 1 159 ? -2.178 -10.312 -0.805 1 98.56 159 MET B N 1
ATOM 2730 C CA . MET B 1 159 ? -0.983 -9.555 -1.155 1 98.56 159 MET B CA 1
ATOM 2731 C C . MET B 1 159 ? -1.006 -9.148 -2.627 1 98.56 159 MET B C 1
ATOM 2733 O O . MET B 1 159 ? -0.646 -8.023 -2.973 1 98.56 159 MET B O 1
ATOM 2737 N N . LEU B 1 160 ? -1.403 -10.062 -3.414 1 98.56 160 LEU B N 1
ATOM 2738 C CA . LEU B 1 160 ? -1.489 -9.773 -4.84 1 98.56 160 LEU B CA 1
ATOM 2739 C C . LEU B 1 160 ? -2.521 -8.688 -5.113 1 98.56 160 LEU B C 1
ATOM 2741 O O . LEU B 1 160 ? -2.273 -7.777 -5.906 1 98.56 160 LEU B O 1
ATOM 2745 N N . ILE B 1 161 ? -3.633 -8.773 -4.434 1 97.44 161 ILE B N 1
ATOM 2746 C CA . ILE B 1 161 ? -4.684 -7.77 -4.566 1 97.44 161 ILE B CA 1
ATOM 2747 C C . ILE B 1 161 ? -4.164 -6.414 -4.09 1 97.44 161 ILE B C 1
ATOM 2749 O O . ILE B 1 161 ? -4.242 -5.422 -4.812 1 97.44 161 ILE B O 1
ATOM 2753 N N . LYS B 1 162 ? -3.576 -6.379 -2.904 1 98.06 162 LYS B N 1
ATOM 2754 C CA . LYS B 1 162 ? -3.045 -5.133 -2.355 1 98.06 162 LYS B CA 1
ATOM 2755 C C . LYS B 1 162 ? -1.97 -4.547 -3.264 1 98.06 162 LYS B C 1
ATOM 2757 O O . LYS B 1 162 ? -1.974 -3.346 -3.545 1 98.06 162 LYS B O 1
ATOM 2762 N N . GLY B 1 163 ? -1.089 -5.434 -3.703 1 98.69 163 GLY B N 1
ATOM 2763 C CA . GLY B 1 163 ? -0.041 -4.973 -4.598 1 98.69 163 GLY B CA 1
ATOM 2764 C C . GLY B 1 163 ? -0.575 -4.406 -5.902 1 98.69 163 GLY B C 1
ATOM 2765 O O . GLY B 1 163 ? -0.036 -3.432 -6.43 1 98.69 163 GLY B O 1
ATOM 2766 N N . SER B 1 164 ? -1.596 -5.008 -6.438 1 98.56 164 SER B N 1
ATOM 2767 C CA . SER B 1 164 ? -2.176 -4.508 -7.68 1 98.56 164 SER B CA 1
ATOM 2768 C C . SER B 1 164 ? -2.861 -3.162 -7.469 1 98.56 164 SER B C 1
ATOM 2770 O O . SER B 1 164 ? -2.83 -2.297 -8.344 1 98.56 164 SER B O 1
ATOM 2772 N N . ILE B 1 165 ? -3.473 -2.961 -6.336 1 97.44 165 ILE B N 1
ATOM 2773 C CA . ILE B 1 165 ? -4.113 -1.692 -6.012 1 97.44 165 ILE B CA 1
ATOM 2774 C C . ILE B 1 165 ? -3.059 -0.593 -5.902 1 97.44 165 ILE B C 1
ATOM 2776 O O . ILE B 1 165 ? -3.227 0.494 -6.461 1 97.44 165 ILE B O 1
ATOM 2780 N N . VAL B 1 166 ? -1.983 -0.897 -5.199 1 98.19 166 VAL B N 1
ATOM 2781 C CA . VAL B 1 166 ? -0.896 0.067 -5.062 1 98.19 166 VAL B CA 1
ATOM 2782 C C . VAL B 1 166 ? -0.309 0.381 -6.438 1 98.19 166 VAL B C 1
ATOM 2784 O O . VAL B 1 166 ? -0.039 1.542 -6.75 1 98.19 166 VAL B O 1
ATOM 2787 N N . SER B 1 167 ? -0.139 -0.652 -7.266 1 98.44 167 SER B N 1
ATOM 2788 C CA . SER B 1 167 ? 0.38 -0.455 -8.617 1 98.44 167 SER B CA 1
ATOM 2789 C C . SER B 1 167 ? -0.552 0.423 -9.445 1 98.44 167 SER B C 1
ATOM 2791 O O . SER B 1 167 ? -0.094 1.277 -10.203 1 98.44 167 SER B O 1
ATOM 2793 N N . ALA B 1 168 ? -1.816 0.208 -9.297 1 97.5 168 ALA B N 1
ATOM 2794 C CA . ALA B 1 168 ? -2.779 1.068 -9.984 1 97.5 168 ALA B CA 1
ATOM 2795 C C . ALA B 1 168 ? -2.65 2.516 -9.516 1 97.5 168 ALA B C 1
ATOM 2797 O O . ALA B 1 168 ? -2.799 3.445 -10.312 1 97.5 168 ALA B O 1
ATOM 2798 N N . GLY B 1 169 ? -2.361 2.688 -8.281 1 95.81 169 GLY B N 1
ATOM 2799 C CA . GLY B 1 169 ? -2.137 4.02 -7.734 1 95.81 169 GLY B CA 1
ATOM 2800 C C . GLY B 1 169 ? -0.934 4.715 -8.344 1 95.81 169 GLY B C 1
ATOM 2801 O O . GLY B 1 169 ? -0.864 5.949 -8.352 1 95.81 169 GLY B O 1
ATOM 2802 N N . GLU B 1 170 ? 0.032 3.918 -8.812 1 96.69 170 GLU B N 1
ATOM 2803 C CA . GLU B 1 170 ? 1.2 4.465 -9.5 1 96.69 170 GLU B CA 1
ATOM 2804 C C . GLU B 1 170 ? 0.841 4.949 -10.898 1 96.69 170 GLU B C 1
ATOM 2806 O O . GLU B 1 170 ? 1.651 5.598 -11.562 1 96.69 170 GLU B O 1
ATOM 2811 N N . GLY B 1 171 ? -0.306 4.551 -11.352 1 95.31 171 GLY B N 1
ATOM 2812 C CA . GLY B 1 171 ? -0.727 4.898 -12.703 1 95.31 171 GLY B CA 1
ATOM 2813 C C . GLY B 1 171 ? -0.838 3.697 -13.625 1 95.31 171 GLY B C 1
ATOM 2814 O O . GLY B 1 171 ? -1.063 3.848 -14.82 1 95.31 171 GLY B O 1
ATOM 2815 N N . ASN B 1 172 ? -0.644 2.514 -13.078 1 97.38 172 ASN B N 1
ATOM 2816 C CA . ASN B 1 172 ? -0.75 1.295 -13.875 1 97.38 172 ASN B CA 1
ATOM 2817 C C . ASN B 1 172 ? -2.18 0.764 -13.898 1 97.38 172 ASN B C 1
ATOM 2819 O O . ASN B 1 172 ? -2.52 -0.155 -13.148 1 97.3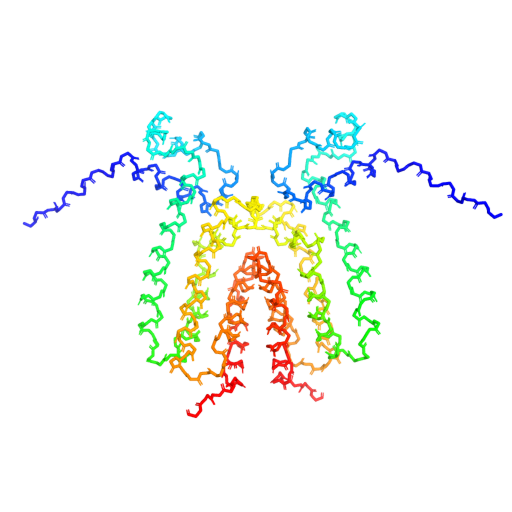8 172 ASN B O 1
ATOM 2823 N N . SER B 1 173 ? -2.977 1.218 -14.844 1 97.19 173 SER B N 1
ATOM 2824 C CA . SER B 1 173 ? -4.387 0.853 -14.898 1 97.19 173 SER B CA 1
ATOM 2825 C C . SER B 1 173 ? -4.566 -0.594 -15.344 1 97.19 173 SER B C 1
ATOM 2827 O O . SER B 1 173 ? -5.66 -1.152 -15.234 1 97.19 173 SER B O 1
ATOM 2829 N N . SER B 1 174 ? -3.459 -1.26 -15.789 1 97.81 174 SER B N 1
ATOM 2830 C CA . SER B 1 174 ? -3.545 -2.643 -16.25 1 97.81 174 SER B CA 1
ATOM 2831 C C . SER B 1 174 ? -2.98 -3.605 -15.211 1 97.81 174 SER B C 1
ATOM 2833 O O . SER B 1 174 ? -2.764 -4.785 -15.5 1 97.81 174 SER B O 1
ATOM 2835 N N . ALA B 1 175 ? -2.742 -3.104 -14.023 1 98.5 175 ALA B N 1
ATOM 2836 C CA . ALA B 1 175 ? -2.111 -3.906 -12.984 1 98.5 175 ALA B CA 1
ATOM 2837 C C . ALA B 1 175 ? -2.898 -5.188 -12.727 1 98.5 175 ALA B C 1
ATOM 2839 O O . ALA B 1 175 ? -2.312 -6.242 -12.469 1 98.5 175 ALA B O 1
ATOM 2840 N N . ALA B 1 176 ? -4.215 -5.105 -12.844 1 98.06 176 ALA B N 1
ATOM 2841 C CA . ALA B 1 176 ? -5.062 -6.25 -12.516 1 98.06 176 ALA B CA 1
ATOM 2842 C C . ALA B 1 176 ? -4.918 -7.352 -13.562 1 98.06 176 ALA B C 1
ATOM 2844 O O . ALA B 1 176 ? -5.145 -8.531 -13.266 1 98.06 176 ALA B O 1
ATOM 2845 N N . VAL B 1 177 ? -4.527 -7.008 -14.781 1 98.5 177 VAL B N 1
ATOM 2846 C CA . VAL B 1 177 ? -4.32 -7.996 -15.836 1 98.5 177 VAL B CA 1
ATOM 2847 C C . VAL B 1 177 ? -3.133 -8.891 -15.484 1 98.5 177 VAL B C 1
ATOM 2849 O O . VAL B 1 177 ? -3.234 -10.117 -15.523 1 98.5 177 VAL B O 1
ATOM 2852 N N . ASP B 1 178 ? -2.043 -8.273 -15.062 1 98.62 178 ASP B N 1
ATOM 2853 C CA . ASP B 1 178 ? -0.864 -9.031 -14.648 1 98.62 178 ASP B CA 1
ATOM 2854 C C . ASP B 1 178 ? -1.137 -9.812 -13.367 1 98.62 178 ASP B C 1
ATOM 2856 O O . ASP B 1 178 ? -0.693 -10.961 -13.227 1 98.62 178 ASP B O 1
ATOM 2860 N N . ALA B 1 179 ? -1.858 -9.188 -12.453 1 98.69 179 ALA B N 1
ATOM 2861 C CA . ALA B 1 179 ? -2.203 -9.883 -11.211 1 98.69 179 ALA B CA 1
ATOM 2862 C C . ALA B 1 179 ? -3.047 -11.117 -11.492 1 98.69 179 ALA B C 1
ATOM 2864 O O . ALA B 1 179 ? -2.863 -12.164 -10.859 1 98.69 179 ALA B O 1
ATOM 2865 N N . ARG B 1 180 ? -3.971 -10.969 -12.422 1 98.25 180 ARG B N 1
ATOM 2866 C CA . ARG B 1 180 ? -4.824 -12.094 -12.789 1 98.25 180 ARG B CA 1
ATOM 2867 C C . ARG B 1 180 ? -4 -13.25 -13.352 1 98.25 180 ARG B C 1
ATOM 2869 O O . ARG B 1 180 ? -4.273 -14.414 -13.055 1 98.25 180 ARG B O 1
ATOM 2876 N N . ARG B 1 181 ? -3.074 -12.906 -14.18 1 97.81 181 ARG B N 1
ATOM 2877 C CA . ARG B 1 181 ? -2.184 -13.922 -14.727 1 97.81 181 ARG B CA 1
ATOM 2878 C C . ARG B 1 181 ? -1.466 -14.688 -13.617 1 97.81 181 ARG B C 1
ATOM 2880 O O . ARG B 1 181 ? -1.445 -15.914 -13.617 1 97.81 181 ARG B O 1
ATOM 2887 N N . ALA B 1 182 ? -0.903 -14.008 -12.695 1 98.5 182 ALA B N 1
ATOM 2888 C CA . ALA B 1 182 ? -0.211 -14.609 -11.562 1 98.5 182 ALA B CA 1
ATOM 2889 C C . ALA B 1 182 ? -1.175 -15.422 -10.703 1 98.5 182 ALA B C 1
ATOM 2891 O O . ALA B 1 182 ? -0.846 -16.531 -10.266 1 98.5 182 ALA B O 1
ATOM 2892 N N . ALA B 1 183 ? -2.35 -14.836 -10.469 1 98.56 183 ALA B N 1
ATOM 2893 C CA . ALA B 1 183 ? -3.367 -15.5 -9.664 1 98.56 183 ALA B CA 1
ATOM 2894 C C . ALA B 1 183 ? -3.758 -16.844 -10.281 1 98.56 183 ALA B C 1
ATOM 2896 O O . ALA B 1 183 ? -3.908 -17.844 -9.562 1 98.56 183 ALA B O 1
ATOM 2897 N N . THR B 1 184 ? -3.906 -16.859 -11.547 1 98.31 184 THR B N 1
ATOM 2898 C CA . THR B 1 184 ? -4.262 -18.094 -12.25 1 98.31 184 THR B CA 1
ATOM 2899 C C . THR B 1 184 ? -3.178 -19.156 -12.062 1 98.31 184 THR B C 1
ATOM 2901 O O . THR B 1 184 ? -3.48 -20.312 -11.781 1 98.31 184 THR B O 1
ATOM 2904 N N . MET B 1 185 ? -1.905 -18.75 -12.148 1 98.06 185 MET B N 1
ATOM 2905 C CA . MET B 1 185 ? -0.794 -19.672 -11.945 1 98.06 185 MET B CA 1
ATOM 2906 C C . MET B 1 185 ? -0.78 -20.203 -10.516 1 98.06 185 MET B C 1
ATOM 2908 O O . MET B 1 185 ? -0.594 -21.406 -10.289 1 98.06 185 MET B O 1
ATOM 2912 N N . LEU B 1 186 ? -1.03 -19.359 -9.578 1 98.5 186 LEU B N 1
ATOM 2913 C CA . LEU B 1 186 ? -1.005 -19.75 -8.172 1 98.5 186 LEU B CA 1
ATOM 2914 C C . LEU B 1 186 ? -2.16 -20.688 -7.848 1 98.5 186 LEU B C 1
ATOM 2916 O O . LEU B 1 186 ? -1.966 -21.703 -7.176 1 98.5 186 LEU B O 1
ATOM 2920 N N . LEU B 1 187 ? -3.322 -20.281 -8.352 1 98.31 187 LEU B N 1
ATOM 2921 C CA . LEU B 1 187 ? -4.496 -21.109 -8.086 1 98.31 187 LEU B CA 1
ATOM 2922 C C . LEU B 1 187 ? -4.316 -22.516 -8.672 1 98.31 187 LEU B C 1
ATOM 2924 O O . LEU B 1 187 ? -4.605 -23.5 -8.008 1 98.31 187 LEU B O 1
ATOM 2928 N N . ASN B 1 188 ? -3.799 -22.594 -9.867 1 97.19 188 ASN B N 1
ATOM 2929 C CA . ASN B 1 188 ? -3.617 -23.859 -10.547 1 97.19 188 ASN B CA 1
ATOM 2930 C C . ASN B 1 188 ? -2.508 -24.688 -9.898 1 97.19 188 ASN B C 1
ATOM 2932 O O . ASN B 1 188 ? -2.547 -25.922 -9.922 1 97.19 188 ASN B O 1
ATOM 2936 N N . GLY B 1 189 ? -1.563 -23.984 -9.312 1 96.69 189 GLY B N 1
ATOM 2937 C CA . GLY B 1 189 ? -0.413 -24.672 -8.75 1 96.69 189 GLY B CA 1
ATOM 2938 C C . GLY B 1 189 ? -0.568 -24.984 -7.277 1 96.69 189 GLY B C 1
ATOM 2939 O O . GLY B 1 189 ? 0.23 -25.734 -6.711 1 96.69 189 GLY B O 1
ATOM 2940 N N . TRP B 1 190 ? -1.604 -24.453 -6.652 1 97.44 190 TRP B N 1
ATOM 2941 C CA . TRP B 1 190 ? -1.775 -24.641 -5.215 1 97.44 190 TRP B CA 1
ATOM 2942 C C . TRP B 1 190 ? -2.369 -26.016 -4.914 1 97.44 190 TRP B C 1
ATOM 2944 O O . TRP B 1 190 ? -3.359 -26.406 -5.527 1 97.44 190 TRP B O 1
ATOM 2954 N N . ALA B 1 191 ? -1.774 -26.734 -4.035 1 94.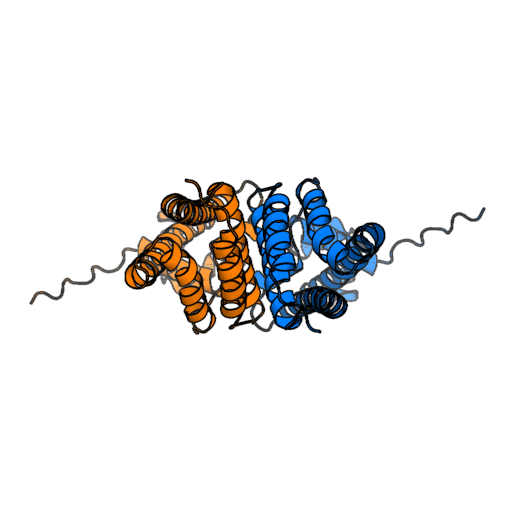56 191 ALA B N 1
ATOM 2955 C CA . ALA B 1 191 ? -2.219 -28.078 -3.711 1 94.56 191 ALA B CA 1
ATOM 2956 C C . ALA B 1 191 ? -3.652 -28.078 -3.189 1 94.56 191 ALA B C 1
ATOM 2958 O O . ALA B 1 191 ? -4.102 -27.094 -2.596 1 94.56 191 ALA B O 1
ATOM 2959 N N . ARG B 1 192 ? -4.379 -29.188 -3.426 1 95.69 192 ARG B N 1
ATOM 2960 C CA . ARG B 1 192 ? -5.75 -29.359 -2.959 1 95.69 192 ARG B CA 1
ATOM 2961 C C . ARG B 1 192 ? -5.863 -30.547 -2.004 1 95.69 192 ARG B C 1
ATOM 2963 O O . ARG B 1 192 ? -5.172 -31.547 -2.17 1 95.69 192 ARG B O 1
ATOM 2970 N N . SER B 1 193 ? -6.602 -30.234 -1.07 1 92.06 193 SER B N 1
ATOM 2971 C CA . SER B 1 193 ? -6.859 -31.328 -0.137 1 92.06 193 SER B CA 1
ATOM 2972 C C . SER B 1 193 ? -7.824 -32.344 -0.733 1 92.06 193 SER B C 1
ATOM 2974 O O . SER B 1 193 ? -8.672 -32 -1.554 1 92.06 193 SER B O 1
ATOM 2976 N N . ALA B 1 194 ? -7.559 -33.688 -0.346 1 81.06 194 ALA B N 1
ATOM 2977 C CA . ALA B 1 194 ? -8.391 -34.812 -0.779 1 81.06 194 ALA B CA 1
ATOM 2978 C C . ALA B 1 194 ? -9.789 -34.719 -0.184 1 81.06 194 ALA B C 1
ATOM 2980 O O . ALA B 1 194 ? -9.961 -34.25 0.939 1 81.06 194 ALA B O 1
#

Sequence (388 aa):
MLEESARPANVRTRILQAAYKLFSESGVGAVGVDAIVCESGCAKSSLYNNFESKEDLAIAFLKEREALWTRNWLEANIRRNAATSEDRLIAMFDVLDTWFRSASFEGCSFINVMLESPKGSAVRQAATNHLANARQMIADLARQARLVDPDSFSQVWHMLIKGSIVSAGEGNSSAAVDARRAATMLLNGWARSAMLEESARPANVRTRILQAAYKLFSESGVGAVGVDAIVCESGCAKSSLYNNFESKEDLAIAFLKEREALWTRNWLEANIRRNAATSEDRLIAMFDVLDTWFRSASFEGCSFINVMLESPKGSAVRQAATNHLANARQMIADLARQARLVDPDSFSQVWHMLIKGSIVSAGEGNSSAAVDARRAATMLLNGWARSA

InterPro domains:
  IPR001647 DNA-binding HTH domain, TetR-type [PF00440] (15-60)
  IPR001647 DNA-binding HTH domain, TetR-type [PR00455] (15-28)
  IPR001647 DNA-binding HTH domain, TetR-type [PR00455] (36-59)
  IPR001647 DNA-binding HTH domain, TetR-type [PS50977] (9-69)
  IPR009057 Homedomain-like superfamily [SSF46689] (6-74)
  IPR036271 Tetracyclin repressor-like, C-terminal domain superfamily [SSF48498] (84-190)

Nearest PDB structures (foldseek):
  5wm9-assembly1_A  TM=7.466E-01  e=8.204E-06  Mycobacterium tuberculosis H37Rv
  6hs0-assembly1_A  TM=7.711E-01  e=3.558E-05  Mycobacterium tuberculosis H37Rv
  5n1c-assembly1_B  TM=7.322E-01  e=6.582E-05  Mycobacterium tuberculosis H37Rv
  2id6-assembly1_A-2  TM=6.193E-01  e=1.696E-04  Thermotoga maritima
  3ih3-assembly1_A  TM=5.654E-01  e=9.167E-05  Thermotoga maritima

Secondary structure (DSSP, 8-state):
----------HHHHHHHHHHHHHHHH-TTT--HHHHHHHHT--HHHHHHH-SSHHHHHHHHHHHHHHHHIIIIIIIIIHHH-SSHHHHHHHHHHHHHHHHHSTT----HHHHHHHHSPTT-HHHHHHHHHHHHHHHHHHHHHHHTTBSSHHHHHHHHHHHHHHHHHHHHTT-TTHHHHHHHHHHHHHHHS-B--/----------HHHHHHHHHHHHHHHH-TTT--HHHHHHHHT--HHHHHHH-SSHHHHHHHHHHHHHHHHIIIIIIIIIHHH-SSHHHHHHHHHHHHHHHHHSTT----HHHHHHHHSPTT-HHHHHHHHHHHHHHHHHHHHHHHTTBSSHHHHHHHHHHHHHHHHHHHHTT-TTHHHHHHHHHHHHHHHS-B--

Solvent-accessible surface area (backbone atoms only — not comparable to full-atom values): 20376 Å² total; per-residue (Å²): 133,78,74,78,69,77,71,74,69,52,73,59,52,37,42,48,51,28,38,43,54,46,33,53,74,53,32,65,86,72,53,51,69,66,58,36,28,62,65,35,70,48,56,68,66,54,50,54,74,67,28,89,39,72,58,53,46,49,43,51,41,52,54,50,49,48,52,51,41,50,50,49,49,46,55,59,46,25,58,69,73,23,91,45,47,60,44,28,60,55,38,50,30,55,52,43,31,56,43,45,65,38,92,81,55,62,66,58,65,46,59,52,46,34,73,66,37,58,87,89,35,70,51,21,50,50,22,44,50,53,52,49,51,55,35,49,53,45,21,51,34,29,48,71,56,30,35,54,59,24,65,55,48,18,52,39,53,46,15,37,51,49,9,25,46,54,41,30,68,68,64,37,46,59,30,24,58,42,38,38,53,51,48,51,54,47,62,73,66,50,57,63,56,133,134,79,73,78,71,77,70,73,69,52,71,60,51,38,43,48,52,28,39,42,54,47,34,52,74,54,33,66,86,73,52,51,70,65,58,35,28,63,66,37,70,47,54,69,65,56,51,54,74,67,28,90,39,71,57,52,46,48,43,52,42,53,52,51,49,47,52,52,41,48,51,49,49,46,55,60,46,24,57,69,74,22,91,45,47,62,43,28,60,55,38,50,30,54,52,43,31,55,42,46,64,37,92,79,56,62,65,56,66,46,61,52,48,34,72,65,37,60,87,90,35,70,50,21,49,50,24,44,51,55,52,49,51,54,33,49,52,44,21,51,34,28,49,72,55,31,33,54,61,22,64,55,48,18,53,39,52,44,16,37,51,48,9,25,48,54,40,30,68,70,66,37,44,60,30,25,59,42,38,37,54,52,47,52,52,49,61,73,66,49,58,63,56,133

pLDDT: mean 90.52, std 13.05, range [32.66, 98.75]

Organism: NCBI:txid1548547

Foldseek 3Di:
DPPPPPPPDPLLRLLLVLCLVCCLAPNLVVDDLVSSCVSSVHDSVSCCVNAVDSLRSLLVSLVVVLVCCCCCPQVVFLVVPADALLSSLLSSLVSLLVLLPDPSQRFDNLVRQLVVDDPPDPSNVSSVVSLVVVLVVQLVSCVRVQFPPSNVVSVVSSVLVNVLRVVSVVVCSCSSVVSSVVSVVCSVPTDGDD/DPPPPPPPQPLLRLLLVLCLVCCLAPNLVVDDLVSSCVSSVHDSVSCCVNAVDSLRSLLVSLVVVLVCCCCCVQPVFLVVPADALLSSLLSSLVSLLVLLPDPSQRFDNLVRQLVVDDPPDPSNVSSVVSLVVVLVVQLVSCVRVQFPPSNVVSVVSSVLVNVLRVVSVVVCSCSSVVSSVVSVVCSVPTDGDD

Radius of gyration: 22.72 Å; Cα contacts (8 Å, |Δi|>4): 496; chains: 2; bounding box: 94×65×45 Å

=== Feature glossary ===
Key to the feature types in this record:

— What the protein is —

Primary structure: the covalent order of the twenty standard amino acids along the backbone. Two proteins with the same sequence will (almost always) fold to the same structure; two with 30% identity often share a fold but not the details.

Database cross-references. InterPro integrates a dozen domain/family signature databases into unified entries with residue-range hits. GO terms attach function/process/location labels with evidence codes. CATH codes position the fold in a four-level structural taxonomy. Organism is the NCBI-taxonomy species name.

— Where its atoms are —

The mmCIF block holds the 3D Cartesian coordinates of each backbone atom (N, Cα, C, O) in ångströms. mmCIF is the PDB's canonical archive format — a tagged-loop text representation of the atomic model.

Six rendered views show the 3D structure from the faces of a cube — i.e. along ±x, ±y, ±z. Rendering representation is drawn randomly per protein from cartoon (secondary-structure ribbons), sticks (backbone bonds), or molecular surface; coloring is either N→C rainbow (blue at the N-terminus through red at the C-terminus) or one color per chain.

— Local backbone conformation —

DSSP 8-state secondary structure assigns each residue one of H (α-helix), G (3₁₀-helix), I (π-helix), E (extended β-strand), B (isolated β-bridge), T (hydrogen-bonded turn), S (bend), or '-' (coil). The assignment is computed from backbone hydrogen-bond geometry via the Kabsch–Sander algorithm.

P-SEA three-state annotation labels each residue as helix, strand, or coil based purely on the geometry of the Cα trace. It serves as a fallback when the full backbone (and thus DSSP) is unavailable.

The φ/ψ torsion pair specifies the backbone conformation at each residue. φ rotates about the N–Cα bond, ψ about the Cα–C bond. Steric clashes forbid most of the (φ, ψ) plane — the allowed regions (α-helix basin, β-sheet basin, left-handed helix) are the Ramachandran-allowed regions.

— Global shape and packing —

The geometric summary reports three shape descriptors. Rg (radius of gyration) measures how spread out the Cα atoms are about their centre of mass; compact globular proteins have small Rg, elongated or unfolded ones large. Cα contacts (<8 Å, |i−j|>4) count long-range residue pairs in spatial proximity — high for tightly packed folds, near zero for rods or random coil. The bounding-box extents give the protein's footprint along x, y, z in Å.

Accessible surface area quantifies burial. A residue with SASA near zero is packed into the hydrophobic core; one with SASA >100 Å² sits on the surface. Computed here via the Shrake–Rupley numerical algorithm with a 1.4 Å probe.

Plot images: a contact map (which residues are close in 3D, as an N×N binary image), a Ramachandran scatter (backbone torsion angles, revealing secondary-structure composition at a glance), and — for AlphaFold structures — a PAE heatmap (pairwise prediction confidence).

— Structural neighborhood —

The Foldseek 3Di string encodes local tertiary geometry as a 20-letter alphabet — one character per residue — derived from the relative positions of nearby Cα atoms. Unlike the amino-acid sequence, 3Di is a direct function of the 3D structure, so two proteins with the same fold have similar 3Di strings even at low sequence identity.

Nearest PDB neighbors are the top structural matches found by Foldseek when searching this structure against the entire Protein Data Bank. Each hit reports a TM-score (0 to 1; >0.5 almost always implies the same fold) and an E-value. These are *structural* homologs — they may share no detectable sequence similarity.

— Confidence and disorder —

For AlphaFold models, the B-factor field carries pLDDT — the model's own estimate of local accuracy on a 0–100 scale. Regions with pLDDT<50 should be treated as essentially unmodeled; they often correspond to intrinsically disordered segments.

B-factor (Debye–Waller factor) reflects atomic displacement in the crystal lattice. It is an experimental observable (units Å²), not a prediction; low values mean the atom is pinned down, high values mean it moves or is heterogeneous across the crystal.

Predicted aligned error is AlphaFold's pairwise confidence. Unlike pLDDT (per-residue), PAE is per-residue-pair and captures whether two parts of the structure are correctly placed relative to each other. Units are ångströms of expected positional error.